Protein AF-A0A919K952-F1 (afdb_monomer)

Structure (mmCIF, N/CA/C/O backbone):
data_AF-A0A919K952-F1
#
_entry.id   AF-A0A919K952-F1
#
loop_
_atom_site.group_PDB
_atom_site.id
_atom_site.type_symbol
_atom_site.label_atom_id
_atom_site.label_alt_id
_atom_site.label_comp_id
_atom_site.label_asym_id
_atom_site.label_entity_id
_atom_site.label_seq_id
_atom_site.pdbx_PDB_ins_code
_atom_site.Cartn_x
_atom_site.Cartn_y
_atom_site.Cartn_z
_atom_site.occupancy
_atom_site.B_iso_or_equiv
_atom_site.auth_seq_id
_atom_site.auth_comp_id
_atom_site.auth_asym_id
_atom_site.auth_atom_id
_atom_site.pdbx_PDB_model_num
ATOM 1 N N . MET A 1 1 ? -24.378 33.447 28.536 1.00 49.50 1 MET A N 1
ATOM 2 C CA . MET A 1 1 ? -24.427 32.020 28.936 1.00 49.50 1 MET A CA 1
ATOM 3 C C . MET A 1 1 ? -23.024 31.443 28.849 1.00 49.50 1 MET A C 1
ATOM 5 O O . MET A 1 1 ? -22.489 31.379 27.751 1.00 49.50 1 MET A O 1
ATOM 9 N N . GLN A 1 2 ? -22.406 31.076 29.974 1.00 53.06 2 GLN A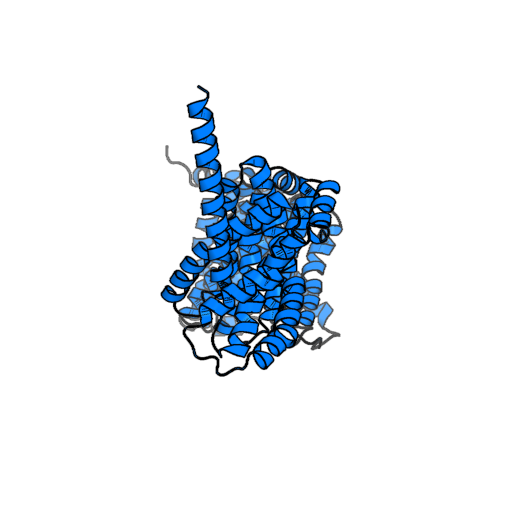 N 1
ATOM 10 C CA . GLN A 1 2 ? -21.124 30.364 29.964 1.00 53.06 2 GLN A CA 1
ATOM 11 C C . GLN A 1 2 ? -21.370 28.914 29.528 1.00 53.06 2 GLN A C 1
ATOM 13 O O . GLN A 1 2 ? -22.107 28.181 30.185 1.00 53.06 2 GLN A O 1
ATOM 18 N N . THR A 1 3 ? -20.798 28.512 28.394 1.00 68.81 3 THR A N 1
ATOM 19 C CA . THR A 1 3 ? -20.827 27.116 27.939 1.00 68.81 3 THR A CA 1
ATOM 20 C C . THR A 1 3 ? -20.044 26.277 28.945 1.00 68.81 3 THR A C 1
ATOM 22 O O . THR A 1 3 ? -18.864 26.543 29.168 1.00 68.81 3 THR A O 1
ATOM 25 N N . SER A 1 4 ? -20.670 25.283 29.578 1.00 87.50 4 SER A N 1
ATOM 26 C CA . SER A 1 4 ? -19.951 24.451 30.548 1.00 87.50 4 SER A CA 1
ATOM 27 C C . SER A 1 4 ? -18.897 23.594 29.839 1.00 87.50 4 SER A C 1
ATOM 29 O O . SER A 1 4 ? -19.090 23.183 28.693 1.00 87.50 4 SER A O 1
ATOM 31 N N . MET A 1 5 ? -17.789 23.271 30.514 1.00 86.19 5 MET A N 1
ATOM 32 C CA . MET A 1 5 ? -16.732 22.415 29.948 1.00 86.19 5 MET A CA 1
ATOM 33 C C . MET A 1 5 ? -17.299 21.091 29.409 1.00 86.19 5 MET A C 1
ATOM 35 O O . MET A 1 5 ? -16.930 20.639 28.328 1.00 86.19 5 MET A O 1
ATOM 39 N N . LYS A 1 6 ? -18.297 20.527 30.100 1.00 89.44 6 LYS A N 1
ATOM 40 C CA . LYS A 1 6 ? -19.040 19.347 29.643 1.00 89.44 6 LYS A CA 1
ATOM 41 C C . LYS A 1 6 ? -19.728 19.568 28.288 1.00 89.44 6 LYS A C 1
ATOM 43 O O . LYS A 1 6 ? -19.680 18.684 27.439 1.00 89.44 6 LYS A O 1
ATOM 48 N N . GLN A 1 7 ? -20.357 20.724 28.069 1.00 90.25 7 GLN A N 1
ATOM 49 C CA . GLN A 1 7 ? -21.019 21.052 26.800 1.00 90.25 7 GLN A CA 1
ATOM 50 C C . GLN A 1 7 ? -20.016 21.208 25.650 1.00 90.25 7 GLN A C 1
ATOM 52 O O . GLN A 1 7 ? -20.305 20.767 24.539 1.00 90.25 7 GLN A O 1
ATOM 57 N N . VAL A 1 8 ? -18.837 21.788 25.901 1.00 91.75 8 VAL A N 1
ATOM 58 C CA . VAL A 1 8 ? -17.767 21.886 24.891 1.00 91.75 8 VAL A CA 1
ATOM 59 C C . VAL A 1 8 ? -17.277 20.492 24.491 1.00 91.75 8 VAL A C 1
ATOM 61 O O . VAL A 1 8 ? -17.228 20.178 23.302 1.00 91.75 8 VAL A O 1
ATOM 64 N N . VAL A 1 9 ? -17.001 19.628 25.474 1.00 94.38 9 VAL A N 1
ATOM 65 C CA . VAL A 1 9 ? -16.564 18.241 25.240 1.00 94.38 9 VAL A CA 1
ATOM 66 C C . VAL A 1 9 ? -17.619 17.445 24.471 1.00 94.38 9 VAL A C 1
ATOM 68 O O . VAL A 1 9 ? -17.282 16.740 23.525 1.00 94.38 9 VAL A O 1
ATOM 71 N N . ALA A 1 10 ? -18.899 17.588 24.822 1.00 92.88 10 ALA A N 1
ATOM 72 C CA . ALA A 1 10 ? -19.989 16.903 24.130 1.00 92.88 10 ALA A CA 1
ATOM 73 C C . ALA A 1 10 ? -20.128 17.334 22.658 1.00 92.88 10 ALA A C 1
ATOM 75 O O . ALA A 1 10 ? -20.470 16.513 21.809 1.00 92.88 10 ALA A O 1
ATOM 76 N N . ARG A 1 11 ? -19.843 18.606 22.338 1.00 94.38 11 ARG A N 1
ATOM 77 C CA . ARG A 1 11 ? -19.879 19.128 20.960 1.00 94.38 11 ARG A CA 1
ATOM 78 C C . ARG A 1 11 ? -18.676 18.691 20.124 1.00 94.38 11 ARG A C 1
ATOM 80 O O . ARG A 1 11 ? -18.828 18.462 18.926 1.00 94.38 11 ARG A O 1
ATOM 87 N N . HIS A 1 12 ? -17.501 18.559 20.740 1.00 95.12 12 HIS A N 1
ATOM 88 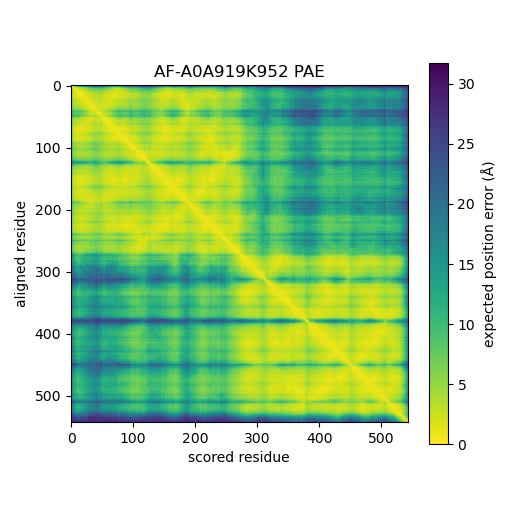C CA . HIS A 1 12 ? -16.249 18.232 20.051 1.00 95.12 12 HIS A CA 1
ATOM 89 C C . HIS A 1 12 ? -15.492 17.072 20.725 1.00 95.12 12 HIS A C 1
ATOM 91 O O . HIS A 1 12 ? -14.347 17.249 21.143 1.00 95.12 12 HIS A O 1
ATOM 97 N N . PRO A 1 13 ? -16.083 15.865 20.819 1.00 96.12 13 PRO A N 1
ATOM 98 C CA . PRO A 1 13 ? -15.533 14.781 21.635 1.00 96.12 13 PRO A CA 1
ATOM 99 C C . PRO A 1 13 ? -14.167 14.285 21.148 1.00 96.12 13 PRO A C 1
ATOM 101 O O . PRO A 1 13 ? -13.291 14.018 21.963 1.00 96.12 13 PRO A O 1
ATOM 104 N N . ILE A 1 14 ? -13.951 14.197 19.830 1.00 97.00 14 ILE A N 1
ATOM 105 C CA . ILE A 1 14 ? -12.656 13.772 19.270 1.00 97.00 14 ILE A CA 1
ATOM 106 C C . ILE A 1 14 ? -11.571 14.796 19.615 1.00 97.00 14 ILE A C 1
ATOM 108 O O . ILE A 1 14 ? -10.536 14.428 20.160 1.00 97.00 14 ILE A O 1
ATOM 112 N N . THR A 1 15 ? -11.824 16.078 19.341 1.00 96.25 15 THR A N 1
ATOM 113 C CA . THR A 1 15 ? -10.881 17.163 19.639 1.00 96.25 15 THR A CA 1
ATOM 114 C C . THR A 1 15 ? -10.577 17.235 21.131 1.00 96.25 15 THR A C 1
ATOM 116 O O . THR A 1 15 ? -9.415 17.315 21.508 1.00 96.25 15 THR A O 1
ATOM 119 N N . ALA A 1 16 ? -11.602 17.145 21.982 1.00 96.31 16 ALA A N 1
ATOM 120 C CA . ALA A 1 16 ? -11.435 17.150 23.428 1.00 96.31 16 ALA A CA 1
ATOM 121 C C . ALA A 1 16 ? -10.580 15.974 23.915 1.00 96.31 16 ALA A C 1
ATOM 123 O O . ALA A 1 16 ? -9.685 16.184 24.727 1.00 96.31 16 ALA A O 1
ATOM 124 N N . LEU A 1 17 ? -10.810 14.758 23.399 1.00 97.00 17 LEU A N 1
ATOM 125 C CA . LEU A 1 17 ? -9.988 13.597 23.745 1.00 97.00 17 LEU A CA 1
ATOM 126 C C . LEU A 1 17 ? -8.529 13.829 23.365 1.00 97.00 17 LEU A C 1
ATOM 128 O O . LEU A 1 17 ? -7.664 13.649 24.211 1.00 97.00 17 LEU A O 1
ATOM 132 N N . VAL A 1 18 ? -8.260 14.249 22.125 1.00 96.00 18 VAL A N 1
ATOM 133 C CA . VAL A 1 18 ? -6.887 14.489 21.659 1.00 96.00 18 VAL A CA 1
ATOM 134 C C . VAL A 1 18 ? -6.207 15.552 22.521 1.00 96.00 18 VAL A C 1
ATOM 136 O O . VAL A 1 18 ? -5.107 15.320 22.999 1.00 96.00 18 VAL A O 1
ATOM 139 N N . VAL A 1 19 ? -6.868 16.677 22.804 1.00 95.88 19 VAL A N 1
ATOM 140 C CA . VAL A 1 19 ? -6.290 17.730 23.655 1.00 95.88 19 VAL A CA 1
ATOM 141 C C . VAL A 1 19 ? -5.970 17.203 25.056 1.00 95.88 19 VAL A C 1
ATOM 143 O O . VAL A 1 19 ? -4.836 17.336 25.500 1.00 95.88 19 VAL A O 1
ATOM 146 N N . ILE A 1 20 ? -6.925 16.551 25.731 1.00 94.81 20 ILE A N 1
ATOM 147 C CA . ILE A 1 20 ? -6.722 16.021 27.091 1.00 94.81 20 ILE A CA 1
ATOM 148 C C . ILE A 1 20 ? -5.581 15.000 27.112 1.00 94.81 20 ILE A C 1
ATOM 150 O O . ILE A 1 20 ? -4.701 15.074 27.968 1.00 94.81 20 ILE A O 1
ATOM 154 N N . VAL A 1 21 ? -5.585 14.060 26.164 1.00 94.38 21 VAL A N 1
ATOM 155 C CA . VAL A 1 21 ? -4.573 13.005 26.080 1.00 94.38 21 VAL A CA 1
ATOM 156 C C . VAL A 1 21 ? -3.196 13.611 25.886 1.00 94.38 21 VAL A C 1
ATOM 158 O O . VAL A 1 21 ? -2.301 13.286 26.651 1.00 94.38 21 VAL A O 1
ATOM 161 N N . PHE A 1 22 ? -3.015 14.517 24.927 1.00 93.50 22 PHE A N 1
ATOM 162 C CA . PHE A 1 22 ? -1.702 15.104 24.660 1.00 93.50 22 PHE A CA 1
ATOM 163 C C . PHE A 1 22 ? -1.213 15.977 25.817 1.00 93.50 22 PHE A C 1
ATOM 165 O O . PHE A 1 22 ? -0.034 15.924 26.155 1.00 93.50 22 PHE A O 1
ATOM 172 N N . SER A 1 23 ? -2.109 16.718 26.476 1.00 94.81 23 SER A N 1
ATOM 173 C CA . SER A 1 23 ? -1.756 17.531 27.643 1.00 94.81 23 SER A CA 1
ATOM 174 C C . SER A 1 23 ? -1.300 16.710 28.852 1.00 94.81 23 SER A C 1
ATOM 176 O O . SER A 1 23 ? -0.539 17.230 29.661 1.00 94.81 23 SER A O 1
ATOM 178 N N . ILE A 1 24 ? -1.742 15.455 28.991 1.00 94.25 24 ILE A N 1
ATOM 179 C CA . ILE A 1 24 ? -1.376 14.585 30.123 1.00 94.25 24 ILE A CA 1
ATOM 180 C C . ILE A 1 24 ? -0.247 13.621 29.741 1.00 94.25 24 ILE A C 1
ATOM 182 O O . ILE A 1 24 ? 0.733 13.488 30.472 1.00 94.25 24 ILE A O 1
ATOM 186 N N . ALA A 1 25 ? -0.374 12.958 28.592 1.00 91.00 25 ALA A N 1
ATOM 187 C CA . ALA A 1 25 ? 0.531 11.907 28.146 1.00 91.00 25 ALA A CA 1
ATOM 188 C C . ALA A 1 25 ? 1.951 12.420 27.923 1.00 91.00 25 ALA A C 1
ATOM 190 O O . ALA A 1 25 ? 2.894 11.791 28.387 1.00 91.00 25 ALA A O 1
ATOM 191 N N . TYR A 1 26 ? 2.108 13.564 27.248 1.00 92.31 26 TYR A N 1
ATOM 192 C CA . TYR A 1 26 ? 3.436 14.087 26.934 1.00 92.31 26 TYR A CA 1
ATOM 193 C C . TYR A 1 26 ? 4.229 14.372 28.214 1.00 92.31 26 TYR A C 1
ATOM 195 O O . TYR A 1 26 ? 5.290 13.770 28.368 1.00 92.31 26 TYR A O 1
ATOM 203 N N . PRO A 1 27 ? 3.735 15.191 29.168 1.00 92.94 27 PRO A N 1
ATOM 204 C CA . PRO A 1 27 ? 4.439 15.388 30.431 1.00 92.94 27 PRO A CA 1
ATOM 205 C C . PRO A 1 27 ? 4.727 14.075 31.162 1.00 92.94 27 PRO A C 1
ATOM 207 O O . PRO A 1 27 ? 5.857 13.861 31.587 1.00 92.94 27 PRO A O 1
ATOM 210 N N . ALA A 1 28 ? 3.747 13.170 31.264 1.00 91.94 28 ALA A N 1
ATOM 211 C CA . ALA A 1 28 ? 3.918 11.908 31.982 1.00 91.94 28 ALA A CA 1
ATOM 212 C C . ALA A 1 28 ? 5.022 11.022 31.378 1.00 91.94 28 ALA A C 1
ATOM 214 O O . ALA A 1 28 ? 5.845 10.476 32.108 1.00 91.94 28 ALA A O 1
ATOM 215 N N . MET A 1 29 ? 5.073 10.905 30.051 1.00 93.06 29 MET A N 1
ATOM 216 C CA . MET A 1 29 ? 6.088 10.109 29.357 1.00 93.06 29 MET A CA 1
ATOM 217 C C . MET A 1 29 ? 7.456 10.801 29.359 1.00 93.06 29 MET A C 1
ATOM 219 O O . MET A 1 29 ? 8.476 10.136 29.529 1.00 93.06 29 MET A O 1
ATOM 223 N N . PHE A 1 30 ? 7.500 12.133 29.240 1.00 93.50 30 PHE A N 1
ATOM 224 C CA . PHE A 1 30 ? 8.754 12.881 29.343 1.00 93.50 30 PHE A CA 1
ATOM 225 C C . PHE A 1 30 ? 9.361 12.823 30.745 1.00 93.50 30 PHE A C 1
ATOM 227 O O . PHE A 1 30 ? 10.580 12.860 30.849 1.00 93.50 30 PHE A O 1
ATOM 234 N N . LEU A 1 31 ? 8.573 12.667 31.815 1.00 92.81 31 LEU A N 1
ATOM 235 C CA . LEU A 1 31 ? 9.131 12.412 33.150 1.00 92.81 31 LEU A CA 1
ATOM 236 C C . LEU A 1 31 ? 9.968 11.128 33.178 1.00 92.81 31 LEU A C 1
ATOM 238 O O . LEU A 1 31 ? 11.044 11.123 33.772 1.00 92.81 31 LEU A O 1
ATOM 242 N N . VAL A 1 32 ? 9.512 10.070 32.501 1.00 92.75 32 VAL A N 1
ATOM 243 C CA . VAL A 1 32 ? 10.278 8.822 32.378 1.00 92.75 32 VAL A CA 1
ATOM 244 C C . VAL A 1 32 ? 11.566 9.072 31.598 1.00 92.75 32 VAL A C 1
ATOM 246 O O . VAL A 1 32 ? 12.637 8.760 32.103 1.00 92.75 32 VAL A O 1
ATOM 249 N N . ALA A 1 33 ? 11.483 9.719 30.430 1.00 91.75 33 ALA A N 1
ATOM 250 C CA . ALA A 1 33 ? 12.660 10.044 29.622 1.00 91.75 33 ALA A CA 1
ATOM 251 C C . ALA A 1 33 ? 13.686 10.899 30.394 1.00 91.75 33 ALA A C 1
ATOM 253 O O . ALA A 1 33 ? 14.870 10.576 30.429 1.00 91.75 33 ALA A O 1
ATOM 254 N N . LEU A 1 34 ? 13.239 11.960 31.072 1.00 93.62 34 LEU A N 1
ATOM 255 C CA . LEU A 1 34 ? 14.104 12.835 31.869 1.00 93.62 34 LEU A CA 1
ATOM 256 C C . LEU A 1 34 ? 14.781 12.081 33.020 1.00 93.62 34 LEU A C 1
ATOM 258 O O . LEU A 1 34 ? 15.945 12.345 33.318 1.00 93.62 34 LEU A O 1
ATOM 262 N N . ALA A 1 35 ? 14.071 11.157 33.671 1.00 93.31 35 ALA A N 1
ATOM 263 C CA . ALA A 1 35 ? 14.628 10.346 34.747 1.00 93.31 35 ALA A CA 1
ATOM 264 C C . ALA A 1 35 ? 15.626 9.299 34.221 1.00 93.31 35 ALA A C 1
ATOM 266 O O . ALA A 1 35 ? 16.684 9.124 34.826 1.00 93.31 35 ALA A O 1
ATOM 267 N N . THR A 1 36 ? 15.342 8.659 33.079 1.00 92.31 36 THR A N 1
ATOM 268 C CA . THR A 1 36 ? 16.262 7.732 32.396 1.00 92.31 36 THR A CA 1
ATOM 269 C C . THR A 1 36 ? 17.567 8.429 32.005 1.00 92.31 36 THR A C 1
ATOM 271 O O . THR A 1 36 ? 18.643 7.910 32.288 1.00 92.31 36 THR A O 1
ATOM 274 N N . HIS A 1 37 ? 17.490 9.655 31.480 1.00 92.31 37 HIS A N 1
ATOM 275 C CA . HIS A 1 37 ? 18.658 10.479 31.125 1.00 92.31 37 HIS A CA 1
ATOM 276 C C . HIS A 1 37 ? 19.296 11.219 32.310 1.00 92.31 37 HIS A C 1
ATOM 278 O O . HIS A 1 37 ? 20.158 12.074 32.116 1.00 92.31 37 HIS A O 1
ATOM 284 N N . ARG A 1 38 ? 18.876 10.920 33.549 1.00 93.62 38 ARG A N 1
ATOM 285 C CA . ARG A 1 38 ? 19.393 11.528 34.791 1.00 93.62 38 ARG A CA 1
ATOM 286 C C . ARG A 1 38 ? 19.290 13.063 34.838 1.00 93.62 38 ARG A C 1
ATOM 288 O O . ARG A 1 38 ? 20.008 13.707 35.599 1.00 93.62 38 ARG A O 1
ATOM 295 N N . VAL A 1 39 ? 18.373 13.655 34.068 1.00 95.31 39 VAL A N 1
ATOM 296 C CA . VAL A 1 39 ? 18.062 15.096 34.111 1.00 95.31 39 VAL A CA 1
ATOM 297 C C . VAL A 1 39 ? 17.274 15.438 35.378 1.00 95.31 39 VAL A C 1
ATOM 299 O O . VAL A 1 39 ? 17.425 16.522 35.936 1.00 95.31 39 VAL A O 1
ATOM 302 N N . ILE A 1 40 ? 16.449 14.497 35.851 1.00 94.31 40 ILE A N 1
ATOM 303 C CA . ILE A 1 40 ? 15.742 14.570 37.135 1.00 94.31 40 ILE A CA 1
ATOM 304 C C . ILE A 1 40 ? 16.058 13.337 38.002 1.00 94.31 40 ILE A C 1
ATOM 306 O O . ILE A 1 40 ? 16.453 12.296 37.467 1.00 94.31 40 ILE A O 1
ATOM 310 N N . PRO A 1 41 ? 15.862 13.406 39.334 1.00 91.19 41 PRO A N 1
ATOM 311 C CA . PRO A 1 41 ? 15.971 12.234 40.202 1.00 91.19 41 PRO A CA 1
ATOM 312 C C . PRO A 1 41 ? 14.971 11.135 39.810 1.00 91.19 41 PRO A C 1
ATOM 314 O O . PRO A 1 41 ? 13.858 11.431 39.382 1.00 91.19 41 PRO A O 1
ATOM 317 N N . GLY A 1 42 ? 15.342 9.866 40.012 1.00 87.75 42 GLY A N 1
ATOM 318 C CA . GLY A 1 42 ? 14.454 8.716 39.784 1.00 87.75 42 GLY A CA 1
ATOM 319 C C . GLY A 1 42 ? 14.974 7.663 38.802 1.00 87.75 42 GLY A C 1
ATOM 320 O O . GLY A 1 42 ? 14.391 6.585 38.741 1.00 87.75 42 GLY A O 1
ATOM 321 N N . GLY A 1 43 ? 16.082 7.916 38.096 1.00 87.56 43 GLY A N 1
ATOM 322 C CA . GLY A 1 43 ? 16.692 6.935 37.183 1.00 87.56 43 GLY A CA 1
ATOM 323 C C . GLY A 1 43 ? 16.997 5.588 37.850 1.00 87.56 43 GLY A C 1
ATOM 324 O O . GLY A 1 43 ? 16.554 4.553 37.363 1.00 87.56 43 GLY A O 1
ATOM 325 N N . ASP A 1 44 ? 17.621 5.601 39.035 1.00 89.62 44 ASP A N 1
ATOM 326 C CA . ASP A 1 44 ? 17.927 4.368 39.785 1.00 89.62 44 ASP A CA 1
ATOM 327 C C . ASP A 1 44 ? 16.664 3.600 40.217 1.00 89.62 44 ASP A C 1
ATOM 329 O O . ASP A 1 44 ? 16.701 2.385 40.401 1.00 89.62 44 ASP A O 1
ATOM 333 N N . LEU A 1 45 ? 15.539 4.298 40.421 1.00 87.94 45 LEU A N 1
ATOM 334 C CA . LEU A 1 45 ? 14.261 3.653 40.723 1.00 87.94 45 LEU A CA 1
ATOM 335 C C . LEU A 1 45 ? 13.715 2.958 39.475 1.00 87.94 45 LEU A C 1
ATOM 337 O O . LEU A 1 45 ? 13.282 1.815 39.576 1.00 87.94 45 LEU A O 1
ATOM 341 N N . ILE A 1 46 ? 13.760 3.628 38.321 1.00 88.12 46 ILE A N 1
ATOM 342 C CA . ILE A 1 46 ? 13.300 3.073 37.042 1.00 88.12 46 ILE A CA 1
ATOM 343 C C . ILE A 1 46 ? 14.108 1.824 36.677 1.00 88.12 46 ILE A C 1
ATOM 345 O O . ILE A 1 46 ? 13.515 0.813 36.324 1.00 88.12 46 ILE A O 1
ATOM 349 N N . GLU A 1 47 ? 15.431 1.848 36.844 1.00 86.06 47 GLU A N 1
ATOM 350 C CA . GLU A 1 47 ? 16.307 0.697 36.570 1.00 86.06 47 GLU A CA 1
ATOM 351 C C . GLU A 1 47 ? 16.038 -0.515 37.477 1.00 86.06 47 GLU A C 1
ATOM 353 O O . GLU A 1 47 ? 16.327 -1.650 37.103 1.00 86.06 47 GLU A O 1
ATOM 358 N N . ARG A 1 48 ? 15.473 -0.297 38.672 1.00 88.94 48 ARG A N 1
ATOM 359 C CA . ARG A 1 48 ? 15.084 -1.372 39.601 1.00 88.94 48 ARG A CA 1
ATOM 360 C C . ARG A 1 48 ? 13.699 -1.944 39.314 1.00 88.94 48 ARG A C 1
ATOM 362 O O . ARG A 1 48 ? 13.348 -2.973 39.894 1.00 88.94 48 ARG A O 1
ATOM 369 N N . LEU A 1 49 ? 12.887 -1.275 38.495 1.00 86.25 49 LEU A N 1
ATOM 370 C CA . LEU A 1 49 ? 11.570 -1.785 38.134 1.00 86.25 49 LEU A CA 1
ATOM 371 C C . LEU A 1 49 ? 11.712 -2.969 37.168 1.00 86.25 49 LEU A C 1
ATOM 373 O O . LEU A 1 49 ? 12.606 -2.986 36.327 1.00 86.25 49 LEU A O 1
ATOM 377 N N . PRO A 1 50 ? 10.799 -3.952 37.227 1.00 80.06 50 PRO A N 1
ATOM 378 C CA . PRO A 1 50 ? 10.817 -5.101 36.323 1.00 80.06 50 PRO A CA 1
ATOM 379 C C . PRO A 1 50 ? 10.309 -4.766 34.906 1.00 80.06 50 PRO A C 1
ATOM 381 O O . PRO A 1 50 ? 10.038 -5.680 34.132 1.00 80.06 50 PRO A O 1
ATOM 384 N N . PHE A 1 51 ? 10.130 -3.482 34.585 1.00 79.69 51 PHE A N 1
ATOM 385 C CA . PHE A 1 51 ? 9.590 -2.994 33.319 1.00 79.69 51 PHE A CA 1
ATOM 386 C C . PHE A 1 51 ? 10.645 -2.158 32.615 1.00 79.69 51 PHE A C 1
ATOM 388 O O . PHE A 1 51 ? 11.322 -1.351 33.255 1.00 79.69 51 PHE A O 1
ATOM 395 N N . ALA A 1 52 ? 10.742 -2.304 31.297 1.00 84.88 52 ALA A N 1
ATOM 396 C CA . ALA A 1 52 ? 11.579 -1.406 30.523 1.00 84.88 52 ALA A CA 1
ATOM 397 C C . ALA A 1 52 ? 11.018 0.037 30.599 1.00 84.88 52 ALA A C 1
ATOM 399 O O . ALA A 1 52 ? 9.801 0.220 30.738 1.00 84.88 52 ALA A O 1
ATOM 400 N N . PRO A 1 53 ? 11.863 1.085 30.546 1.00 88.62 53 PRO A N 1
ATOM 401 C CA . PRO A 1 53 ? 11.395 2.465 30.693 1.00 88.62 53 PRO A CA 1
ATOM 402 C C . PRO A 1 53 ? 10.322 2.868 29.663 1.00 88.62 53 PRO A C 1
ATOM 404 O O . PRO A 1 53 ? 9.383 3.596 29.981 1.00 88.62 53 PRO A O 1
ATOM 407 N N . ASP A 1 54 ? 10.406 2.358 28.438 1.00 86.44 54 ASP A N 1
ATOM 408 C CA . ASP A 1 54 ? 9.406 2.541 27.384 1.00 86.44 54 ASP A CA 1
ATOM 409 C C . ASP A 1 54 ? 8.072 1.847 27.695 1.00 86.44 54 ASP A C 1
ATOM 411 O O . ASP A 1 54 ? 7.010 2.442 27.492 1.00 86.44 54 ASP A O 1
ATOM 415 N N . GLU A 1 55 ? 8.102 0.644 28.274 1.00 86.81 55 GLU A N 1
ATOM 416 C CA . GLU A 1 55 ? 6.900 -0.044 28.764 1.00 86.81 55 GLU A CA 1
ATOM 417 C C . GLU A 1 55 ? 6.234 0.734 29.910 1.00 86.81 55 GLU A C 1
ATOM 419 O O . GLU A 1 55 ? 5.009 0.886 29.931 1.00 86.81 55 GLU A O 1
ATOM 424 N N . LEU A 1 56 ? 7.029 1.293 30.832 1.00 89.06 56 LEU A N 1
ATOM 425 C CA . LEU A 1 56 ? 6.531 2.156 31.906 1.00 89.06 56 LEU A CA 1
ATOM 426 C C . LEU A 1 56 ? 5.867 3.420 31.341 1.00 89.06 56 LEU A C 1
ATOM 428 O O . LEU A 1 56 ? 4.765 3.776 31.761 1.00 89.06 56 LEU A O 1
ATOM 432 N N . ALA A 1 57 ? 6.495 4.080 30.366 1.00 90.81 57 ALA A N 1
ATOM 433 C CA . ALA A 1 57 ? 5.917 5.242 29.695 1.00 90.81 57 ALA A CA 1
ATOM 434 C C . ALA A 1 57 ? 4.597 4.895 28.979 1.00 90.81 57 ALA A C 1
ATOM 436 O O . ALA A 1 57 ? 3.622 5.644 29.087 1.00 90.81 57 ALA A O 1
ATOM 437 N N . GLY A 1 58 ? 4.527 3.738 28.311 1.00 89.31 58 GLY A N 1
ATOM 438 C CA . GLY A 1 58 ? 3.299 3.222 27.700 1.00 89.31 58 GLY A CA 1
ATOM 439 C C . GLY A 1 58 ? 2.188 2.943 28.721 1.00 89.31 58 GLY A C 1
ATOM 440 O O . GLY A 1 58 ? 1.021 3.284 28.496 1.00 89.31 58 GLY A O 1
ATOM 441 N N . LEU A 1 59 ? 2.529 2.395 29.890 1.00 90.06 59 LEU A N 1
ATOM 442 C CA . LEU A 1 59 ? 1.574 2.202 30.983 1.00 90.06 59 LEU A CA 1
ATOM 443 C C . LEU A 1 59 ? 1.046 3.542 31.516 1.00 90.06 59 LEU A C 1
ATOM 445 O O . LEU A 1 59 ? -0.156 3.684 31.741 1.00 90.06 59 LEU A O 1
ATOM 449 N N . LEU A 1 60 ? 1.915 4.548 31.671 1.00 90.81 60 LEU A N 1
ATOM 450 C CA . LEU A 1 60 ? 1.500 5.884 32.103 1.00 90.81 60 LEU A CA 1
ATOM 451 C C . LEU A 1 60 ? 0.545 6.537 31.094 1.00 90.81 60 LEU A C 1
ATOM 453 O O . LEU A 1 60 ? -0.505 7.060 31.477 1.00 90.81 60 LEU A O 1
ATOM 457 N N . LEU A 1 61 ? 0.869 6.446 29.802 1.00 92.38 61 LEU A N 1
ATOM 458 C CA . LEU A 1 61 ? 0.010 6.891 28.707 1.00 92.38 61 LEU A CA 1
ATOM 459 C C . LEU A 1 61 ? -1.380 6.243 28.783 1.00 92.38 61 LEU A C 1
ATOM 461 O O . LEU A 1 61 ? -2.403 6.931 28.729 1.00 92.38 61 LEU A O 1
ATOM 465 N N . THR A 1 62 ? -1.439 4.920 28.908 1.00 92.31 62 THR A N 1
ATOM 466 C CA . THR A 1 62 ? -2.710 4.188 28.862 1.00 92.31 62 THR A CA 1
ATOM 467 C C . THR A 1 62 ? -3.560 4.396 30.116 1.00 92.31 62 THR A C 1
ATOM 469 O O . THR A 1 62 ? -4.739 4.751 30.003 1.00 92.31 62 THR A O 1
ATOM 472 N N . ALA A 1 63 ? -2.969 4.232 31.301 1.00 89.94 63 ALA A N 1
ATOM 473 C CA . ALA A 1 63 ? -3.678 4.262 32.575 1.00 89.94 63 ALA A CA 1
ATOM 474 C C . ALA A 1 63 ? -4.070 5.679 33.019 1.00 89.94 63 ALA A C 1
ATOM 476 O O . ALA A 1 63 ? -5.163 5.859 33.560 1.00 89.94 63 ALA A O 1
ATOM 477 N N . PHE A 1 64 ? -3.220 6.687 32.780 1.00 90.31 64 PHE A N 1
ATOM 478 C CA . PHE A 1 64 ? -3.439 8.044 33.299 1.00 90.31 64 PHE A CA 1
ATOM 479 C C . PHE A 1 64 ? -3.927 9.047 32.252 1.00 90.31 64 PHE A C 1
ATOM 481 O O . PHE A 1 64 ? -4.616 9.997 32.620 1.00 90.31 64 PHE A O 1
ATOM 488 N N . ALA A 1 65 ? -3.635 8.843 30.964 1.00 94.06 65 ALA A N 1
ATOM 489 C CA . ALA A 1 65 ? -4.099 9.748 29.913 1.00 94.06 65 ALA A CA 1
ATOM 490 C C . ALA A 1 65 ? -5.272 9.157 29.118 1.00 94.06 65 ALA A C 1
ATOM 492 O O . ALA A 1 65 ? -6.377 9.702 29.149 1.00 94.06 65 ALA A O 1
ATOM 493 N N . LEU A 1 66 ? -5.066 8.035 28.422 1.00 95.81 66 LEU A N 1
ATOM 494 C CA . LEU A 1 66 ? -6.032 7.513 27.449 1.00 95.81 66 LEU A CA 1
ATOM 495 C C . LEU A 1 66 ? -7.335 7.035 28.092 1.00 95.81 66 LEU A C 1
ATOM 497 O O . LEU A 1 66 ? -8.408 7.503 27.705 1.00 95.81 66 LEU A O 1
ATOM 501 N N . LEU A 1 67 ? -7.272 6.118 29.063 1.00 95.88 67 LEU A N 1
ATOM 502 C CA . LEU A 1 67 ? -8.479 5.538 29.655 1.00 95.88 67 LEU A CA 1
ATOM 503 C C . LEU A 1 67 ? -9.333 6.585 30.400 1.00 95.88 67 LEU A C 1
ATOM 505 O O . LEU A 1 67 ? -10.535 6.658 30.117 1.00 95.88 67 LEU A O 1
ATOM 509 N N . PRO A 1 68 ? -8.773 7.447 31.275 1.00 96.88 68 PRO A N 1
ATOM 510 C CA . PRO A 1 68 ? -9.552 8.492 31.937 1.00 96.88 68 PRO A CA 1
ATOM 511 C C . PRO A 1 68 ? -10.174 9.478 30.944 1.00 96.88 68 PRO A C 1
ATOM 513 O O . PRO A 1 68 ? -11.361 9.797 31.064 1.00 96.88 68 PRO A O 1
ATOM 516 N N . ALA A 1 69 ? -9.425 9.905 29.918 1.00 97.06 69 ALA A N 1
ATOM 517 C CA . ALA A 1 69 ? -9.944 10.790 28.878 1.00 97.06 69 ALA A CA 1
ATOM 518 C C . ALA A 1 69 ? -11.081 10.129 28.086 1.00 97.06 69 ALA A C 1
ATOM 520 O O . ALA A 1 69 ? -12.124 10.747 27.868 1.00 97.06 69 ALA A O 1
ATOM 521 N N . ALA A 1 70 ? -10.928 8.858 27.704 1.00 97.75 70 ALA A N 1
ATOM 522 C CA . ALA A 1 70 ? -11.948 8.101 26.985 1.00 97.75 70 ALA A CA 1
ATOM 523 C C . ALA A 1 70 ? -13.250 7.974 27.790 1.00 97.75 70 ALA A C 1
ATOM 525 O O . ALA A 1 70 ? -14.338 8.181 27.239 1.00 97.75 70 ALA A O 1
ATOM 526 N N . VAL A 1 71 ? -13.148 7.682 29.091 1.00 98.19 71 VAL A N 1
ATOM 527 C CA . VAL A 1 71 ? -14.299 7.600 30.001 1.00 98.19 71 VAL A CA 1
ATOM 528 C C . VAL A 1 71 ? -14.962 8.965 30.162 1.00 98.19 71 VAL A C 1
ATOM 530 O O . VAL A 1 71 ? -16.178 9.066 29.996 1.00 98.19 71 VAL A O 1
ATOM 533 N N . PHE A 1 72 ? -14.185 10.016 30.431 1.00 97.62 72 PHE A N 1
ATOM 534 C CA . PHE A 1 72 ? -14.706 11.367 30.632 1.00 97.62 72 PHE A CA 1
ATOM 535 C C . PHE A 1 72 ? -15.399 11.913 29.380 1.00 97.62 72 PHE A C 1
ATOM 537 O O . PHE A 1 72 ? -16.545 12.358 29.456 1.00 97.62 72 PHE A O 1
ATOM 544 N N . VAL A 1 73 ? -14.746 11.829 28.219 1.00 97.88 73 VAL A N 1
ATOM 545 C CA . VAL A 1 73 ? -15.293 12.306 26.941 1.00 97.88 73 VAL A CA 1
ATOM 546 C C . VAL A 1 73 ? -16.552 11.532 26.566 1.00 97.88 73 VAL A C 1
ATOM 548 O O . VAL A 1 73 ? -17.551 12.134 26.174 1.00 97.88 73 VAL A O 1
ATOM 551 N N . THR A 1 74 ? -16.546 10.208 26.737 1.00 98.19 74 THR A N 1
ATOM 552 C CA . THR A 1 74 ? -17.727 9.382 26.451 1.00 98.19 74 THR A CA 1
ATOM 553 C C . THR A 1 74 ? -18.867 9.680 27.421 1.00 98.19 74 THR A C 1
ATOM 555 O O . THR A 1 74 ? -20.014 9.771 26.998 1.00 98.19 74 THR A O 1
ATOM 558 N N . TRP A 1 75 ? -18.584 9.894 28.707 1.00 97.94 75 TRP A N 1
ATOM 559 C CA . TRP A 1 75 ? -19.600 10.306 29.675 1.00 97.94 75 TRP A CA 1
ATOM 560 C C . TRP A 1 75 ? -20.179 11.689 29.361 1.00 97.94 75 TRP A C 1
ATOM 562 O O . TRP A 1 75 ? -21.387 11.899 29.484 1.00 97.94 75 TRP A O 1
ATOM 572 N N . ALA A 1 76 ? -19.334 12.639 28.964 1.00 97.25 76 ALA A N 1
ATOM 573 C CA . ALA A 1 76 ? -19.760 13.991 28.637 1.00 97.25 76 ALA A CA 1
ATOM 574 C C . ALA A 1 76 ? -20.647 14.020 27.384 1.00 97.25 76 ALA A C 1
ATOM 576 O O . ALA A 1 76 ? -21.659 14.720 27.393 1.00 97.25 76 ALA A O 1
ATOM 577 N N . ALA A 1 77 ? -20.293 13.244 26.353 1.00 96.50 77 ALA A N 1
ATOM 578 C CA . ALA A 1 77 ? -21.022 13.177 25.087 1.00 96.50 77 ALA A CA 1
ATOM 579 C C . ALA A 1 77 ? -22.277 12.286 25.148 1.00 96.50 77 ALA A C 1
ATOM 581 O O . ALA A 1 77 ? -23.346 12.708 24.721 1.00 96.50 77 ALA A O 1
ATOM 582 N N . ASP A 1 78 ? -22.159 11.081 25.714 1.00 96.31 78 ASP A N 1
ATOM 583 C CA . ASP A 1 78 ? -23.158 10.004 25.591 1.00 96.31 78 ASP A CA 1
ATOM 584 C C . ASP A 1 78 ? -23.722 9.539 26.953 1.00 96.31 78 ASP A C 1
ATOM 586 O O . ASP A 1 78 ? -24.485 8.570 27.052 1.00 96.31 78 ASP A O 1
ATOM 590 N N . GLY A 1 79 ? -23.332 10.203 28.043 1.00 96.94 79 GLY A N 1
ATOM 591 C CA . GLY A 1 79 ? -23.782 9.888 29.394 1.00 96.94 79 GLY A CA 1
ATOM 592 C C . GLY A 1 79 ? -23.294 8.533 29.919 1.00 96.94 79 GLY A C 1
ATOM 593 O O . GLY A 1 79 ? -22.391 7.883 29.391 1.00 96.94 79 GLY A O 1
ATOM 594 N N . ARG A 1 80 ? -23.924 8.071 31.008 1.00 97.06 80 ARG A N 1
ATOM 595 C CA . ARG A 1 80 ? -23.586 6.785 31.651 1.00 97.06 80 ARG A CA 1
ATOM 596 C C . ARG A 1 80 ? -23.832 5.585 30.729 1.00 97.06 80 ARG A C 1
ATOM 598 O O . ARG A 1 80 ? -23.116 4.591 30.824 1.00 97.06 80 ARG A O 1
ATOM 605 N N . ALA A 1 81 ? -24.833 5.667 29.851 1.00 97.94 81 ALA A N 1
ATOM 606 C CA . ALA A 1 81 ? -25.151 4.603 28.902 1.00 97.94 81 ALA A CA 1
ATOM 607 C C . ALA A 1 81 ? -24.025 4.406 27.874 1.00 97.94 81 ALA A C 1
ATOM 609 O O . ALA A 1 81 ? -23.617 3.266 27.644 1.00 97.94 81 ALA A O 1
ATOM 610 N N . GLY A 1 82 ? -23.463 5.497 27.338 1.00 97.31 82 GLY A N 1
ATOM 611 C CA . GLY A 1 82 ? -22.321 5.436 26.426 1.00 97.31 82 GLY A CA 1
ATOM 612 C C . GLY A 1 82 ? -21.083 4.803 27.060 1.00 97.31 82 GLY A C 1
ATOM 613 O O . GLY A 1 82 ? -20.466 3.927 26.459 1.00 97.31 82 GLY A O 1
ATOM 614 N N . VAL A 1 83 ? -20.770 5.151 28.315 1.00 98.38 83 VAL A N 1
ATOM 615 C CA . VAL A 1 83 ? -19.649 4.534 29.053 1.00 98.38 83 VAL A CA 1
ATOM 616 C C . VAL A 1 83 ? -19.863 3.029 29.233 1.00 98.38 83 VAL A C 1
ATOM 618 O O . VAL A 1 83 ? -18.968 2.238 28.942 1.00 98.38 83 VAL A O 1
ATOM 621 N N . ARG A 1 84 ? -21.067 2.600 29.640 1.00 98.31 84 ARG A N 1
ATOM 622 C CA . ARG A 1 84 ? -21.395 1.164 29.739 1.00 98.31 84 ARG A CA 1
ATOM 623 C C . ARG A 1 84 ? -21.237 0.457 28.394 1.00 98.31 84 ARG A C 1
ATOM 625 O O . ARG A 1 84 ? -20.732 -0.661 28.345 1.00 98.31 84 ARG A O 1
ATOM 632 N N . GLN A 1 85 ? -21.653 1.095 27.301 1.00 98.00 85 GLN A N 1
ATOM 633 C CA . GLN A 1 85 ? -21.499 0.539 25.960 1.00 98.00 85 GLN A CA 1
ATOM 634 C C . GLN A 1 85 ? -20.028 0.424 25.542 1.00 98.00 85 GLN A C 1
ATOM 636 O O . GLN A 1 85 ? -19.670 -0.587 24.936 1.00 98.00 85 GLN A O 1
ATOM 641 N N . LEU A 1 86 ? -19.190 1.410 25.876 1.00 98.25 86 LEU A N 1
ATOM 642 C CA . LEU A 1 86 ? -17.751 1.391 25.612 1.00 98.25 86 LEU A CA 1
ATOM 643 C C . LEU A 1 86 ? -17.087 0.185 26.292 1.00 98.25 86 LEU A C 1
ATOM 645 O O . LEU A 1 86 ? -16.499 -0.651 25.607 1.00 98.25 86 LEU A O 1
ATOM 649 N N . PHE A 1 87 ? -17.287 0.018 27.603 1.00 98.44 87 PHE A N 1
ATOM 650 C CA . PHE A 1 87 ? -16.731 -1.123 28.338 1.00 98.44 87 PHE A CA 1
ATOM 651 C C . PHE A 1 87 ? -17.319 -2.461 27.885 1.00 98.44 87 PHE A C 1
ATOM 653 O O . PHE A 1 87 ? -16.583 -3.429 27.719 1.00 98.44 87 PHE A O 1
ATOM 660 N N . ARG A 1 88 ? -18.622 -2.526 27.571 1.00 98.31 88 ARG A N 1
ATOM 661 C CA . ARG A 1 88 ? -19.232 -3.740 27.003 1.00 98.31 88 ARG A CA 1
ATOM 662 C C . ARG A 1 88 ? -18.558 -4.160 25.694 1.00 98.31 88 ARG A C 1
ATOM 664 O O . ARG A 1 88 ? -18.418 -5.352 25.447 1.00 98.31 88 ARG A O 1
ATOM 671 N N . ARG A 1 89 ? -18.156 -3.206 24.845 1.00 98.12 89 ARG A N 1
ATOM 672 C CA . ARG A 1 89 ? -17.406 -3.484 23.607 1.00 98.12 89 ARG A CA 1
ATOM 673 C C . ARG A 1 89 ? -15.958 -3.892 23.884 1.00 98.12 89 ARG A C 1
ATOM 675 O O . ARG A 1 89 ? -15.449 -4.732 23.145 1.00 98.12 89 ARG A O 1
ATOM 682 N N . ALA A 1 90 ? -15.330 -3.339 24.923 1.00 97.88 90 ALA A N 1
ATOM 683 C CA . ALA A 1 90 ? -13.981 -3.703 25.367 1.00 97.88 90 ALA A CA 1
ATOM 684 C C . ALA A 1 90 ? -13.892 -5.145 25.893 1.00 97.88 90 ALA A C 1
ATOM 686 O O . ALA A 1 90 ? -12.852 -5.769 25.767 1.00 97.88 90 ALA A O 1
ATOM 687 N N . VAL A 1 91 ? -14.989 -5.721 26.398 1.00 97.12 91 VAL A N 1
ATOM 688 C CA . VAL A 1 91 ? -15.027 -7.122 26.876 1.00 97.12 91 VAL A CA 1
ATOM 689 C C . VAL A 1 91 ? -15.845 -8.060 25.979 1.00 97.12 91 VAL A C 1
ATOM 691 O O . VAL A 1 91 ? -16.143 -9.201 26.343 1.00 97.12 91 VAL A O 1
ATOM 694 N N . ARG A 1 92 ? -16.248 -7.606 24.784 1.00 97.38 92 ARG A N 1
ATOM 695 C CA . ARG A 1 92 ? -17.057 -8.411 23.858 1.00 97.38 92 ARG A CA 1
ATOM 696 C C . ARG A 1 92 ? -16.195 -9.467 23.164 1.00 97.38 92 ARG A C 1
ATOM 698 O O . ARG A 1 92 ? -15.634 -9.212 22.103 1.00 97.38 92 ARG A O 1
ATOM 705 N N . TRP A 1 93 ? -16.183 -10.679 23.703 1.00 96.06 93 TRP A N 1
ATOM 706 C CA . TRP A 1 93 ? -15.456 -11.825 23.138 1.00 96.06 93 TRP A CA 1
ATOM 707 C C . TRP A 1 93 ? -16.291 -12.690 22.172 1.00 96.06 93 TRP A C 1
ATOM 709 O O . TRP A 1 93 ? -15.746 -13.442 21.365 1.00 96.06 93 TRP A O 1
ATOM 719 N N . ARG A 1 94 ? -17.628 -12.574 22.218 1.00 96.06 94 ARG A N 1
ATOM 720 C CA . ARG A 1 94 ? -18.545 -13.311 21.330 1.00 96.06 94 ARG A CA 1
ATOM 721 C C . ARG A 1 94 ? -18.624 -12.652 19.949 1.00 96.06 94 ARG A C 1
ATOM 723 O O . ARG A 1 94 ? -19.430 -11.740 19.728 1.00 96.06 94 ARG A O 1
ATOM 730 N N . PHE A 1 95 ? -17.787 -13.130 19.034 1.00 95.69 95 PHE A N 1
ATOM 731 C CA . PHE A 1 95 ? -17.756 -12.761 17.618 1.00 95.69 95 PHE A CA 1
ATOM 732 C C . PHE A 1 95 ? -17.276 -13.948 16.753 1.00 95.69 95 PHE A C 1
ATOM 734 O O . PHE A 1 95 ? -16.790 -14.936 17.305 1.00 95.69 95 PHE A O 1
ATOM 741 N N . PRO A 1 96 ? -17.441 -13.912 15.413 1.00 95.25 96 PRO A N 1
ATOM 742 C CA . PRO A 1 96 ? -17.140 -15.060 14.554 1.00 95.25 96 PRO A CA 1
ATOM 743 C C . PRO A 1 96 ? -15.695 -15.573 14.682 1.00 95.25 96 PRO A C 1
ATOM 745 O O . PRO A 1 96 ? -14.757 -14.778 14.623 1.00 95.25 96 PRO A O 1
ATOM 748 N N . LEU A 1 97 ? -15.523 -16.902 14.749 1.00 94.19 97 LEU A N 1
ATOM 749 C CA . LEU A 1 97 ? -14.227 -17.585 14.926 1.00 94.19 97 LEU A CA 1
ATOM 750 C C . LEU A 1 97 ? -13.155 -17.133 13.923 1.00 94.19 97 LEU A C 1
ATOM 752 O O . LEU A 1 97 ? -11.990 -17.003 14.279 1.00 94.19 97 LEU A O 1
ATOM 756 N N . ARG A 1 98 ? -13.540 -16.806 12.683 1.00 92.75 98 ARG A N 1
ATOM 757 C CA . ARG A 1 98 ? -12.605 -16.291 11.669 1.00 92.75 98 ARG A CA 1
ATOM 758 C C . ARG A 1 98 ? -11.819 -15.052 12.120 1.00 92.75 98 ARG A C 1
ATOM 760 O O . ARG A 1 98 ? -10.681 -14.898 11.703 1.00 92.75 98 ARG A O 1
ATOM 767 N N . TYR A 1 99 ? -12.394 -14.184 12.960 1.00 92.81 99 TYR A N 1
ATOM 768 C CA . TYR A 1 99 ? -11.692 -12.994 13.463 1.00 92.81 99 TYR A CA 1
ATOM 769 C C . TYR A 1 99 ? -10.779 -13.314 14.645 1.00 92.81 99 TYR A C 1
ATOM 771 O O . TYR A 1 99 ? -9.772 -12.637 14.809 1.00 92.81 99 TYR A O 1
ATOM 779 N N . TRP A 1 100 ? -11.081 -14.364 15.415 1.00 93.00 100 TRP A N 1
ATOM 780 C CA . TRP A 1 100 ? -10.143 -14.916 16.395 1.00 93.00 100 TRP A CA 1
ATOM 781 C C . TRP A 1 100 ? -8.904 -15.474 15.701 1.00 93.00 100 TRP A C 1
ATOM 783 O O . TRP A 1 100 ? -7.791 -15.091 16.042 1.00 93.00 100 TRP A O 1
ATOM 793 N N . LEU A 1 101 ? -9.106 -16.317 14.683 1.00 92.12 101 LEU A N 1
ATOM 794 C CA . LEU A 1 101 ? -8.012 -16.885 13.894 1.00 92.12 101 LEU A CA 1
ATOM 795 C C . LEU A 1 101 ? -7.198 -15.780 13.211 1.00 92.12 101 LEU A C 1
ATOM 797 O O . LEU A 1 101 ? -5.985 -15.725 13.361 1.00 92.12 101 LEU A O 1
ATOM 801 N N . LEU A 1 102 ? -7.862 -14.832 12.545 1.00 90.31 102 LEU A N 1
ATOM 802 C CA . LEU A 1 102 ? -7.187 -13.698 11.914 1.00 90.31 102 LEU A CA 1
ATOM 803 C C . LEU A 1 102 ? -6.329 -12.898 12.908 1.00 90.31 102 LEU A C 1
ATOM 805 O O . LEU A 1 102 ? -5.173 -12.620 12.609 1.00 90.31 102 LEU A O 1
ATOM 809 N N . ALA A 1 103 ? -6.881 -12.534 14.071 1.00 89.81 103 ALA A N 1
ATOM 810 C CA . ALA A 1 103 ? -6.171 -11.711 15.046 1.00 89.81 103 ALA A CA 1
ATOM 811 C C . ALA A 1 103 ? -4.997 -12.450 15.702 1.00 89.81 103 ALA A C 1
ATOM 813 O O . ALA A 1 103 ? -3.953 -11.843 15.901 1.00 89.81 103 ALA A O 1
ATOM 814 N N . LEU A 1 104 ? -5.155 -13.741 16.021 1.00 91.75 104 LEU A N 1
ATOM 815 C CA . LEU A 1 104 ? -4.153 -14.508 16.766 1.00 91.75 104 LEU A CA 1
ATOM 816 C C . LEU A 1 104 ? -3.082 -15.157 15.885 1.00 91.75 104 LEU A C 1
ATOM 818 O O . LEU A 1 104 ? -1.956 -15.321 16.346 1.00 91.75 104 LEU A O 1
ATOM 822 N N . THR A 1 105 ? -3.404 -15.549 14.647 1.00 92.25 105 THR A N 1
ATOM 823 C CA . THR A 1 105 ? -2.500 -16.393 13.844 1.00 92.25 105 THR A CA 1
ATOM 824 C C . THR A 1 105 ? -2.018 -15.744 12.558 1.00 92.25 105 THR A C 1
ATOM 826 O O . THR A 1 105 ? -0.910 -16.047 12.124 1.00 92.25 105 THR A O 1
ATOM 829 N N . ALA A 1 106 ? -2.802 -14.865 11.927 1.00 91.88 106 ALA A N 1
ATOM 830 C CA . ALA A 1 106 ? -2.454 -14.386 10.591 1.00 91.88 106 ALA A CA 1
ATOM 831 C C . ALA A 1 106 ? -1.183 -13.529 10.590 1.00 91.88 106 ALA A C 1
ATOM 833 O O . ALA A 1 106 ? -0.298 -13.773 9.778 1.00 91.88 106 ALA A O 1
ATOM 834 N N . ILE A 1 107 ? -1.067 -12.567 11.512 1.00 92.50 107 ILE A N 1
ATOM 835 C CA . ILE A 1 107 ? 0.106 -11.683 11.576 1.00 92.50 107 ILE A CA 1
ATOM 836 C C . ILE A 1 107 ? 1.388 -12.478 11.897 1.00 92.50 107 ILE A C 1
ATOM 838 O O . ILE A 1 107 ? 2.318 -12.386 11.096 1.00 92.50 107 ILE A O 1
ATOM 842 N N . PRO A 1 108 ? 1.457 -13.317 12.955 1.00 94.06 108 PRO A N 1
ATOM 843 C CA . PRO A 1 108 ? 2.682 -14.049 13.273 1.00 94.06 108 PRO A CA 1
ATOM 844 C C . PRO A 1 108 ? 3.104 -15.028 12.177 1.00 94.06 108 PRO A C 1
ATOM 846 O O . PRO A 1 108 ? 4.238 -14.977 11.714 1.00 94.06 108 PRO A O 1
ATOM 849 N N . VAL A 1 109 ? 2.189 -15.889 11.715 1.00 95.25 109 VAL A N 1
ATOM 850 C CA . VAL A 1 109 ? 2.520 -16.961 10.761 1.00 95.25 109 VAL A CA 1
ATOM 851 C C . VAL A 1 109 ? 2.949 -16.391 9.414 1.00 95.25 109 VAL A C 1
ATOM 853 O O . VAL A 1 109 ? 3.947 -16.831 8.848 1.00 95.25 109 VAL A O 1
ATOM 856 N N . LEU A 1 110 ? 2.223 -15.394 8.902 1.00 94.00 110 LEU A N 1
ATOM 857 C CA . LEU A 1 110 ? 2.575 -14.780 7.625 1.00 94.00 110 LEU A CA 1
ATOM 858 C C . LEU A 1 110 ? 3.861 -13.960 7.731 1.00 94.00 110 LEU A C 1
ATOM 860 O O . LEU A 1 110 ? 4.615 -13.920 6.766 1.00 94.00 110 LEU A O 1
ATOM 864 N N . THR A 1 111 ? 4.142 -13.345 8.885 1.00 93.31 111 THR A N 1
ATOM 865 C CA . THR A 1 111 ? 5.407 -12.624 9.098 1.00 93.31 111 THR A CA 1
ATOM 866 C C . THR A 1 111 ? 6.591 -13.581 9.157 1.00 93.31 111 THR A C 1
ATOM 868 O O . THR A 1 111 ? 7.605 -13.305 8.526 1.00 93.31 111 THR A O 1
ATOM 871 N N . VAL A 1 112 ? 6.453 -14.731 9.827 1.00 94.19 112 VAL A N 1
ATOM 872 C CA . VAL A 1 112 ? 7.472 -15.793 9.793 1.00 94.19 112 VAL A CA 1
ATOM 873 C C . VAL A 1 112 ? 7.711 -16.253 8.356 1.00 94.19 112 VAL A C 1
ATOM 875 O O . VAL A 1 112 ? 8.850 -16.291 7.902 1.00 94.19 112 VAL A O 1
ATOM 878 N N . ALA A 1 113 ? 6.642 -16.570 7.620 1.00 91.94 113 ALA A N 1
ATOM 879 C CA . ALA A 1 113 ? 6.755 -17.013 6.234 1.00 91.94 113 ALA A CA 1
ATOM 880 C C . ALA A 1 113 ? 7.421 -15.948 5.348 1.00 91.94 113 ALA A C 1
ATOM 882 O O . ALA A 1 113 ? 8.289 -16.276 4.545 1.00 91.94 113 ALA A O 1
ATOM 883 N N . ALA A 1 114 ? 7.056 -14.674 5.520 1.00 85.56 114 ALA A N 1
ATOM 884 C CA . ALA A 1 114 ? 7.671 -13.565 4.804 1.00 85.56 114 ALA A CA 1
ATOM 885 C C . ALA A 1 114 ? 9.158 -13.409 5.153 1.00 85.56 114 ALA A C 1
ATOM 887 O O . ALA A 1 114 ? 9.962 -13.275 4.241 1.00 85.56 114 ALA A O 1
ATOM 888 N N . GLY A 1 115 ? 9.534 -13.481 6.434 1.00 86.69 115 GLY A N 1
ATOM 889 C CA . GLY A 1 115 ? 10.935 -13.433 6.862 1.00 86.69 115 GLY A CA 1
ATOM 890 C C . GLY A 1 115 ? 11.767 -14.536 6.209 1.00 86.69 115 GLY A C 1
ATOM 891 O O . GLY A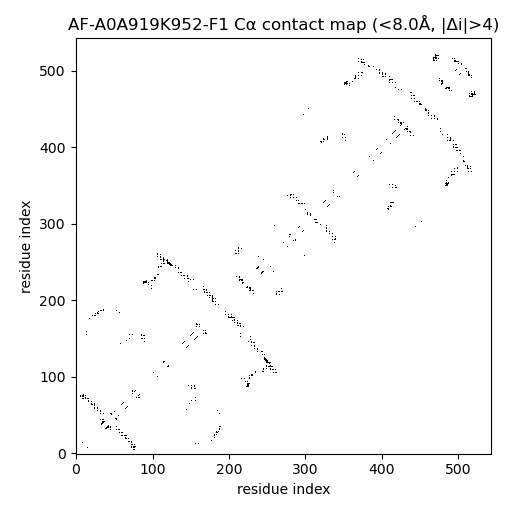 1 115 ? 12.783 -14.246 5.586 1.00 86.69 115 GLY A O 1
ATOM 892 N N . LEU A 1 116 ? 11.283 -15.784 6.245 1.00 88.12 116 LEU A N 1
ATOM 893 C CA . LEU A 1 116 ? 11.952 -16.927 5.606 1.00 88.12 116 LEU A CA 1
ATOM 894 C C . LEU A 1 116 ? 12.102 -16.751 4.089 1.00 88.12 116 LEU A C 1
ATOM 896 O O . LEU A 1 116 ? 13.159 -17.035 3.533 1.00 88.12 116 LEU A O 1
ATOM 900 N N . LEU A 1 117 ? 11.060 -16.259 3.412 1.00 85.00 117 LEU A N 1
ATOM 901 C CA . LEU A 1 117 ? 11.113 -15.971 1.974 1.00 85.00 117 LEU A CA 1
ATOM 902 C C . LEU A 1 117 ? 12.103 -14.851 1.634 1.00 85.00 117 LEU A C 1
ATOM 904 O O . LEU A 1 117 ? 12.660 -14.844 0.539 1.00 85.00 117 LEU A O 1
ATOM 908 N N . LEU A 1 118 ? 12.307 -13.911 2.556 1.00 78.31 118 LEU A N 1
ATOM 909 C CA . LEU A 1 118 ? 13.226 -12.786 2.405 1.00 78.31 118 LEU A CA 1
ATOM 910 C C . LEU A 1 118 ? 14.651 -13.097 2.897 1.00 78.31 118 LEU A C 1
ATOM 912 O O . LEU A 1 118 ? 15.514 -12.227 2.812 1.00 78.31 118 LEU A O 1
ATOM 916 N N . GLY A 1 119 ? 14.913 -14.326 3.355 1.00 81.31 119 GLY A N 1
ATOM 917 C CA . GLY A 1 119 ? 16.252 -14.809 3.698 1.00 81.31 119 GLY A CA 1
ATOM 918 C C . GLY A 1 119 ? 16.566 -14.904 5.191 1.00 81.31 119 GLY A C 1
ATOM 919 O O . GLY A 1 119 ? 17.695 -15.253 5.533 1.00 81.31 119 GLY A O 1
ATOM 920 N N . ASP A 1 120 ? 15.605 -14.643 6.084 1.00 86.88 120 ASP A N 1
ATOM 921 C CA . ASP A 1 120 ? 15.782 -14.971 7.501 1.00 86.88 120 ASP A CA 1
ATOM 922 C C . ASP A 1 120 ? 15.879 -16.493 7.685 1.00 86.88 120 ASP A C 1
ATOM 924 O O . ASP A 1 120 ? 15.364 -17.285 6.891 1.00 86.88 120 ASP A O 1
ATOM 928 N N . THR A 1 121 ? 16.519 -16.919 8.771 1.00 93.25 121 THR A N 1
ATOM 929 C CA . THR A 1 121 ? 16.718 -18.343 9.065 1.00 93.25 121 THR A CA 1
ATOM 930 C C . THR A 1 121 ? 15.877 -18.784 10.253 1.00 93.25 121 THR A C 1
ATOM 932 O O . THR A 1 121 ? 15.829 -18.111 11.281 1.00 93.25 121 THR A O 1
ATOM 935 N N . TRP A 1 122 ? 15.210 -19.934 10.122 1.00 93.69 122 TRP A N 1
ATOM 936 C CA . TRP A 1 122 ? 14.474 -20.542 11.228 1.00 93.69 122 TRP A CA 1
ATOM 937 C C . TRP A 1 122 ? 15.451 -21.110 12.257 1.00 93.69 122 TRP A C 1
ATOM 939 O O . TRP A 1 122 ? 16.117 -22.116 12.000 1.00 93.69 122 TRP A O 1
ATOM 949 N N . ARG A 1 123 ? 15.521 -20.480 13.429 1.00 90.94 123 ARG A N 1
ATOM 950 C CA . ARG A 1 123 ? 16.358 -20.917 14.545 1.00 90.94 123 ARG A CA 1
ATOM 951 C C . ARG A 1 123 ? 15.768 -20.377 15.856 1.00 90.94 123 ARG A C 1
ATOM 953 O O . ARG A 1 123 ? 16.086 -19.271 16.260 1.00 90.94 123 ARG A O 1
ATOM 960 N N . PRO A 1 124 ? 14.868 -21.128 16.504 1.00 87.50 124 PRO A N 1
ATOM 961 C CA . PRO A 1 124 ? 14.302 -20.723 17.786 1.00 87.50 124 PRO A CA 1
ATOM 962 C C . PRO A 1 124 ? 15.335 -20.788 18.917 1.00 87.50 124 PRO A C 1
ATOM 964 O O . PRO A 1 124 ? 15.994 -21.816 19.079 1.00 87.50 124 PRO A O 1
ATOM 967 N N . ASP A 1 125 ? 15.427 -19.720 19.715 1.00 80.69 125 ASP A N 1
ATOM 968 C CA . ASP A 1 125 ? 16.380 -19.608 20.834 1.00 80.69 125 ASP A CA 1
ATOM 969 C C . ASP A 1 125 ? 16.079 -20.611 21.961 1.00 80.69 125 ASP A C 1
ATOM 971 O O . ASP A 1 125 ? 16.965 -21.311 22.449 1.00 80.69 125 ASP A O 1
ATOM 975 N N . ASP A 1 126 ? 14.806 -20.696 22.364 1.00 86.19 126 ASP A N 1
ATOM 976 C CA . ASP A 1 126 ? 14.309 -21.609 23.401 1.00 86.19 126 ASP A CA 1
ATOM 977 C C . ASP A 1 126 ? 12.909 -22.130 23.019 1.00 86.19 126 ASP A C 1
ATOM 979 O O . ASP A 1 126 ? 11.886 -21.547 23.402 1.00 86.19 126 ASP A O 1
ATOM 983 N N . PRO A 1 127 ? 12.827 -23.235 22.252 1.00 84.94 127 PRO A N 1
ATOM 984 C CA . PRO A 1 127 ? 11.556 -23.793 21.788 1.00 84.94 127 PRO A CA 1
ATOM 985 C C . PRO A 1 127 ? 10.602 -24.194 22.919 1.00 84.94 127 PRO A C 1
ATOM 987 O O . PRO A 1 127 ? 9.385 -24.152 22.738 1.00 84.94 127 PRO A O 1
ATOM 990 N N . VAL A 1 128 ? 11.142 -24.590 24.078 1.00 88.25 128 VAL A N 1
ATOM 991 C CA . VAL A 1 128 ? 10.359 -25.091 25.218 1.00 88.25 128 VAL A CA 1
ATOM 992 C C . VAL A 1 128 ? 9.649 -23.937 25.914 1.00 88.25 128 VAL A C 1
ATOM 994 O O . VAL A 1 128 ? 8.461 -24.032 26.229 1.00 88.25 128 VAL A O 1
ATOM 997 N N . ARG A 1 129 ? 10.359 -22.826 26.143 1.00 89.19 129 ARG A N 1
ATOM 998 C CA . ARG A 1 129 ? 9.797 -21.658 26.832 1.00 89.19 129 ARG A CA 1
ATOM 999 C C . ARG A 1 129 ? 9.102 -20.673 25.902 1.00 89.19 129 ARG A C 1
ATOM 1001 O O . ARG A 1 129 ? 8.354 -19.834 26.402 1.00 89.19 129 ARG A O 1
ATOM 1008 N N . LEU A 1 130 ? 9.278 -20.792 24.585 1.00 88.31 130 LEU A N 1
ATOM 1009 C CA . LEU A 1 130 ? 8.687 -19.897 23.589 1.00 88.31 130 LEU A CA 1
ATOM 1010 C C . LEU A 1 130 ? 7.188 -19.668 23.825 1.00 88.31 130 LEU A C 1
ATOM 1012 O O . LEU A 1 130 ? 6.754 -18.535 24.012 1.00 88.31 130 LEU A O 1
ATOM 1016 N N . ILE A 1 131 ? 6.392 -20.739 23.857 1.00 90.19 131 ILE A N 1
ATOM 1017 C CA . ILE A 1 131 ? 4.933 -20.638 24.000 1.00 90.19 131 ILE A CA 1
ATOM 1018 C C . ILE A 1 131 ? 4.528 -19.993 25.337 1.00 90.19 131 ILE A C 1
ATOM 1020 O O . ILE A 1 131 ? 3.814 -18.988 25.297 1.00 90.19 131 ILE A O 1
ATOM 1024 N N . PRO A 1 132 ? 4.943 -20.501 26.517 1.00 93.38 132 PRO A N 1
ATOM 1025 C CA . PRO A 1 132 ? 4.510 -19.914 27.785 1.00 93.38 132 PRO A CA 1
ATOM 1026 C C . PRO A 1 132 ? 4.996 -18.469 27.973 1.00 93.38 132 PRO A C 1
ATOM 1028 O O . PRO A 1 132 ? 4.235 -17.647 28.484 1.00 93.38 132 PRO A O 1
ATOM 1031 N N . VAL A 1 133 ? 6.209 -18.127 27.520 1.00 90.75 133 VAL A N 1
ATOM 1032 C CA . VAL A 1 133 ? 6.733 -16.750 27.592 1.00 90.75 133 VAL A CA 1
ATOM 1033 C C . VAL A 1 133 ? 5.914 -15.815 26.706 1.00 90.75 133 VAL A C 1
ATOM 1035 O O . VAL A 1 133 ? 5.424 -14.790 27.183 1.00 90.75 133 VAL A O 1
ATOM 1038 N N . GLN A 1 134 ? 5.699 -16.185 25.442 1.00 91.25 134 GLN A N 1
ATOM 1039 C CA . GLN A 1 134 ? 4.969 -15.338 24.500 1.00 91.25 134 GLN A CA 1
ATOM 1040 C C . GLN A 1 134 ? 3.487 -15.208 24.871 1.00 91.25 134 GLN A C 1
ATOM 1042 O O . GLN A 1 134 ? 2.928 -14.121 24.735 1.00 91.25 134 GLN A O 1
ATOM 1047 N N . LEU A 1 135 ? 2.853 -16.261 25.401 1.00 92.50 135 LEU A N 1
ATOM 1048 C CA . LEU A 1 135 ? 1.485 -16.183 25.927 1.00 92.50 135 LEU A CA 1
ATOM 1049 C C . LEU A 1 135 ? 1.394 -15.259 27.144 1.00 92.50 135 LEU A C 1
ATOM 1051 O O . LEU A 1 135 ? 0.491 -14.425 27.200 1.00 92.50 135 LEU A O 1
ATOM 1055 N N . GLY A 1 136 ? 2.329 -15.368 28.093 1.00 93.25 136 GLY A N 1
ATOM 1056 C CA . GLY A 1 136 ? 2.383 -14.481 29.255 1.00 93.25 136 GLY A CA 1
ATOM 1057 C C . GLY A 1 136 ? 2.530 -13.015 28.845 1.00 93.25 136 GLY A C 1
ATOM 1058 O O . GLY A 1 136 ? 1.738 -12.172 29.259 1.00 93.25 136 GLY A O 1
ATOM 1059 N N . GLN A 1 137 ? 3.480 -12.718 27.957 1.00 90.25 137 GLN A N 1
ATOM 1060 C CA . GLN A 1 137 ? 3.713 -11.361 27.454 1.00 90.25 137 GLN A CA 1
ATOM 1061 C C . GLN A 1 137 ? 2.544 -10.830 26.617 1.00 90.25 137 GLN A C 1
ATOM 1063 O O . GLN A 1 137 ? 2.216 -9.649 26.706 1.00 90.25 137 GLN A O 1
ATOM 1068 N N . LEU A 1 138 ? 1.879 -11.683 25.832 1.00 93.12 138 LEU A N 1
ATOM 1069 C CA . LEU A 1 138 ? 0.665 -11.317 25.103 1.00 93.12 138 LEU A CA 1
ATOM 1070 C C . LEU A 1 138 ? -0.448 -10.913 26.075 1.00 93.12 138 LEU A C 1
ATOM 1072 O O . LEU A 1 138 ? -1.068 -9.871 25.880 1.00 93.12 138 LEU A O 1
ATOM 1076 N N . LEU A 1 139 ? -0.685 -11.689 27.136 1.00 94.62 139 LEU A N 1
ATOM 1077 C CA . LEU A 1 139 ? -1.708 -11.368 28.136 1.00 94.62 139 LEU A CA 1
ATOM 1078 C C . LEU A 1 139 ? -1.390 -10.074 28.890 1.00 94.62 139 LEU A C 1
ATOM 1080 O O . LEU A 1 139 ? -2.278 -9.240 29.052 1.00 94.62 139 LEU A O 1
ATOM 1084 N N . ILE A 1 140 ? -0.135 -9.887 29.305 1.00 90.56 140 ILE A N 1
ATOM 1085 C CA . ILE A 1 140 ? 0.317 -8.662 29.978 1.00 90.56 140 ILE A CA 1
ATOM 1086 C C . ILE A 1 140 ? 0.088 -7.450 29.068 1.00 90.56 140 ILE A C 1
ATOM 1088 O O . ILE A 1 140 ? -0.576 -6.496 29.469 1.00 90.56 140 ILE A O 1
ATOM 1092 N N . ASN A 1 141 ? 0.563 -7.508 27.823 1.00 90.94 141 ASN A N 1
ATOM 1093 C CA . ASN A 1 141 ? 0.458 -6.397 26.880 1.00 90.94 141 ASN A CA 1
ATOM 1094 C C . ASN A 1 141 ? -1.008 -6.087 26.514 1.00 90.94 141 ASN A C 1
ATOM 1096 O O . ASN A 1 141 ? -1.423 -4.928 26.498 1.00 90.94 141 ASN A O 1
ATOM 1100 N N . LEU A 1 142 ? -1.842 -7.118 26.330 1.00 95.06 142 LEU A N 1
ATOM 1101 C CA . LEU A 1 142 ? -3.279 -6.946 26.110 1.00 95.06 142 LEU A CA 1
ATOM 1102 C C . LEU A 1 142 ? -3.956 -6.243 27.289 1.00 95.06 142 LEU A C 1
ATOM 1104 O O . LEU A 1 142 ? -4.671 -5.264 27.085 1.00 95.06 142 LEU A O 1
ATOM 1108 N N . LEU A 1 143 ? -3.772 -6.762 28.504 1.00 94.00 143 LEU A N 1
ATOM 1109 C CA . LEU A 1 143 ? -4.542 -6.341 29.676 1.00 94.00 143 LEU A CA 1
ATOM 1110 C C . LEU A 1 143 ? -4.052 -5.031 30.287 1.00 94.00 143 LEU A C 1
ATOM 1112 O O . LEU A 1 143 ? -4.857 -4.325 30.893 1.00 94.00 143 LEU A O 1
ATOM 1116 N N . LEU A 1 144 ? -2.765 -4.710 30.159 1.00 90.38 144 LEU A N 1
ATOM 1117 C CA . LEU A 1 144 ? -2.190 -3.503 30.750 1.00 90.38 144 LEU A CA 1
ATOM 1118 C C . LEU A 1 144 ? -2.097 -2.340 29.762 1.00 90.38 144 LEU A C 1
ATOM 1120 O O . LEU A 1 144 ? -2.176 -1.196 30.195 1.00 90.38 144 LEU A O 1
ATOM 1124 N N . VAL A 1 145 ? -1.975 -2.613 28.459 1.00 91.12 145 VAL A N 1
ATOM 1125 C CA . VAL A 1 145 ? -1.673 -1.580 27.457 1.00 91.12 145 VAL A CA 1
ATOM 1126 C C . VAL A 1 145 ? -2.743 -1.546 26.365 1.00 91.12 145 VAL A C 1
ATOM 1128 O O . VAL A 1 145 ? -3.628 -0.683 26.379 1.00 91.12 145 VAL A O 1
ATOM 1131 N N . ASN A 1 146 ? -2.721 -2.503 25.433 1.00 94.88 146 ASN A N 1
ATOM 1132 C CA . ASN A 1 146 ? -3.448 -2.376 24.166 1.00 94.88 146 ASN A CA 1
ATOM 1133 C C . ASN A 1 146 ? -4.974 -2.335 24.330 1.00 94.88 146 ASN A C 1
ATOM 1135 O O . ASN A 1 146 ? -5.654 -1.686 23.535 1.00 94.88 146 ASN A O 1
ATOM 1139 N N . LEU A 1 147 ? -5.550 -3.011 25.333 1.00 97.12 147 LEU A N 1
ATOM 1140 C CA . LEU A 1 147 ? -7.000 -2.977 25.550 1.00 97.12 147 LEU A CA 1
ATOM 1141 C C . LEU A 1 147 ? -7.494 -1.570 25.889 1.00 97.12 147 LEU A C 1
ATOM 1143 O O . LEU A 1 147 ? -8.525 -1.126 25.374 1.00 97.12 147 LEU A O 1
ATOM 1147 N N . TRP A 1 148 ? -6.763 -0.859 26.742 1.00 95.94 148 TRP A N 1
ATOM 1148 C CA . TRP A 1 148 ? -7.126 0.487 27.180 1.00 95.94 148 TRP A CA 1
ATOM 1149 C C . TRP A 1 148 ? -6.795 1.525 26.121 1.00 95.94 148 TRP A C 1
ATOM 1151 O O . TRP A 1 148 ? -7.600 2.421 25.860 1.00 95.94 148 TRP A O 1
ATOM 1161 N N . GLU A 1 149 ? -5.668 1.337 25.445 1.00 96.06 149 GLU A N 1
ATOM 1162 C CA . GLU A 1 149 ? -5.294 2.135 24.292 1.00 96.06 149 GLU A CA 1
ATOM 1163 C C . GLU A 1 149 ? -6.364 2.073 23.193 1.00 96.06 149 GLU A C 1
ATOM 1165 O O . GLU A 1 149 ? -6.872 3.106 22.749 1.00 96.06 149 GLU A O 1
ATOM 1170 N N . GLU A 1 150 ? -6.813 0.872 22.820 1.00 97.81 150 GLU A N 1
ATOM 1171 C CA . GLU A 1 150 ? -7.858 0.723 21.807 1.00 97.81 150 GLU A CA 1
ATOM 1172 C C . GLU A 1 150 ? -9.252 1.085 22.312 1.00 97.81 150 GLU A C 1
ATOM 1174 O O . GLU A 1 150 ? -10.118 1.470 21.522 1.00 97.81 150 GLU A O 1
ATOM 1179 N N . THR A 1 151 ? -9.481 1.062 23.624 1.00 98.12 151 THR A N 1
ATOM 1180 C CA . THR A 1 151 ? -10.697 1.638 24.205 1.00 98.12 151 THR A CA 1
ATOM 1181 C C . THR A 1 151 ? -10.784 3.135 23.907 1.00 98.12 151 THR A C 1
ATOM 1183 O O . THR A 1 151 ? -11.854 3.605 23.517 1.00 98.12 151 THR A O 1
ATOM 1186 N N . ALA A 1 152 ? -9.674 3.872 23.986 1.00 98.00 152 ALA A N 1
ATOM 1187 C CA . ALA A 1 152 ? -9.629 5.278 23.596 1.00 98.00 152 ALA A CA 1
ATOM 1188 C C . ALA A 1 152 ? -9.647 5.451 22.068 1.00 98.00 152 ALA A C 1
ATOM 1190 O O . ALA A 1 152 ? -10.548 6.088 21.512 1.00 98.00 152 ALA A O 1
ATOM 1191 N N . TRP A 1 153 ? -8.694 4.855 21.355 1.00 98.00 153 TRP A N 1
ATOM 1192 C CA . TRP A 1 153 ? -8.521 5.141 19.935 1.00 98.00 153 TRP A CA 1
ATOM 1193 C C . TRP A 1 153 ? -9.574 4.482 19.048 1.00 98.00 153 TRP A C 1
ATOM 1195 O O . TRP A 1 153 ? -10.208 5.166 18.244 1.00 98.00 153 TRP A O 1
ATOM 1205 N N . ALA A 1 154 ? -9.794 3.170 19.140 1.00 97.56 154 ALA A N 1
ATOM 1206 C CA . ALA A 1 154 ? -10.825 2.500 18.342 1.00 97.56 154 ALA A CA 1
ATOM 1207 C C . ALA A 1 154 ? -12.235 2.742 18.909 1.00 97.56 154 ALA A C 1
ATOM 1209 O O . ALA A 1 154 ? -13.179 3.066 18.172 1.00 97.56 154 ALA A O 1
ATOM 1210 N N . GLY A 1 155 ? -12.378 2.617 20.229 1.00 97.19 155 GLY A N 1
ATOM 1211 C CA . GLY A 1 155 ? -13.650 2.712 20.938 1.00 97.19 155 GLY A CA 1
ATOM 1212 C C . GLY A 1 155 ? -14.270 4.110 20.920 1.00 97.19 155 GLY A C 1
ATOM 1213 O O . GLY A 1 155 ? -15.487 4.213 20.735 1.00 97.19 155 GLY A O 1
ATOM 1214 N N . VAL A 1 156 ? -13.459 5.171 21.048 1.00 98.00 156 VAL A N 1
ATOM 1215 C CA . VAL A 1 156 ? -13.943 6.563 21.098 1.00 98.00 156 VAL A CA 1
ATOM 1216 C C . VAL A 1 156 ? -13.686 7.317 19.795 1.00 98.00 156 VAL A C 1
ATOM 1218 O O . VAL A 1 156 ? -14.651 7.808 19.202 1.00 98.00 156 VAL A O 1
ATOM 1221 N N . VAL A 1 157 ? -12.430 7.416 19.348 1.00 98.06 157 VAL A N 1
ATOM 1222 C CA . VAL A 1 157 ? -12.048 8.272 18.207 1.00 98.06 157 VAL A CA 1
ATOM 1223 C C . VAL A 1 157 ? -12.522 7.682 16.880 1.00 98.06 157 VAL A C 1
ATOM 1225 O O . VAL A 1 157 ? -13.355 8.279 16.194 1.00 98.06 157 VAL A O 1
ATOM 1228 N N . GLN A 1 158 ? -12.055 6.482 16.537 1.00 97.38 158 GLN A N 1
ATOM 1229 C CA . GLN A 1 158 ? -12.323 5.868 15.239 1.00 97.38 158 GLN A CA 1
ATOM 1230 C C . GLN A 1 158 ? -13.806 5.556 15.051 1.00 97.38 158 GLN A C 1
ATOM 1232 O O . GLN A 1 158 ? -14.361 5.876 14.006 1.00 97.38 158 GLN A O 1
ATOM 1237 N N . THR A 1 159 ? -14.486 5.029 16.079 1.00 96.69 159 THR A N 1
ATOM 1238 C CA . THR A 1 159 ? -15.938 4.775 16.013 1.00 96.69 159 THR A CA 1
ATOM 1239 C C . THR A 1 159 ? -16.735 6.052 15.694 1.00 96.69 159 THR A C 1
ATOM 1241 O O . THR A 1 159 ? -17.724 5.986 14.967 1.00 96.69 159 THR A O 1
ATOM 1244 N N . ARG A 1 160 ? -16.325 7.223 16.206 1.00 96.50 160 ARG A N 1
ATOM 1245 C CA . ARG A 1 160 ? -17.000 8.498 15.901 1.00 96.50 160 ARG A CA 1
ATOM 1246 C C . ARG A 1 160 ? -16.663 9.010 14.502 1.00 96.50 160 ARG A C 1
ATOM 1248 O O . ARG A 1 160 ? -17.561 9.467 13.804 1.00 96.50 160 ARG A O 1
ATOM 1255 N N . LEU A 1 161 ? -15.412 8.882 14.057 1.00 96.81 161 LEU A N 1
ATOM 1256 C CA . LEU A 1 161 ? -15.026 9.206 12.676 1.00 96.81 161 LEU A CA 1
ATOM 1257 C C . LEU A 1 161 ? -15.770 8.331 11.658 1.00 96.81 161 LEU A C 1
ATOM 1259 O O . LEU A 1 161 ? -16.209 8.819 10.620 1.00 96.81 161 LEU A O 1
ATOM 1263 N N . GLU A 1 162 ? -15.993 7.061 11.987 1.00 93.88 162 GLU A N 1
ATOM 1264 C CA . GLU A 1 162 ? -16.746 6.109 11.168 1.00 93.88 162 GLU A CA 1
ATOM 1265 C C . GLU A 1 162 ? -18.225 6.476 10.957 1.00 93.88 162 GLU A C 1
ATOM 1267 O O . GLU A 1 162 ? -18.868 5.919 10.070 1.00 93.88 162 GLU A O 1
ATOM 1272 N N . GLN A 1 163 ? -18.775 7.421 11.727 1.00 93.00 163 GLN A N 1
ATOM 1273 C CA . GLN A 1 163 ? -20.123 7.953 11.486 1.00 93.00 163 GLN A CA 1
ATOM 1274 C C . GLN A 1 163 ? -20.186 8.813 10.216 1.00 93.00 163 GLN A C 1
ATOM 1276 O O . GLN A 1 163 ? -21.263 8.998 9.654 1.00 93.00 163 GLN A O 1
ATOM 1281 N N . ARG A 1 164 ? -19.045 9.360 9.776 1.00 93.00 164 ARG A N 1
ATOM 1282 C CA . ARG A 1 164 ? -18.935 10.251 8.606 1.00 93.00 164 ARG A CA 1
ATOM 1283 C C . ARG A 1 164 ? -17.963 9.741 7.541 1.00 93.00 164 ARG A C 1
ATOM 1285 O O . ARG A 1 164 ? -17.949 10.259 6.429 1.00 93.00 164 ARG A O 1
ATOM 1292 N N . HIS A 1 165 ? -17.165 8.728 7.867 1.00 88.56 165 HIS A N 1
ATOM 1293 C CA . HIS A 1 165 ? -16.125 8.171 7.010 1.00 88.56 165 HIS A CA 1
ATOM 1294 C C . HIS A 1 165 ? -16.208 6.639 6.950 1.00 88.56 165 HIS A C 1
ATOM 1296 O O . HIS A 1 165 ? -16.806 5.994 7.809 1.00 88.56 165 HIS A O 1
ATOM 1302 N N . SER A 1 166 ? -15.582 6.030 5.939 1.00 86.31 166 SER A N 1
ATOM 1303 C CA . SER A 1 166 ? -15.409 4.572 5.908 1.00 86.31 166 SER A CA 1
ATOM 1304 C C . SER A 1 166 ? -14.463 4.108 7.025 1.00 86.31 166 SER A C 1
ATOM 1306 O O . SER A 1 166 ? -13.674 4.901 7.538 1.00 86.31 166 SER A O 1
ATOM 1308 N N . ALA A 1 167 ? -14.493 2.816 7.374 1.00 88.25 167 ALA A N 1
ATOM 1309 C CA . ALA A 1 167 ? -13.592 2.240 8.385 1.00 88.25 167 ALA A CA 1
ATOM 1310 C C . ALA A 1 167 ? -12.110 2.501 8.076 1.00 88.25 167 ALA A C 1
ATOM 1312 O O . ALA A 1 167 ? -11.327 2.813 8.969 1.00 88.25 167 ALA A O 1
ATOM 1313 N N . VAL A 1 168 ? -11.745 2.422 6.792 1.00 87.25 168 VAL A N 1
ATOM 1314 C CA . VAL A 1 168 ? -10.382 2.678 6.316 1.00 87.25 168 VAL A CA 1
ATOM 1315 C C . VAL A 1 168 ? -10.009 4.143 6.524 1.00 87.25 168 VAL A C 1
ATOM 1317 O O . VAL A 1 168 ? -8.992 4.425 7.145 1.00 87.25 168 VAL A O 1
ATOM 1320 N N . VAL A 1 169 ? -10.848 5.081 6.073 1.00 86.75 169 VAL A N 1
ATOM 1321 C CA . VAL A 1 169 ? -10.570 6.522 6.204 1.00 86.75 169 VAL A CA 1
ATOM 1322 C C . VAL A 1 169 ? -10.552 6.948 7.672 1.00 86.75 169 VAL A C 1
ATOM 1324 O O . VAL A 1 169 ? -9.662 7.685 8.082 1.00 86.75 169 VAL A O 1
ATOM 1327 N N . ALA A 1 170 ? -11.478 6.446 8.489 1.00 93.19 170 ALA A N 1
ATOM 1328 C CA . ALA A 1 170 ? -11.472 6.687 9.927 1.00 93.19 170 ALA A CA 1
ATOM 1329 C C . ALA A 1 170 ? -10.197 6.142 10.594 1.00 93.19 170 ALA A C 1
ATOM 1331 O O . ALA A 1 170 ? -9.618 6.816 11.447 1.00 93.19 170 ALA A O 1
ATOM 1332 N N . GLY A 1 171 ? -9.729 4.959 10.179 1.00 93.56 171 GLY A N 1
ATOM 1333 C CA . GLY A 1 171 ? -8.451 4.389 10.603 1.00 93.56 171 GLY A CA 1
ATOM 1334 C C . GLY A 1 171 ? -7.262 5.280 10.241 1.00 93.56 171 GLY A C 1
ATOM 1335 O O . GLY A 1 171 ? -6.473 5.607 11.122 1.00 93.56 171 GLY A O 1
ATOM 1336 N N . LEU A 1 172 ? -7.182 5.741 8.987 1.00 90.94 172 LEU A N 1
ATOM 1337 C CA . LEU A 1 172 ? -6.122 6.636 8.501 1.00 90.94 172 LEU A CA 1
ATOM 1338 C C . LEU A 1 172 ? -6.109 7.984 9.232 1.00 90.94 172 LEU A C 1
ATOM 1340 O O . LEU A 1 172 ? -5.053 8.443 9.652 1.00 90.94 172 LEU A O 1
ATOM 1344 N N . ILE A 1 173 ? -7.276 8.601 9.444 1.00 93.88 173 ILE A N 1
ATOM 1345 C CA . ILE A 1 173 ? -7.375 9.852 10.211 1.00 93.88 173 ILE A CA 1
ATOM 1346 C C . ILE A 1 173 ? -6.928 9.622 11.658 1.00 93.88 173 ILE A C 1
ATOM 1348 O O . ILE A 1 173 ? -6.229 10.460 12.219 1.00 93.88 173 ILE A O 1
ATOM 1352 N N . THR A 1 174 ? -7.293 8.486 12.264 1.00 96.38 174 THR A N 1
ATOM 1353 C CA . THR A 1 174 ? -6.886 8.190 13.647 1.00 96.38 174 THR A CA 1
ATOM 1354 C C . THR A 1 174 ? -5.402 7.831 13.760 1.00 96.38 174 THR A C 1
ATOM 1356 O O . THR A 1 174 ? -4.813 8.063 14.810 1.00 96.38 174 THR A O 1
ATOM 1359 N N . ALA A 1 175 ? -4.778 7.309 12.699 1.00 92.62 175 ALA A N 1
ATOM 1360 C CA . ALA A 1 175 ? -3.354 6.975 12.681 1.00 92.62 175 ALA A CA 1
ATOM 1361 C C . ALA A 1 175 ? -2.447 8.186 12.955 1.00 92.62 175 ALA A C 1
ATOM 1363 O O . ALA A 1 175 ? -1.375 8.017 13.524 1.00 92.62 175 ALA A O 1
ATOM 1364 N N . VAL A 1 176 ? -2.885 9.401 12.606 1.00 91.75 176 VAL A N 1
ATOM 1365 C CA . VAL A 1 176 ? -2.115 10.632 12.836 1.00 91.75 176 VAL A CA 1
ATOM 1366 C C . VAL A 1 176 ? -1.959 10.946 14.333 1.00 91.75 176 VAL A C 1
ATOM 1368 O O . VAL A 1 176 ? -0.829 10.906 14.816 1.00 91.75 176 VAL A O 1
ATOM 1371 N N . PRO A 1 177 ? -3.032 11.210 15.112 1.00 95.44 177 PRO A N 1
ATOM 1372 C CA . PRO A 1 177 ? -2.899 11.435 16.551 1.00 95.44 177 PRO A CA 1
ATOM 1373 C C . PRO A 1 177 ? -2.391 10.192 17.292 1.00 95.44 177 PRO A C 1
ATOM 1375 O O . PRO A 1 177 ? -1.710 10.339 18.300 1.00 95.44 177 PRO A O 1
ATOM 1378 N N . PHE A 1 178 ? -2.661 8.986 16.780 1.00 94.06 178 PHE A N 1
ATOM 1379 C CA . PHE A 1 178 ? -2.085 7.754 17.313 1.00 94.06 178 PHE A CA 1
ATOM 1380 C C . PHE A 1 178 ? -0.555 7.740 17.182 1.00 94.06 178 PHE A C 1
ATOM 1382 O O . PHE A 1 178 ? 0.134 7.535 18.169 1.00 94.06 178 PHE A O 1
ATOM 1389 N N . GLY A 1 179 ? 0.013 8.010 16.004 1.00 88.81 179 GLY A N 1
ATOM 1390 C CA . GLY A 1 179 ? 1.470 8.046 15.839 1.00 88.81 179 GLY A CA 1
ATOM 1391 C C . GLY A 1 179 ? 2.122 9.177 16.639 1.00 88.81 179 GLY A C 1
ATOM 1392 O O . GLY A 1 179 ? 3.150 8.978 17.279 1.00 88.81 179 GLY A O 1
ATOM 1393 N N . LEU A 1 180 ? 1.475 10.345 16.671 1.00 91.56 180 LEU A N 1
ATOM 1394 C CA . LEU A 1 180 ? 1.926 11.494 17.456 1.00 91.56 180 LEU A CA 1
ATOM 1395 C C . LEU A 1 180 ? 1.999 11.177 18.963 1.00 91.56 180 LEU A C 1
ATOM 1397 O O . LEU A 1 180 ? 2.974 11.562 19.600 1.00 91.56 180 LEU A O 1
ATOM 1401 N N . VAL A 1 181 ? 1.033 10.442 19.538 1.00 93.69 181 VAL A N 1
ATOM 1402 C CA . VAL A 1 181 ? 1.045 10.147 20.987 1.00 93.69 181 VAL A CA 1
ATOM 1403 C C . VAL A 1 181 ? 2.251 9.305 21.421 1.00 93.69 181 VAL A C 1
ATOM 1405 O O . VAL A 1 181 ? 2.659 9.376 22.575 1.00 93.69 181 VAL A O 1
ATOM 1408 N N . HIS A 1 182 ? 2.844 8.549 20.494 1.00 91.06 182 HIS A N 1
ATOM 1409 C CA . HIS A 1 182 ? 4.016 7.707 20.736 1.00 91.06 182 HIS A CA 1
ATOM 1410 C C . HIS A 1 182 ? 5.342 8.460 20.599 1.00 91.06 182 HIS A C 1
ATOM 1412 O O . HIS A 1 182 ? 6.387 7.933 20.974 1.00 91.06 182 HIS A O 1
ATOM 1418 N N . TRP A 1 183 ? 5.336 9.692 20.083 1.00 90.38 183 TRP A N 1
ATOM 1419 C CA . TRP A 1 183 ? 6.566 10.435 19.820 1.00 90.38 183 TRP A CA 1
ATOM 1420 C C . TRP A 1 183 ? 7.484 10.618 21.045 1.00 90.38 183 TRP A C 1
ATOM 1422 O O . TRP A 1 183 ? 8.695 10.472 20.871 1.00 90.38 183 TRP A O 1
ATOM 1432 N N . PRO A 1 184 ? 6.977 10.833 22.281 1.00 92.31 184 PRO A N 1
ATOM 1433 C CA . PRO A 1 184 ? 7.829 10.899 23.471 1.00 92.31 184 PRO A CA 1
ATOM 1434 C C . PRO A 1 184 ? 8.685 9.642 23.712 1.00 92.31 184 PRO A C 1
ATOM 1436 O O . PRO A 1 184 ? 9.754 9.747 24.308 1.00 92.31 184 PRO A O 1
ATOM 1439 N N . LEU A 1 185 ? 8.279 8.466 23.210 1.00 90.06 185 LEU A N 1
ATOM 1440 C CA . LEU A 1 185 ? 9.071 7.234 23.334 1.00 90.06 185 LEU A CA 1
ATOM 1441 C C . LEU A 1 185 ? 10.427 7.334 22.621 1.00 90.06 185 LEU A C 1
ATOM 1443 O O . LEU A 1 185 ? 11.386 6.695 23.043 1.00 90.06 185 LEU A O 1
ATOM 1447 N N . ALA A 1 186 ? 10.539 8.168 21.580 1.00 88.44 186 ALA A N 1
ATOM 1448 C CA . ALA A 1 186 ? 11.792 8.365 20.846 1.00 88.44 186 ALA A CA 1
ATOM 1449 C C . ALA A 1 186 ? 12.890 9.066 21.671 1.00 88.44 186 ALA A C 1
ATOM 1451 O O . ALA A 1 186 ? 14.024 9.157 21.210 1.00 88.44 186 ALA A O 1
ATOM 1452 N N . PHE A 1 187 ? 12.555 9.558 22.867 1.00 91.75 187 PHE A N 1
ATOM 1453 C CA . PHE A 1 187 ? 13.473 10.241 23.777 1.00 91.75 187 PHE A CA 1
ATOM 1454 C C . PHE A 1 187 ? 13.890 9.376 24.974 1.00 91.75 187 PHE A C 1
ATOM 1456 O O . PHE A 1 187 ? 14.625 9.858 25.827 1.00 91.75 187 PHE A O 1
ATOM 1463 N N . ILE A 1 188 ? 13.404 8.134 25.087 1.00 89.44 188 ILE A N 1
ATOM 1464 C CA . ILE A 1 188 ? 13.681 7.278 26.253 1.00 89.44 188 ILE A CA 1
ATOM 1465 C C . ILE A 1 188 ? 15.063 6.631 26.160 1.00 89.44 188 ILE A C 1
ATOM 1467 O O . ILE A 1 188 ? 15.832 6.704 27.112 1.00 89.44 188 ILE A O 1
ATOM 1471 N N . GLY A 1 189 ? 15.372 6.002 25.024 1.00 85.62 189 GLY A N 1
ATOM 1472 C CA . GLY A 1 189 ? 16.700 5.447 24.758 1.00 85.62 189 GLY A CA 1
ATOM 1473 C C . GLY A 1 189 ? 17.685 6.506 24.267 1.00 85.62 189 GLY A C 1
ATOM 1474 O O . GLY A 1 189 ? 17.365 7.695 24.217 1.00 85.62 189 GLY A O 1
ATOM 1475 N N . ASP A 1 190 ? 18.868 6.062 23.847 1.00 85.44 190 ASP A N 1
ATOM 1476 C CA . ASP A 1 190 ? 19.830 6.927 23.165 1.00 85.44 190 ASP A CA 1
ATOM 1477 C C . ASP A 1 190 ? 19.222 7.491 21.876 1.00 85.44 190 ASP A C 1
ATOM 1479 O O . ASP A 1 190 ? 18.648 6.762 21.059 1.00 85.44 190 ASP A O 1
ATOM 1483 N N . PHE A 1 191 ? 19.347 8.804 21.680 1.00 89.00 191 PHE A N 1
ATOM 1484 C CA . PHE A 1 191 ? 18.731 9.481 20.547 1.00 89.00 191 PHE A CA 1
ATOM 1485 C C . PHE A 1 191 ? 19.642 10.528 19.908 1.00 89.00 191 PHE A C 1
ATOM 1487 O O . PHE A 1 191 ? 20.510 11.133 20.529 1.00 89.00 191 PHE A O 1
ATOM 1494 N N . THR A 1 192 ? 19.393 10.769 18.625 1.00 89.69 192 THR A N 1
ATOM 1495 C CA . THR A 1 192 ? 19.943 11.886 17.860 1.00 89.69 192 THR A CA 1
ATOM 1496 C C . THR A 1 192 ? 18.787 12.715 17.312 1.00 89.69 192 THR A C 1
ATOM 1498 O O . THR A 1 192 ? 17.651 12.244 17.237 1.00 89.69 192 THR A O 1
ATOM 1501 N N . LEU A 1 193 ? 19.062 13.938 16.849 1.00 83.81 193 LEU A N 1
ATOM 1502 C CA . LEU A 1 193 ? 18.044 14.737 16.158 1.00 83.81 193 LEU A CA 1
ATOM 1503 C C . LEU A 1 193 ? 17.428 13.964 14.977 1.00 83.81 193 LEU A C 1
ATOM 1505 O O . LEU A 1 193 ? 16.218 13.997 14.773 1.00 83.81 193 LEU A O 1
ATOM 1509 N N . THR A 1 194 ? 18.248 13.217 14.236 1.00 79.31 194 THR A N 1
ATOM 1510 C CA . THR A 1 194 ? 17.782 12.437 13.084 1.00 79.31 194 THR A CA 1
ATOM 1511 C C . THR A 1 194 ? 16.875 11.287 13.513 1.00 79.31 194 THR A C 1
ATOM 1513 O O . THR A 1 194 ? 15.804 11.127 12.931 1.00 79.31 194 THR A O 1
ATOM 1516 N N . SER A 1 195 ? 17.244 10.514 14.544 1.00 80.94 195 SER A N 1
ATOM 1517 C CA . SER A 1 195 ? 16.415 9.382 14.988 1.00 80.94 195 SER A CA 1
ATOM 1518 C C . SER A 1 195 ? 15.048 9.844 15.499 1.00 80.94 195 SER A C 1
ATOM 1520 O O . SER A 1 195 ? 14.036 9.238 15.157 1.00 80.94 195 SER A O 1
ATOM 1522 N N . VAL A 1 196 ? 14.989 10.968 16.220 1.00 84.06 196 VAL A N 1
ATOM 1523 C CA . VAL A 1 196 ? 13.732 11.568 16.701 1.00 84.06 196 VAL A CA 1
ATOM 1524 C C . VAL A 1 196 ? 12.853 12.067 15.549 1.00 84.06 196 VAL A C 1
ATOM 1526 O O . VAL A 1 196 ? 11.635 11.860 15.566 1.00 84.06 196 VAL A O 1
ATOM 1529 N N . LEU A 1 197 ? 13.451 12.718 14.544 1.00 79.94 197 LEU A N 1
ATOM 1530 C CA . LEU A 1 197 ? 12.724 13.219 13.373 1.00 79.94 197 LEU A CA 1
ATOM 1531 C C . LEU A 1 197 ? 12.210 12.087 12.474 1.00 79.94 197 LEU A C 1
ATOM 1533 O O . LEU A 1 197 ? 11.162 12.247 11.853 1.00 79.94 197 LEU A O 1
ATOM 1537 N N . VAL A 1 198 ? 12.908 10.949 12.422 1.00 76.38 198 VAL A N 1
ATOM 1538 C CA . VAL A 1 198 ? 12.490 9.752 11.671 1.00 76.38 198 VAL A CA 1
ATOM 1539 C C . VAL A 1 198 ? 11.448 8.928 12.436 1.00 76.38 198 VAL A C 1
ATOM 1541 O O . VAL A 1 198 ? 10.539 8.372 11.820 1.00 76.38 198 VAL A O 1
ATOM 1544 N N . ALA A 1 199 ? 11.522 8.876 13.768 1.00 78.69 199 ALA A N 1
ATOM 1545 C CA . ALA A 1 199 ? 10.598 8.084 14.581 1.00 78.69 199 ALA A CA 1
ATOM 1546 C C . ALA A 1 199 ? 9.136 8.524 14.408 1.00 78.69 199 ALA A C 1
ATOM 1548 O O . ALA A 1 199 ? 8.243 7.688 14.290 1.00 78.69 199 ALA A O 1
ATOM 1549 N N . LEU A 1 200 ? 8.877 9.833 14.332 1.00 81.25 200 LEU A N 1
ATOM 1550 C CA . LEU A 1 200 ? 7.518 10.355 14.193 1.00 81.25 200 LEU A CA 1
ATOM 1551 C C . LEU A 1 200 ? 6.791 9.889 12.915 1.00 81.25 200 LEU A C 1
ATOM 1553 O O . LEU A 1 200 ? 5.707 9.306 13.032 1.00 81.25 200 LEU A O 1
ATOM 1557 N N . PRO A 1 201 ? 7.329 10.109 11.698 1.00 77.06 201 PRO A N 1
ATOM 1558 C CA . PRO A 1 201 ? 6.705 9.599 10.486 1.00 77.06 201 PRO A CA 1
ATOM 1559 C C . PRO A 1 201 ? 6.658 8.068 10.470 1.00 77.06 201 PRO A C 1
ATOM 1561 O O . PRO A 1 201 ? 5.696 7.526 9.933 1.00 77.06 201 PRO A O 1
ATOM 1564 N N . ALA A 1 202 ? 7.612 7.368 11.098 1.00 79.25 202 ALA A N 1
ATOM 1565 C CA . ALA A 1 202 ? 7.562 5.913 11.229 1.00 79.25 202 ALA A CA 1
ATOM 1566 C C . ALA A 1 202 ? 6.358 5.444 12.069 1.00 79.25 202 ALA A C 1
ATOM 1568 O O . ALA A 1 202 ? 5.619 4.563 11.626 1.00 79.25 202 ALA A O 1
ATOM 1569 N N . TYR A 1 203 ? 6.088 6.066 13.224 1.00 82.81 203 TYR A N 1
ATOM 1570 C CA . TYR A 1 203 ? 4.913 5.743 14.045 1.00 82.81 203 TYR A CA 1
ATOM 1571 C C . TYR A 1 203 ? 3.597 6.031 13.319 1.00 82.81 203 TYR A C 1
ATOM 1573 O O . TYR A 1 203 ? 2.672 5.216 13.357 1.00 82.81 203 TYR A O 1
ATOM 1581 N N . VAL A 1 204 ? 3.507 7.169 12.623 1.00 82.94 204 VAL A N 1
ATOM 1582 C CA . VAL A 1 204 ? 2.318 7.505 11.826 1.00 82.94 204 VAL A CA 1
ATOM 1583 C C . VAL A 1 204 ? 2.135 6.494 10.695 1.00 82.94 204 VAL A C 1
ATOM 1585 O O . VAL A 1 204 ? 1.036 5.963 10.537 1.00 82.94 204 VAL A O 1
ATOM 1588 N N . LEU A 1 205 ? 3.199 6.178 9.950 1.00 81.06 205 LEU A N 1
ATOM 1589 C CA . LEU A 1 205 ? 3.179 5.199 8.862 1.00 81.06 205 LEU A CA 1
ATOM 1590 C C . LEU A 1 205 ? 2.716 3.827 9.359 1.00 81.06 205 LEU A C 1
ATOM 1592 O O . LEU A 1 205 ? 1.806 3.241 8.774 1.00 81.06 205 LEU A O 1
ATOM 1596 N N . LEU A 1 206 ? 3.263 3.345 10.473 1.00 81.56 206 LEU A N 1
ATOM 1597 C CA . LEU A 1 206 ? 2.855 2.076 11.071 1.00 81.56 206 LEU A CA 1
ATOM 1598 C C . LEU A 1 206 ? 1.376 2.094 11.481 1.00 81.56 206 LEU A C 1
ATOM 1600 O O . LEU A 1 206 ? 0.624 1.164 11.176 1.00 81.56 206 LEU A O 1
ATOM 1604 N N . GLY A 1 207 ? 0.924 3.205 12.068 1.00 85.88 207 GLY A N 1
ATOM 1605 C CA . GLY A 1 207 ? -0.486 3.458 12.345 1.00 85.88 207 GLY A CA 1
ATOM 1606 C C . GLY A 1 207 ? -1.355 3.383 11.085 1.00 85.88 207 GLY A C 1
ATOM 1607 O O . GLY A 1 207 ? -2.439 2.799 11.126 1.00 85.88 207 GLY A O 1
ATOM 1608 N N . THR A 1 208 ? -0.895 3.905 9.942 1.00 82.31 208 THR A N 1
ATOM 1609 C CA . THR A 1 208 ? -1.667 3.833 8.687 1.00 82.31 208 THR A CA 1
ATOM 1610 C C . THR A 1 208 ? -1.854 2.409 8.164 1.00 82.31 208 THR A C 1
ATOM 1612 O O . THR A 1 208 ? -2.811 2.169 7.432 1.00 82.31 208 THR A O 1
ATOM 1615 N N . LEU A 1 209 ? -1.009 1.457 8.573 1.00 82.38 209 LEU A N 1
ATOM 1616 C CA . LEU A 1 209 ? -1.142 0.043 8.217 1.00 82.38 209 LEU A CA 1
ATOM 1617 C C . LEU A 1 209 ? -2.041 -0.711 9.206 1.00 82.38 209 LEU A C 1
ATOM 1619 O O . LEU A 1 209 ? -2.959 -1.422 8.802 1.00 82.38 209 LEU A O 1
ATOM 1623 N N . VAL A 1 210 ? -1.823 -0.529 10.512 1.00 89.06 210 VAL A N 1
ATOM 1624 C CA . VAL A 1 210 ? -2.531 -1.296 11.553 1.00 89.06 210 VAL A CA 1
ATOM 1625 C C . VAL A 1 210 ? -3.966 -0.799 11.758 1.00 89.06 210 VAL A C 1
ATOM 1627 O O . VAL A 1 210 ? -4.891 -1.602 11.912 1.00 89.06 210 VAL A O 1
ATOM 1630 N N . ARG A 1 211 ? -4.194 0.521 11.744 1.00 93.81 211 ARG A N 1
ATOM 1631 C CA . ARG A 1 211 ? -5.488 1.116 12.127 1.00 93.81 211 ARG A CA 1
ATOM 1632 C C . ARG A 1 211 ? -6.629 0.777 11.155 1.00 93.81 211 ARG A C 1
ATOM 1634 O O . ARG A 1 211 ? -7.721 0.444 11.635 1.00 93.81 211 ARG A O 1
ATOM 1641 N N . PRO A 1 212 ? -6.437 0.811 9.817 1.00 92.50 212 PRO A N 1
ATOM 1642 C CA . PRO A 1 212 ? -7.460 0.351 8.882 1.00 92.50 212 PRO A CA 1
ATOM 1643 C C . PRO A 1 212 ? -7.797 -1.132 9.056 1.00 92.50 212 PRO A C 1
ATOM 1645 O O . PRO A 1 212 ? -8.982 -1.467 9.121 1.00 92.50 212 PRO A O 1
ATOM 1648 N N . LEU A 1 213 ? -6.792 -2.009 9.199 1.00 92.75 213 LEU A N 1
ATOM 1649 C CA . LEU A 1 213 ? -7.010 -3.437 9.453 1.00 92.75 213 LEU A CA 1
ATOM 1650 C C . LEU A 1 213 ? -7.825 -3.649 10.730 1.00 92.75 213 LEU A C 1
ATOM 1652 O O . LEU A 1 213 ? -8.860 -4.316 10.695 1.00 92.75 213 LEU A O 1
ATOM 1656 N N . GLY A 1 214 ? -7.407 -3.030 11.835 1.00 94.50 214 GLY A N 1
ATOM 1657 C CA . GLY A 1 214 ? -8.107 -3.119 13.112 1.00 94.50 214 GLY A CA 1
ATOM 1658 C C . GLY A 1 214 ? -9.550 -2.620 13.029 1.00 94.50 214 GLY A C 1
ATOM 1659 O O . GLY A 1 214 ? -10.454 -3.270 13.551 1.00 94.50 214 GLY A O 1
ATOM 1660 N N . GLY A 1 215 ? -9.807 -1.529 12.298 1.00 94.88 215 GLY A N 1
ATOM 1661 C CA . GLY A 1 215 ? -11.162 -1.024 12.055 1.00 94.88 215 GLY A CA 1
ATOM 1662 C C . GLY A 1 215 ? -12.055 -2.028 11.329 1.00 94.88 215 GLY A C 1
ATOM 1663 O O . GLY A 1 215 ? -13.192 -2.284 11.734 1.00 94.88 215 GLY A O 1
ATOM 1664 N N . LEU A 1 216 ? -11.522 -2.651 10.277 1.00 93.56 216 LEU A N 1
ATOM 1665 C CA . LEU A 1 216 ? -12.226 -3.672 9.501 1.00 93.56 216 LEU A CA 1
ATOM 1666 C C . LEU A 1 216 ? -12.494 -4.939 10.331 1.00 93.56 216 LEU A C 1
ATOM 1668 O O . LEU A 1 216 ? -13.594 -5.498 10.264 1.00 93.56 216 LEU A O 1
ATOM 1672 N N . VAL A 1 217 ? -11.525 -5.365 11.149 1.00 94.69 217 VAL A N 1
ATOM 1673 C CA . VAL A 1 217 ? -11.670 -6.487 12.091 1.00 94.69 217 VAL A CA 1
ATOM 1674 C C . VAL A 1 217 ? -12.713 -6.168 13.156 1.00 94.69 217 VAL A C 1
ATOM 1676 O O . VAL A 1 217 ? -13.624 -6.966 13.366 1.00 94.69 217 VAL A O 1
ATOM 1679 N N . MET A 1 218 ? -12.654 -4.983 13.768 1.00 95.56 218 MET A N 1
ATOM 1680 C CA . MET A 1 218 ? -13.631 -4.521 14.753 1.00 95.56 218 MET A CA 1
ATOM 1681 C C . MET A 1 218 ? -15.048 -4.536 14.172 1.00 95.56 218 MET A C 1
ATOM 1683 O O . MET A 1 218 ? -15.962 -5.052 14.819 1.00 95.56 218 MET A O 1
ATOM 1687 N N . ARG A 1 219 ? -15.250 -4.024 12.948 1.00 93.31 219 ARG A N 1
ATOM 1688 C CA . ARG A 1 219 ? -16.553 -4.077 12.260 1.00 93.31 219 ARG A CA 1
ATOM 1689 C C . ARG A 1 219 ? -17.026 -5.508 12.041 1.00 93.31 219 ARG A C 1
ATOM 1691 O O . ARG A 1 219 ? -18.152 -5.843 12.407 1.00 93.31 219 ARG A O 1
ATOM 1698 N N . GLY A 1 220 ? -16.158 -6.358 11.498 1.00 91.81 220 GLY A N 1
ATOM 1699 C CA . GLY A 1 220 ? -16.446 -7.772 11.276 1.00 91.81 220 GLY A CA 1
ATOM 1700 C C . GLY A 1 220 ? -16.776 -8.541 12.561 1.00 91.81 220 GLY A C 1
ATOM 1701 O O . GLY A 1 220 ? -17.640 -9.421 12.563 1.00 91.81 220 GLY A O 1
ATOM 1702 N N . ALA A 1 221 ? -16.153 -8.152 13.673 1.00 95.00 221 ALA A N 1
ATOM 1703 C CA . ALA A 1 221 ? -16.374 -8.687 15.011 1.00 95.00 221 ALA A CA 1
ATOM 1704 C C . ALA A 1 221 ? -17.560 -8.033 15.756 1.00 95.00 221 ALA A C 1
ATOM 1706 O O . ALA A 1 221 ? -17.677 -8.140 16.979 1.00 95.00 221 ALA A O 1
ATOM 1707 N N . GLY A 1 222 ? -18.458 -7.338 15.047 1.00 93.25 222 GLY A N 1
ATOM 1708 C CA . GLY A 1 222 ? -19.655 -6.730 15.635 1.00 93.25 222 GLY A CA 1
ATOM 1709 C C . GLY A 1 222 ? -19.357 -5.531 16.541 1.00 93.25 222 GLY A C 1
ATOM 1710 O O . GLY A 1 222 ? -20.025 -5.337 17.559 1.00 93.25 222 GLY A O 1
ATOM 1711 N N . GLY A 1 223 ? -18.332 -4.746 16.216 1.00 95.19 223 GLY A N 1
ATOM 1712 C CA . GLY A 1 223 ? -17.904 -3.582 16.991 1.00 95.19 223 GLY A CA 1
ATOM 1713 C C . GLY A 1 223 ? -17.106 -3.931 18.249 1.00 95.19 223 GLY A C 1
ATOM 1714 O O . GLY A 1 223 ? -17.056 -3.109 19.164 1.00 95.19 223 GLY A O 1
ATOM 1715 N N . SER A 1 224 ? -16.528 -5.133 18.335 1.00 97.88 224 SER A N 1
ATOM 1716 C CA . SER A 1 224 ? -15.698 -5.545 19.473 1.00 97.88 224 SER A CA 1
ATOM 1717 C C . SER A 1 224 ? -14.379 -4.769 19.499 1.00 97.88 224 SER A C 1
ATOM 1719 O O . SER A 1 224 ? -13.549 -4.924 18.606 1.00 97.88 224 SER A O 1
ATOM 1721 N N . VAL A 1 225 ? -14.186 -3.950 20.537 1.00 98.06 225 VAL A N 1
ATOM 1722 C CA . VAL A 1 225 ? -12.906 -3.267 20.790 1.00 98.06 225 VAL A CA 1
ATOM 1723 C C . VAL A 1 225 ? -11.853 -4.287 21.227 1.00 98.06 225 VAL A C 1
ATOM 1725 O O . VAL A 1 225 ? -10.699 -4.158 20.839 1.00 98.06 225 VAL A O 1
ATOM 1728 N N . LEU A 1 226 ? -12.264 -5.356 21.925 1.00 98.00 226 LEU A N 1
ATOM 1729 C CA . LEU A 1 226 ? -11.384 -6.474 22.275 1.00 98.00 226 LEU A CA 1
ATOM 1730 C C . LEU A 1 226 ? -10.719 -7.096 21.043 1.00 98.00 226 LEU A C 1
ATOM 1732 O O . LEU A 1 226 ? -9.535 -7.400 21.077 1.00 98.00 226 LEU A O 1
ATOM 1736 N N . ALA A 1 227 ? -11.466 -7.274 19.949 1.00 97.56 227 ALA A N 1
ATOM 1737 C CA . ALA A 1 227 ? -10.919 -7.846 18.720 1.00 97.56 227 ALA A CA 1
ATOM 1738 C C . ALA A 1 227 ? -9.826 -6.958 18.099 1.00 97.56 227 ALA A C 1
ATOM 1740 O O . ALA A 1 227 ? -8.837 -7.478 17.589 1.00 97.56 227 ALA A O 1
ATOM 1741 N N . PHE A 1 228 ? -9.984 -5.629 18.166 1.00 97.38 228 PHE A N 1
ATOM 1742 C CA . PHE A 1 228 ? -8.940 -4.691 17.745 1.00 97.38 228 PHE A CA 1
ATOM 1743 C C . PHE A 1 228 ? -7.745 -4.775 18.698 1.00 97.38 228 PHE A C 1
ATOM 1745 O O . PHE A 1 228 ? -6.624 -4.965 18.241 1.00 97.38 228 PHE A O 1
ATOM 1752 N N . ALA A 1 229 ? -7.983 -4.700 20.010 1.00 97.50 229 ALA A N 1
ATOM 1753 C CA . ALA A 1 229 ? -6.933 -4.777 21.020 1.00 97.50 229 ALA A CA 1
ATOM 1754 C C . ALA A 1 229 ? -6.086 -6.048 20.876 1.00 97.50 229 ALA A C 1
ATOM 1756 O O . ALA A 1 229 ? -4.868 -5.959 20.869 1.00 97.50 229 ALA A O 1
ATOM 1757 N N . LEU A 1 230 ? -6.716 -7.207 20.660 1.00 97.31 230 LEU A N 1
ATOM 1758 C CA . LEU A 1 230 ? -6.026 -8.472 20.395 1.00 97.31 230 LEU A CA 1
ATOM 1759 C C . LEU A 1 230 ? -5.147 -8.407 19.146 1.00 97.31 230 LEU A C 1
ATOM 1761 O O . LEU A 1 230 ? -3.997 -8.832 19.192 1.00 97.31 230 LEU A O 1
ATOM 1765 N N . LEU A 1 231 ? -5.670 -7.864 18.044 1.00 96.31 231 LEU A N 1
ATOM 1766 C CA . LEU A 1 231 ? -4.900 -7.680 16.815 1.00 96.31 231 LEU A CA 1
ATOM 1767 C C . LEU A 1 231 ? -3.690 -6.763 17.051 1.00 96.31 231 LEU A C 1
ATOM 1769 O O . LEU A 1 231 ? -2.592 -7.086 16.609 1.00 96.31 231 LEU A O 1
ATOM 1773 N N . HIS A 1 232 ? -3.882 -5.646 17.759 1.00 95.62 232 HIS A N 1
ATOM 1774 C CA . HIS A 1 232 ? -2.814 -4.706 18.100 1.00 95.62 232 HIS A CA 1
ATOM 1775 C C . HIS A 1 232 ? -1.771 -5.370 19.016 1.00 95.62 232 HIS A C 1
ATOM 1777 O O . HIS A 1 232 ? -0.578 -5.306 18.734 1.00 95.62 232 HIS A O 1
ATOM 1783 N N . THR A 1 233 ? -2.189 -6.113 20.043 1.00 95.62 233 THR A N 1
ATOM 1784 C CA . THR A 1 233 ? -1.270 -6.868 20.904 1.00 95.62 233 THR A CA 1
ATOM 1785 C C . THR A 1 233 ? -0.452 -7.877 20.112 1.00 95.62 233 THR A C 1
ATOM 1787 O O . THR A 1 233 ? 0.766 -7.937 20.269 1.00 95.62 233 THR A O 1
ATOM 1790 N N . VAL A 1 234 ? -1.095 -8.669 19.251 1.00 95.81 234 VAL A N 1
ATOM 1791 C CA . VAL A 1 234 ? -0.397 -9.665 18.431 1.00 95.81 234 VAL A CA 1
ATOM 1792 C C . VAL A 1 234 ? 0.547 -8.985 17.447 1.00 95.81 234 VAL A C 1
ATOM 1794 O O . VAL A 1 234 ? 1.666 -9.459 17.273 1.00 95.81 234 VAL A O 1
ATOM 1797 N N . PHE A 1 235 ? 0.153 -7.853 16.861 1.00 93.88 235 PHE A N 1
ATOM 1798 C CA . PHE A 1 235 ? 1.038 -7.028 16.046 1.00 93.88 235 PHE A CA 1
ATOM 1799 C C . PHE A 1 235 ? 2.284 -6.583 16.832 1.00 93.88 235 PHE A C 1
ATOM 1801 O O . PHE A 1 235 ? 3.393 -6.883 16.396 1.00 93.88 235 PHE A O 1
ATOM 1808 N N . ASN A 1 236 ? 2.124 -5.984 18.018 1.00 91.38 236 ASN A N 1
ATOM 1809 C CA . ASN A 1 236 ? 3.250 -5.549 18.856 1.00 91.38 236 ASN A CA 1
ATOM 1810 C C . ASN A 1 236 ? 4.155 -6.730 19.220 1.00 91.38 236 ASN A C 1
ATOM 1812 O O . ASN A 1 236 ? 5.369 -6.668 19.055 1.00 91.38 236 ASN A O 1
ATOM 1816 N N . ARG A 1 237 ? 3.571 -7.857 19.647 1.00 92.62 237 ARG A N 1
ATOM 1817 C CA . ARG A 1 237 ? 4.342 -9.069 19.951 1.00 92.62 237 ARG A CA 1
ATOM 1818 C C . ARG A 1 237 ? 5.022 -9.654 18.717 1.00 92.62 237 ARG A C 1
ATOM 1820 O O . ARG A 1 237 ? 6.047 -10.288 18.875 1.00 92.62 237 ARG A O 1
ATOM 1827 N N . THR A 1 238 ? 4.502 -9.466 17.510 1.00 92.75 238 THR A N 1
ATOM 1828 C CA . THR A 1 238 ? 5.143 -9.957 16.277 1.00 92.75 238 THR A CA 1
ATOM 1829 C C . THR A 1 238 ? 6.288 -9.044 15.835 1.00 92.75 238 THR A C 1
ATOM 1831 O O . THR A 1 238 ? 7.301 -9.539 15.356 1.00 92.75 238 THR A O 1
ATOM 1834 N N . ASN A 1 239 ? 6.128 -7.730 16.005 1.00 88.06 239 ASN A N 1
ATOM 1835 C CA . ASN A 1 239 ? 7.051 -6.707 15.513 1.00 88.06 239 ASN A CA 1
ATOM 1836 C C . ASN A 1 239 ? 8.221 -6.410 16.466 1.00 88.06 239 ASN A C 1
ATOM 1838 O O . ASN A 1 239 ? 9.284 -5.989 16.018 1.00 88.06 239 ASN A O 1
ATOM 1842 N N . ASN A 1 240 ? 8.028 -6.587 17.776 1.00 86.00 240 ASN A N 1
ATOM 1843 C CA . ASN A 1 240 ? 9.026 -6.207 18.774 1.00 86.00 240 ASN A CA 1
ATOM 1844 C C . ASN A 1 240 ? 10.265 -7.124 18.747 1.00 86.00 240 ASN A C 1
ATOM 1846 O O . ASN A 1 240 ? 10.139 -8.322 18.483 1.00 86.00 240 ASN A O 1
ATOM 1850 N N . PRO A 1 241 ? 11.453 -6.605 19.113 1.00 81.69 241 PRO A N 1
ATOM 1851 C CA . PRO A 1 241 ? 12.706 -7.367 19.089 1.00 81.69 241 PRO A CA 1
ATOM 1852 C C . PRO A 1 241 ? 12.753 -8.511 20.112 1.00 81.69 241 PRO A C 1
ATOM 1854 O O . PRO A 1 241 ? 13.512 -9.452 19.941 1.00 81.69 241 PRO A O 1
ATOM 1857 N N . ASN A 1 242 ? 11.926 -8.467 21.160 1.00 84.75 242 ASN A N 1
ATOM 1858 C CA . ASN A 1 242 ? 11.731 -9.573 22.107 1.00 84.75 242 ASN A CA 1
ATOM 1859 C C . ASN A 1 242 ? 10.467 -10.402 21.791 1.00 84.75 242 ASN A C 1
ATOM 1861 O O . ASN A 1 242 ? 9.908 -11.067 22.668 1.00 84.75 242 ASN A O 1
ATOM 1865 N N . GLY A 1 243 ? 9.953 -10.263 20.570 1.00 89.25 243 GLY A N 1
ATOM 1866 C CA . GLY A 1 243 ? 8.661 -10.736 20.100 1.00 89.25 243 GLY A CA 1
ATOM 1867 C C . GLY A 1 243 ? 8.605 -12.196 19.651 1.00 89.25 243 GLY A C 1
ATOM 1868 O O . GLY A 1 243 ? 9.583 -12.933 19.705 1.00 89.25 243 GLY A O 1
ATOM 1869 N N . ILE A 1 244 ? 7.434 -12.600 19.158 1.00 92.50 244 ILE A N 1
ATOM 1870 C CA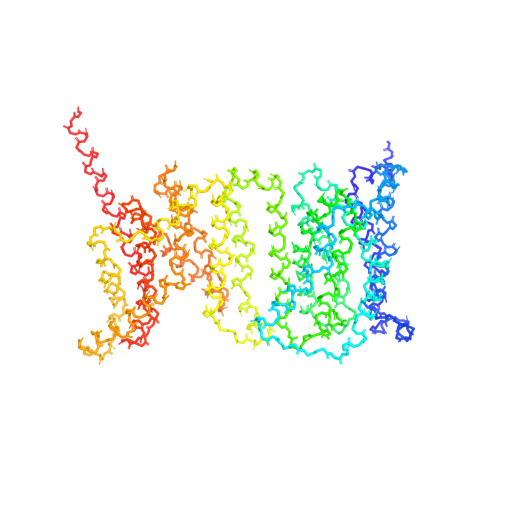 . ILE A 1 244 ? 7.125 -13.932 18.630 1.00 92.50 244 ILE A CA 1
ATOM 1871 C C . ILE A 1 244 ? 8.061 -14.287 17.474 1.00 92.50 244 ILE A C 1
ATOM 1873 O O . ILE A 1 244 ? 8.602 -15.385 17.460 1.00 92.50 244 ILE A O 1
ATOM 1877 N N . VAL A 1 245 ? 8.236 -13.379 16.504 1.00 93.06 245 VAL A N 1
ATOM 1878 C CA . VAL A 1 245 ? 9.035 -13.659 15.298 1.00 93.06 245 VAL A CA 1
ATOM 1879 C C . VAL A 1 245 ? 10.522 -13.583 15.598 1.00 93.06 245 VAL A C 1
ATOM 1881 O O . VAL A 1 245 ? 11.261 -14.472 15.191 1.00 93.06 245 VAL A O 1
ATOM 1884 N N . ALA A 1 246 ? 10.943 -12.582 16.372 1.00 91.25 246 ALA A N 1
ATOM 1885 C CA . ALA A 1 246 ? 12.329 -12.448 16.803 1.00 91.25 246 ALA A CA 1
ATOM 1886 C C . ALA A 1 246 ? 12.820 -13.659 17.619 1.00 91.25 246 ALA A C 1
ATOM 1888 O O . ALA A 1 246 ? 13.986 -14.008 17.537 1.00 91.25 246 ALA A O 1
ATOM 1889 N N . ALA A 1 247 ? 11.930 -14.337 18.354 1.00 91.81 247 ALA A N 1
ATOM 1890 C CA . ALA A 1 247 ? 12.268 -15.539 19.120 1.00 91.81 247 ALA A CA 1
ATOM 1891 C C . ALA A 1 247 ? 12.364 -16.831 18.279 1.00 91.81 247 ALA A C 1
ATOM 1893 O O . ALA A 1 247 ? 12.711 -17.884 18.820 1.00 91.81 247 ALA A O 1
ATOM 1894 N N . VAL A 1 248 ? 12.001 -16.795 16.988 1.00 93.56 248 VAL A N 1
ATOM 1895 C CA . VAL A 1 248 ? 12.032 -17.971 16.091 1.00 93.56 248 VAL A CA 1
ATOM 1896 C C . VAL A 1 248 ? 12.871 -17.776 14.831 1.00 93.56 248 VAL A C 1
ATOM 1898 O O . VAL A 1 248 ? 13.315 -18.768 14.247 1.00 93.56 248 VAL A O 1
ATOM 1901 N N . LEU A 1 249 ? 13.083 -16.532 14.398 1.00 92.69 249 LEU A N 1
ATOM 1902 C CA . LEU A 1 249 ? 13.874 -16.188 13.222 1.00 92.69 249 LEU A CA 1
ATOM 1903 C C . LEU A 1 249 ? 15.141 -15.425 13.610 1.00 92.69 249 LEU A C 1
ATOM 1905 O O . LEU A 1 249 ? 15.077 -14.436 14.334 1.00 92.69 249 LEU A O 1
ATOM 1909 N N . HIS A 1 250 ? 16.272 -15.826 13.028 1.00 90.88 250 HIS A N 1
ATOM 1910 C CA . HIS A 1 250 ? 17.487 -15.015 13.014 1.00 90.88 250 HIS A CA 1
ATOM 1911 C C . HIS A 1 250 ? 17.581 -14.239 11.702 1.00 90.88 250 HIS A C 1
ATOM 1913 O O . HIS A 1 250 ? 17.644 -14.833 10.620 1.00 90.88 250 HIS A O 1
ATOM 1919 N N . GLY A 1 251 ? 17.631 -12.916 11.833 1.00 85.75 251 GLY A N 1
ATOM 1920 C CA . GLY A 1 251 ? 17.673 -11.951 10.741 1.00 85.75 251 GLY A CA 1
ATOM 1921 C C . GLY A 1 251 ? 16.782 -10.746 11.048 1.00 85.75 251 GLY A C 1
ATOM 1922 O O . GLY A 1 251 ? 16.189 -10.658 12.124 1.00 85.75 251 GLY A O 1
ATOM 1923 N N . SER A 1 252 ? 16.724 -9.787 10.131 1.00 83.31 252 SER A N 1
ATOM 1924 C CA . SER A 1 252 ? 15.892 -8.581 10.255 1.00 83.31 252 SER A CA 1
ATOM 1925 C C . SER A 1 252 ? 14.891 -8.435 9.110 1.00 83.31 252 SER A C 1
ATOM 1927 O O . SER A 1 252 ? 14.102 -7.487 9.103 1.00 83.31 252 SER A O 1
ATOM 1929 N N . ALA A 1 253 ? 14.872 -9.367 8.150 1.00 79.75 253 ALA A N 1
ATOM 1930 C CA . ALA A 1 253 ? 14.038 -9.244 6.962 1.00 79.75 253 ALA A CA 1
ATOM 1931 C C . ALA A 1 253 ? 12.539 -9.313 7.305 1.00 79.75 253 ALA A C 1
ATOM 1933 O O . ALA A 1 253 ? 11.720 -8.654 6.655 1.00 79.75 253 ALA A O 1
ATOM 1934 N N . TYR A 1 254 ? 12.167 -10.014 8.381 1.00 84.62 254 TYR A N 1
ATOM 1935 C CA . TYR A 1 254 ? 10.798 -10.054 8.893 1.00 84.62 254 TYR A CA 1
ATOM 1936 C C . TYR A 1 254 ? 10.229 -8.673 9.252 1.00 84.62 254 TYR A C 1
ATOM 1938 O O . TYR A 1 254 ? 9.013 -8.497 9.182 1.00 84.62 254 TYR A O 1
ATOM 1946 N N . GLN A 1 255 ? 11.065 -7.681 9.589 1.00 82.56 255 GLN A N 1
ATOM 1947 C CA . GLN A 1 255 ? 10.613 -6.315 9.894 1.00 82.56 255 GLN A CA 1
ATOM 1948 C C . GLN A 1 255 ? 10.063 -5.602 8.651 1.00 82.56 255 GLN A C 1
ATOM 1950 O O . GLN A 1 255 ? 9.166 -4.768 8.744 1.00 82.56 255 GLN A O 1
ATOM 1955 N N . ILE A 1 256 ? 10.549 -5.972 7.467 1.00 74.88 256 ILE A N 1
ATOM 1956 C CA . ILE A 1 256 ? 9.998 -5.520 6.184 1.00 74.88 256 ILE A CA 1
ATOM 1957 C C . ILE A 1 256 ? 8.837 -6.437 5.771 1.00 74.88 256 ILE A C 1
ATOM 1959 O O . ILE A 1 256 ? 7.800 -5.972 5.282 1.00 74.88 256 ILE A O 1
ATOM 1963 N N . GLY A 1 257 ? 8.967 -7.739 6.047 1.00 79.69 257 GLY A N 1
ATOM 1964 C CA . GLY A 1 257 ? 7.921 -8.736 5.832 1.00 79.69 257 GLY A CA 1
ATOM 1965 C C . GLY A 1 257 ? 6.598 -8.379 6.517 1.00 79.69 257 GLY A C 1
ATOM 1966 O O . GLY A 1 257 ? 5.550 -8.412 5.871 1.00 79.69 257 GLY A O 1
ATOM 1967 N N . ILE A 1 258 ? 6.625 -7.958 7.785 1.00 84.88 258 ILE A N 1
ATOM 1968 C CA . ILE A 1 258 ? 5.415 -7.623 8.552 1.00 84.88 258 ILE A CA 1
ATOM 1969 C C . ILE A 1 258 ? 4.631 -6.457 7.943 1.00 84.88 258 ILE A C 1
ATOM 1971 O O . ILE A 1 258 ? 3.401 -6.509 7.912 1.00 84.88 258 ILE A O 1
ATOM 1975 N N . LEU A 1 259 ? 5.302 -5.437 7.395 1.00 81.69 259 LEU A N 1
ATOM 1976 C CA . LEU A 1 259 ? 4.630 -4.310 6.735 1.00 81.69 259 LEU A CA 1
ATOM 1977 C C . LEU A 1 259 ? 3.837 -4.796 5.517 1.00 81.69 259 LEU A C 1
ATOM 1979 O O . LEU A 1 259 ? 2.671 -4.438 5.336 1.00 81.69 259 LEU A O 1
ATOM 1983 N N . THR A 1 260 ? 4.447 -5.684 4.729 1.00 76.44 260 THR A N 1
ATOM 1984 C CA . THR A 1 260 ? 3.808 -6.329 3.575 1.00 76.44 260 THR A CA 1
ATOM 1985 C C . THR A 1 260 ? 2.632 -7.205 4.012 1.00 76.44 260 THR A C 1
ATOM 1987 O O . THR A 1 260 ? 1.554 -7.151 3.418 1.00 76.44 260 THR A O 1
ATOM 1990 N N . VAL A 1 261 ? 2.797 -7.975 5.088 1.00 86.12 261 VAL A N 1
ATOM 1991 C CA . VAL A 1 261 ? 1.755 -8.851 5.644 1.00 86.12 261 VAL A CA 1
ATOM 1992 C C . VAL A 1 261 ? 0.551 -8.057 6.131 1.00 86.12 261 VAL A C 1
ATOM 1994 O O . VAL A 1 261 ? -0.573 -8.345 5.715 1.00 86.12 261 VAL A O 1
ATOM 1997 N N . LEU A 1 262 ? 0.759 -7.042 6.976 1.00 85.69 262 LEU A N 1
ATOM 1998 C CA . LEU A 1 262 ? -0.313 -6.168 7.465 1.00 85.69 262 LEU A CA 1
ATOM 1999 C C . LEU A 1 262 ? -1.105 -5.582 6.315 1.00 85.69 262 LEU A C 1
ATOM 2001 O O . LEU A 1 262 ? -2.333 -5.461 6.365 1.00 85.69 262 LEU A O 1
ATOM 2005 N N . LEU A 1 263 ? -0.388 -5.242 5.258 1.00 78.94 263 LEU A N 1
ATOM 2006 C CA . LEU A 1 263 ? -0.990 -4.621 4.127 1.00 78.94 263 LEU A CA 1
ATOM 2007 C C . LEU A 1 263 ? -1.864 -5.577 3.310 1.00 78.94 263 LEU A C 1
ATOM 2009 O O . LEU A 1 263 ? -3.027 -5.274 3.028 1.00 78.94 263 LEU A O 1
ATOM 2013 N N . LEU A 1 264 ? -1.331 -6.754 2.980 1.00 81.12 264 LEU A N 1
ATOM 2014 C CA . LEU A 1 264 ? -2.079 -7.811 2.303 1.00 81.12 264 LEU A CA 1
ATOM 2015 C C . LEU A 1 264 ? -3.301 -8.236 3.124 1.00 81.12 264 LEU A C 1
ATOM 2017 O O . LEU A 1 264 ? -4.381 -8.436 2.563 1.00 81.12 264 LEU A O 1
ATOM 2021 N N . LEU A 1 265 ? -3.169 -8.307 4.451 1.00 87.06 265 LEU A N 1
ATOM 2022 C CA . LEU A 1 265 ? -4.288 -8.571 5.352 1.00 87.06 265 LEU A CA 1
ATOM 2023 C C . LEU A 1 265 ? -5.327 -7.450 5.306 1.00 87.06 265 LEU A C 1
ATOM 2025 O O . LEU A 1 265 ? -6.516 -7.739 5.188 1.00 87.06 265 LEU A O 1
ATOM 2029 N N . THR A 1 266 ? -4.905 -6.183 5.331 1.00 86.25 266 THR A N 1
ATOM 2030 C CA . THR A 1 266 ? -5.813 -5.030 5.221 1.00 86.25 266 THR A CA 1
ATOM 2031 C C . THR A 1 266 ? -6.639 -5.118 3.948 1.00 86.25 266 THR A C 1
ATOM 2033 O O . THR A 1 266 ? -7.866 -5.033 4.004 1.00 86.25 266 THR A O 1
ATOM 2036 N N . VAL A 1 267 ? -5.987 -5.358 2.808 1.00 82.06 267 VAL A N 1
ATOM 2037 C CA . VAL A 1 267 ? -6.661 -5.517 1.514 1.00 82.06 267 VAL A CA 1
ATOM 2038 C C . VAL A 1 267 ? -7.603 -6.719 1.541 1.00 82.06 267 VAL A C 1
ATOM 2040 O O . VAL A 1 267 ? -8.773 -6.585 1.192 1.00 82.06 267 VAL A O 1
ATOM 2043 N N . THR A 1 268 ? -7.142 -7.876 2.012 1.00 85.44 268 THR A N 1
ATOM 2044 C CA . THR A 1 268 ? -7.939 -9.113 2.052 1.00 85.44 268 THR A CA 1
ATOM 2045 C C . THR A 1 268 ? -9.206 -8.943 2.891 1.00 85.44 268 THR A C 1
ATOM 2047 O O . THR A 1 268 ? -10.303 -9.295 2.455 1.00 85.44 268 THR A O 1
ATOM 2050 N N . VAL A 1 269 ? -9.086 -8.349 4.080 1.00 86.88 269 VAL A N 1
ATOM 2051 C CA . VAL A 1 269 ? -10.228 -8.105 4.968 1.00 86.88 269 VAL A CA 1
ATOM 2052 C C . VAL A 1 269 ? -11.133 -7.007 4.407 1.00 86.88 269 VAL A C 1
ATOM 2054 O O . VAL A 1 269 ? -12.354 -7.113 4.532 1.00 86.88 269 VAL A O 1
ATOM 2057 N N . ALA A 1 270 ? -10.576 -5.981 3.754 1.00 85.44 270 ALA A N 1
ATOM 2058 C CA . ALA A 1 270 ? -11.354 -4.941 3.084 1.00 85.44 270 ALA A CA 1
ATOM 2059 C C . ALA A 1 270 ? -12.197 -5.519 1.939 1.00 85.44 270 ALA A C 1
ATOM 2061 O O . ALA A 1 270 ? -13.374 -5.192 1.823 1.00 85.44 270 ALA A O 1
ATOM 2062 N N . LEU A 1 271 ? -11.640 -6.434 1.142 1.00 84.38 271 LEU A N 1
ATOM 2063 C CA . LEU A 1 271 ? -12.350 -7.109 0.051 1.00 84.38 271 LEU A CA 1
ATOM 2064 C C . LEU A 1 271 ? -13.491 -8.017 0.540 1.00 84.38 271 LEU A C 1
ATOM 2066 O O . LEU A 1 271 ? -14.400 -8.324 -0.228 1.00 84.38 271 LEU A O 1
ATOM 2070 N N . ALA A 1 272 ? -13.501 -8.405 1.817 1.00 84.44 272 ALA A N 1
ATOM 2071 C CA . ALA A 1 272 ? -14.634 -9.103 2.422 1.00 84.44 272 ALA A CA 1
ATOM 2072 C C . ALA A 1 272 ? -15.801 -8.162 2.801 1.00 84.44 272 ALA A C 1
ATOM 2074 O O . ALA A 1 272 ? -16.884 -8.640 3.151 1.00 84.44 272 ALA A O 1
ATOM 2075 N N . GLN A 1 273 ? -15.613 -6.837 2.745 1.00 82.69 273 GLN A N 1
ATOM 2076 C CA . GLN A 1 273 ? -16.633 -5.859 3.127 1.00 82.69 273 GLN A CA 1
ATOM 2077 C C . GLN A 1 273 ? -17.515 -5.444 1.943 1.00 82.69 273 GLN A C 1
ATOM 2079 O O . GLN A 1 273 ? -17.043 -5.118 0.853 1.00 82.69 273 GLN A O 1
ATOM 2084 N N . ARG A 1 274 ? -18.833 -5.407 2.165 1.00 85.38 274 ARG A N 1
ATOM 2085 C CA . ARG A 1 274 ? -19.821 -5.124 1.106 1.00 85.38 274 ARG A CA 1
ATOM 2086 C C . ARG A 1 274 ? -19.724 -3.701 0.549 1.00 85.38 274 ARG A C 1
ATOM 2088 O O . ARG A 1 274 ? -19.921 -3.510 -0.647 1.00 85.38 274 ARG A O 1
ATOM 2095 N N . ASP A 1 275 ? -19.442 -2.719 1.398 1.00 83.50 275 ASP A N 1
ATOM 2096 C CA . ASP A 1 275 ? -19.274 -1.309 1.032 1.00 83.50 275 ASP A CA 1
ATOM 2097 C C . ASP A 1 275 ? -18.017 -1.087 0.183 1.00 83.50 275 ASP A C 1
ATOM 2099 O O . ASP A 1 275 ? -18.083 -0.398 -0.835 1.00 83.50 275 ASP A O 1
ATOM 2103 N N . VAL A 1 276 ? -16.908 -1.746 0.531 1.00 84.06 276 VAL A N 1
ATOM 2104 C CA . VAL A 1 276 ? -15.678 -1.745 -0.278 1.00 84.06 276 VAL A CA 1
ATOM 2105 C C . VAL A 1 276 ? -15.936 -2.376 -1.644 1.00 84.06 276 VAL A C 1
ATOM 2107 O O . VAL A 1 276 ? -15.627 -1.769 -2.667 1.00 84.06 276 VAL A O 1
ATOM 2110 N N . ILE A 1 277 ? -16.584 -3.544 -1.694 1.00 89.38 277 ILE A N 1
ATOM 2111 C CA . ILE A 1 277 ? -16.962 -4.187 -2.962 1.00 89.38 277 ILE A CA 1
ATOM 2112 C C . ILE A 1 277 ? -17.871 -3.281 -3.806 1.00 89.38 277 ILE A C 1
ATOM 2114 O O . ILE A 1 277 ? -17.683 -3.172 -5.020 1.00 89.38 277 ILE A O 1
ATOM 2118 N N . ALA A 1 278 ? -18.837 -2.599 -3.186 1.00 90.44 278 ALA A N 1
ATOM 2119 C CA . ALA A 1 278 ? -19.697 -1.645 -3.880 1.00 90.44 278 ALA A CA 1
ATOM 2120 C C . ALA A 1 278 ? -18.907 -0.446 -4.433 1.00 90.44 278 ALA A C 1
ATOM 2122 O O . ALA A 1 278 ? -19.164 -0.018 -5.560 1.00 90.44 278 ALA A O 1
ATOM 2123 N N . PHE A 1 279 ? -17.926 0.067 -3.685 1.00 88.25 279 PHE A N 1
ATOM 2124 C CA . PHE A 1 279 ? -17.037 1.130 -4.150 1.00 88.25 279 PHE A CA 1
ATOM 2125 C C . PHE A 1 279 ? -16.182 0.674 -5.337 1.00 88.25 279 PHE A C 1
ATOM 2127 O O . PHE A 1 279 ? -16.160 1.362 -6.354 1.00 88.25 279 PHE A O 1
ATOM 2134 N N . ILE A 1 280 ? -15.566 -0.512 -5.263 1.00 92.62 280 ILE A N 1
ATOM 2135 C CA . ILE A 1 280 ? -14.767 -1.090 -6.359 1.00 92.62 280 ILE A CA 1
ATOM 2136 C C . ILE A 1 280 ? -15.605 -1.222 -7.634 1.00 92.62 280 ILE A C 1
ATOM 2138 O O . ILE A 1 280 ? -15.140 -0.884 -8.718 1.00 92.62 280 ILE A O 1
ATOM 2142 N N . ARG A 1 281 ? -16.862 -1.671 -7.518 1.00 94.44 281 ARG A N 1
ATOM 2143 C CA . ARG A 1 281 ? -17.775 -1.781 -8.668 1.00 94.44 281 ARG A CA 1
ATOM 2144 C C . ARG A 1 281 ? -18.094 -0.430 -9.308 1.00 94.44 281 ARG A C 1
ATOM 2146 O O . ARG A 1 281 ? -18.203 -0.357 -10.527 1.00 94.44 281 ARG A O 1
ATOM 2153 N N . ARG A 1 282 ? -18.252 0.627 -8.506 1.00 95.06 282 ARG A N 1
ATOM 2154 C CA . ARG A 1 282 ? -18.568 1.981 -8.998 1.00 95.06 282 ARG A CA 1
ATOM 2155 C C . ARG A 1 282 ? -17.342 2.724 -9.529 1.00 95.06 282 ARG A C 1
ATOM 2157 O O . ARG A 1 282 ? -17.456 3.473 -10.495 1.00 95.06 282 ARG A O 1
ATOM 2164 N N . HIS A 1 283 ? -16.184 2.518 -8.905 1.00 94.12 283 HIS A N 1
ATOM 2165 C CA . HIS A 1 283 ? -14.960 3.277 -9.154 1.00 94.12 283 HIS A CA 1
ATOM 2166 C C . HIS A 1 283 ? -13.720 2.366 -9.259 1.00 94.12 283 HIS A C 1
ATOM 2168 O O . HIS A 1 283 ? -12.768 2.539 -8.494 1.00 94.12 283 HIS A O 1
ATOM 2174 N N . PRO A 1 284 ? -13.685 1.410 -10.210 1.00 95.00 284 PRO A N 1
ATOM 2175 C CA . PRO A 1 284 ? -12.604 0.425 -10.300 1.00 95.00 284 PRO A CA 1
ATOM 2176 C C . PRO A 1 284 ? -11.232 1.072 -10.529 1.00 95.00 284 PRO A C 1
ATOM 2178 O O . PRO A 1 284 ? -10.267 0.717 -9.858 1.00 95.00 284 PRO A O 1
ATOM 2181 N N . HIS A 1 285 ? -11.151 2.068 -11.418 1.00 94.75 285 HIS A N 1
ATOM 2182 C CA . HIS A 1 285 ? -9.914 2.806 -11.691 1.00 94.75 285 HIS A CA 1
ATOM 2183 C C . HIS A 1 285 ? -9.437 3.614 -10.484 1.00 94.75 285 HIS A C 1
ATOM 2185 O O . HIS A 1 285 ? -8.252 3.598 -10.179 1.00 94.75 285 HIS A O 1
ATOM 2191 N N . ALA A 1 286 ? -10.342 4.280 -9.760 1.00 92.06 286 ALA A N 1
ATOM 2192 C CA . ALA A 1 286 ? -9.963 5.056 -8.579 1.00 92.06 286 ALA A CA 1
ATOM 2193 C C . ALA A 1 286 ? -9.471 4.147 -7.446 1.00 92.06 286 ALA A C 1
ATOM 2195 O O . ALA A 1 286 ? -8.465 4.450 -6.814 1.00 92.06 286 ALA A O 1
ATOM 2196 N N . PHE A 1 287 ? -10.139 3.011 -7.217 1.00 89.50 287 PHE A N 1
ATOM 2197 C CA . PHE A 1 287 ? -9.681 2.036 -6.228 1.00 89.50 287 PHE A CA 1
ATOM 2198 C C . PHE A 1 287 ? -8.315 1.451 -6.601 1.00 89.50 287 PHE A C 1
ATOM 2200 O O . PHE A 1 287 ? -7.446 1.343 -5.739 1.00 89.50 287 PHE A O 1
ATOM 2207 N N . PHE A 1 288 ? -8.097 1.139 -7.884 1.00 92.44 288 PHE A N 1
ATOM 2208 C CA . PHE A 1 288 ? -6.783 0.726 -8.369 1.00 92.44 288 PHE A CA 1
ATOM 2209 C C . PHE A 1 288 ? -5.721 1.793 -8.093 1.00 92.44 288 PHE A C 1
ATOM 2211 O O . PHE A 1 288 ? -4.684 1.460 -7.539 1.00 92.44 288 PHE A O 1
ATOM 2218 N N . LEU A 1 289 ? -5.987 3.066 -8.405 1.00 90.06 289 LEU A N 1
ATOM 2219 C CA . LEU A 1 289 ? -5.043 4.153 -8.135 1.00 90.06 289 LEU A CA 1
ATOM 2220 C C . LEU A 1 289 ? -4.756 4.331 -6.642 1.00 90.06 289 LEU A C 1
ATOM 2222 O O . LEU A 1 289 ? -3.623 4.620 -6.284 1.00 90.06 289 LEU A O 1
ATOM 2226 N N . ILE A 1 290 ? -5.741 4.127 -5.763 1.00 83.25 290 ILE A N 1
ATOM 2227 C CA . ILE A 1 290 ? -5.512 4.146 -4.311 1.00 83.25 290 ILE A CA 1
ATOM 2228 C C . ILE A 1 290 ? -4.529 3.037 -3.927 1.00 83.25 290 ILE A C 1
ATOM 2230 O O . ILE A 1 290 ? -3.540 3.313 -3.252 1.00 83.25 290 ILE A O 1
ATOM 2234 N N . VAL A 1 291 ? -4.769 1.804 -4.381 1.00 81.62 291 VAL A N 1
ATOM 2235 C CA . VAL A 1 291 ? -3.884 0.660 -4.115 1.00 81.62 291 VAL A CA 1
ATOM 2236 C C . VAL A 1 291 ? -2.494 0.897 -4.707 1.00 81.62 291 VAL A C 1
ATOM 2238 O O . VAL A 1 291 ? -1.501 0.747 -4.009 1.00 81.62 291 VAL A O 1
ATOM 2241 N N . PHE A 1 292 ? -2.410 1.334 -5.959 1.00 84.12 292 PHE A N 1
ATOM 2242 C CA . PHE A 1 292 ? -1.159 1.633 -6.648 1.00 84.12 292 PHE A CA 1
ATOM 2243 C C . PHE A 1 292 ? -0.342 2.709 -5.920 1.00 84.12 292 PHE A C 1
ATOM 2245 O O . PHE A 1 292 ? 0.819 2.480 -5.591 1.00 84.12 292 PHE A O 1
ATOM 2252 N N . SER A 1 293 ? -0.952 3.858 -5.618 1.00 78.50 293 SER A N 1
ATOM 2253 C CA . SER A 1 293 ? -0.259 5.009 -5.028 1.00 78.50 293 SER A CA 1
ATOM 2254 C C . SER A 1 293 ? 0.130 4.811 -3.567 1.00 78.50 293 SER A C 1
ATOM 2256 O O . SER A 1 293 ? 1.031 5.489 -3.090 1.00 78.50 293 SER A O 1
ATOM 2258 N N . THR A 1 294 ? -0.546 3.918 -2.843 1.00 71.56 294 THR A N 1
ATOM 2259 C CA . THR A 1 294 ? -0.201 3.616 -1.447 1.00 71.56 294 THR A CA 1
ATOM 2260 C C . THR A 1 294 ? 0.708 2.395 -1.368 1.00 71.56 294 THR A C 1
ATOM 2262 O O . THR A 1 294 ? 1.823 2.479 -0.869 1.00 71.56 294 THR A O 1
ATOM 2265 N N . LEU A 1 295 ? 0.259 1.266 -1.910 1.00 72.06 295 LEU A N 1
ATOM 2266 C CA . LEU A 1 295 ? 0.859 -0.051 -1.698 1.00 72.06 295 LEU A CA 1
ATOM 2267 C C . LEU A 1 295 ? 1.956 -0.321 -2.706 1.00 72.06 295 LEU A C 1
ATOM 2269 O O . LEU A 1 295 ? 3.055 -0.719 -2.337 1.00 72.06 295 LEU A O 1
ATOM 2273 N N . GLY A 1 296 ? 1.644 -0.063 -3.977 1.00 77.00 296 GLY A N 1
ATOM 2274 C CA . GLY A 1 296 ? 2.591 -0.222 -5.072 1.00 77.00 296 GLY A CA 1
ATOM 2275 C C . GLY A 1 296 ? 3.795 0.691 -4.894 1.00 77.00 296 GLY A C 1
ATOM 2276 O O . GLY A 1 296 ? 4.924 0.222 -4.973 1.00 77.00 296 GLY A O 1
ATOM 2277 N N . GLN A 1 297 ? 3.563 1.966 -4.569 1.00 80.06 297 GLN A N 1
ATOM 2278 C CA . GLN A 1 297 ? 4.646 2.918 -4.309 1.00 80.06 297 GLN A CA 1
ATOM 2279 C C . GLN A 1 297 ? 5.454 2.538 -3.066 1.00 80.06 297 GLN A C 1
ATOM 2281 O O . GLN A 1 297 ? 6.674 2.471 -3.150 1.00 80.06 297 GLN A O 1
ATOM 2286 N N . ALA A 1 298 ? 4.810 2.212 -1.937 1.00 72.19 298 ALA A N 1
ATOM 2287 C CA . ALA A 1 298 ? 5.543 1.786 -0.744 1.00 72.19 298 ALA A CA 1
ATOM 2288 C C . ALA A 1 298 ? 6.451 0.580 -1.034 1.00 72.19 298 ALA A C 1
ATOM 2290 O O . ALA A 1 298 ? 7.633 0.622 -0.705 1.00 72.19 298 ALA A O 1
ATOM 2291 N N . ALA A 1 299 ? 5.932 -0.445 -1.719 1.00 74.12 299 ALA A N 1
ATOM 2292 C CA . ALA A 1 299 ? 6.706 -1.619 -2.114 1.00 74.12 299 ALA A CA 1
ATOM 2293 C C . ALA A 1 299 ? 7.854 -1.278 -3.081 1.00 74.12 299 ALA A C 1
ATOM 2295 O O . ALA A 1 299 ? 8.963 -1.781 -2.917 1.00 74.12 299 ALA A O 1
ATOM 2296 N N . ALA A 1 300 ? 7.618 -0.399 -4.060 1.00 77.88 300 ALA A N 1
ATOM 2297 C CA . ALA A 1 300 ? 8.624 0.004 -5.044 1.00 77.88 300 ALA A CA 1
ATOM 2298 C C . ALA A 1 300 ? 9.786 0.812 -4.436 1.00 77.88 300 ALA A C 1
ATOM 2300 O O . ALA A 1 300 ? 10.885 0.809 -4.988 1.00 77.88 300 ALA A O 1
ATOM 2301 N N . PHE A 1 301 ? 9.564 1.494 -3.308 1.00 77.38 301 PHE A N 1
ATOM 2302 C CA . PHE A 1 301 ? 10.601 2.233 -2.581 1.00 77.38 301 PHE A CA 1
ATOM 2303 C C . PHE A 1 301 ? 11.388 1.372 -1.581 1.00 77.38 301 PHE A C 1
ATOM 2305 O O . PHE A 1 301 ? 12.414 1.834 -1.082 1.00 77.38 301 PHE A O 1
ATOM 2312 N N . VAL A 1 302 ? 10.974 0.127 -1.311 1.00 74.19 302 VAL A N 1
ATOM 2313 C CA . VAL A 1 302 ? 11.665 -0.757 -0.354 1.00 74.19 302 VAL A CA 1
ATOM 2314 C C . VAL A 1 302 ? 13.159 -0.920 -0.670 1.00 74.19 302 VAL A C 1
ATOM 2316 O O . VAL A 1 302 ? 13.946 -0.705 0.247 1.00 74.19 302 VAL A O 1
ATOM 2319 N N . PRO A 1 303 ? 13.606 -1.205 -1.912 1.00 72.06 303 PRO A N 1
ATOM 2320 C CA . PRO A 1 303 ? 15.039 -1.338 -2.204 1.00 72.06 303 PRO A CA 1
ATOM 2321 C C . PRO A 1 303 ? 15.818 -0.038 -1.990 1.00 72.06 303 PRO A C 1
ATOM 2323 O O . PRO A 1 303 ? 16.947 -0.057 -1.509 1.00 72.06 303 PRO A O 1
ATOM 2326 N N . VAL A 1 304 ? 15.199 1.104 -2.310 1.00 72.38 304 VAL A N 1
ATOM 2327 C CA . VAL A 1 304 ? 15.802 2.429 -2.101 1.00 72.38 304 VAL A CA 1
ATOM 2328 C C . VAL A 1 304 ? 16.022 2.669 -0.609 1.00 72.38 304 VAL A C 1
ATOM 2330 O O . VAL A 1 304 ? 17.094 3.115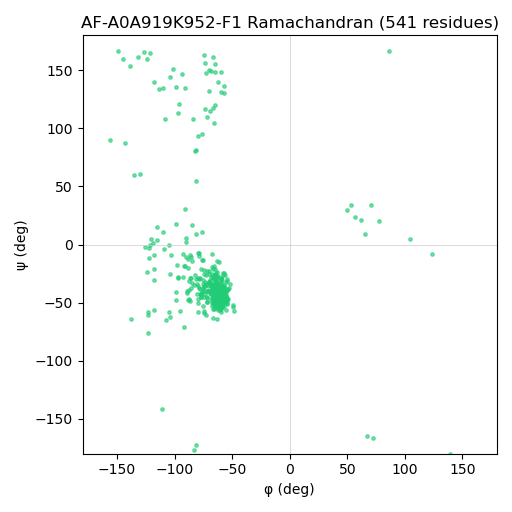 -0.208 1.00 72.38 304 VAL A O 1
ATOM 2333 N N . ILE A 1 305 ? 15.029 2.335 0.217 1.00 71.44 305 ILE A N 1
ATOM 2334 C CA . ILE A 1 305 ? 15.118 2.432 1.677 1.00 71.44 305 ILE A CA 1
ATOM 2335 C C . ILE A 1 305 ? 16.149 1.432 2.217 1.00 71.44 305 ILE A C 1
ATOM 2337 O O . ILE A 1 305 ? 16.990 1.820 3.022 1.00 71.44 305 ILE A O 1
ATOM 2341 N N . ALA A 1 306 ? 16.133 0.179 1.750 1.00 66.75 306 ALA A N 1
ATOM 2342 C CA . ALA A 1 306 ? 17.076 -0.871 2.144 1.00 66.75 306 ALA A CA 1
ATOM 2343 C C . ALA A 1 306 ? 18.534 -0.431 1.940 1.00 66.75 306 ALA A C 1
ATOM 2345 O O . ALA A 1 306 ? 19.328 -0.457 2.881 1.00 66.75 306 ALA A O 1
ATOM 2346 N N . HIS A 1 307 ? 18.849 0.081 0.750 1.00 71.75 307 HIS A N 1
ATOM 2347 C CA . HIS A 1 307 ? 20.177 0.585 0.427 1.00 71.75 307 HIS A CA 1
ATOM 2348 C C . HIS A 1 307 ? 20.541 1.831 1.252 1.00 71.75 307 HIS A C 1
ATOM 2350 O O . HIS A 1 307 ? 21.597 1.886 1.875 1.00 71.75 307 HIS A O 1
ATOM 2356 N N . ARG A 1 308 ? 19.658 2.840 1.301 1.00 69.50 308 ARG A N 1
ATOM 2357 C CA . ARG A 1 308 ? 19.961 4.144 1.922 1.00 69.50 308 ARG A CA 1
ATOM 2358 C C . ARG A 1 308 ? 20.008 4.116 3.448 1.00 69.50 308 ARG A C 1
ATOM 2360 O O . ARG A 1 308 ? 20.756 4.894 4.030 1.00 69.50 308 ARG A O 1
ATOM 2367 N N . VAL A 1 309 ? 19.170 3.299 4.081 1.00 66.31 309 VAL A N 1
ATOM 2368 C CA . VAL A 1 309 ? 18.996 3.281 5.542 1.00 66.31 309 VAL A CA 1
ATOM 2369 C C . VAL A 1 309 ? 19.793 2.152 6.176 1.00 66.31 309 VAL A C 1
ATOM 2371 O O . VAL A 1 309 ? 20.400 2.352 7.223 1.00 66.31 309 VAL A O 1
ATOM 2374 N N . TYR A 1 310 ? 19.804 0.980 5.544 1.00 62.06 310 TYR A N 1
ATOM 2375 C CA . TYR A 1 310 ? 20.388 -0.228 6.123 1.00 62.06 310 TYR A CA 1
ATOM 2376 C C . TYR A 1 310 ? 21.687 -0.661 5.434 1.00 62.06 310 TYR A C 1
ATOM 2378 O O . TYR A 1 310 ? 22.298 -1.632 5.871 1.00 62.06 310 TYR A O 1
ATOM 2386 N N . GLY A 1 311 ? 22.112 0.028 4.365 1.00 68.50 311 GLY A N 1
ATOM 2387 C CA . GLY A 1 311 ? 23.289 -0.360 3.583 1.00 68.50 311 GLY A CA 1
ATOM 2388 C C . GLY A 1 311 ? 23.144 -1.735 2.926 1.00 68.50 311 GLY A C 1
ATOM 2389 O O . GLY A 1 311 ? 24.145 -2.383 2.634 1.00 68.50 311 GLY A O 1
ATOM 2390 N N . ALA A 1 312 ? 21.909 -2.212 2.749 1.00 68.19 312 ALA A N 1
ATOM 2391 C CA . ALA A 1 312 ? 21.630 -3.541 2.233 1.00 68.19 312 ALA A CA 1
ATOM 2392 C C . ALA A 1 312 ? 21.352 -3.473 0.727 1.00 68.19 312 ALA A C 1
ATOM 2394 O O . ALA A 1 312 ? 20.332 -2.929 0.297 1.00 68.19 312 ALA A O 1
ATOM 2395 N N . ASP A 1 313 ? 22.252 -4.051 -0.067 1.00 69.31 313 ASP A N 1
ATOM 2396 C CA . ASP A 1 313 ? 22.103 -4.143 -1.518 1.00 69.31 313 ASP A CA 1
ATOM 2397 C C . ASP A 1 313 ? 21.252 -5.353 -1.888 1.00 69.31 313 ASP A C 1
ATOM 2399 O O . ASP A 1 313 ? 21.646 -6.510 -1.740 1.00 69.31 313 ASP A O 1
ATOM 2403 N N . TRP A 1 314 ? 20.032 -5.075 -2.332 1.00 67.62 314 TRP A N 1
ATOM 2404 C CA . TRP A 1 314 ? 19.052 -6.090 -2.696 1.00 67.62 314 TRP A CA 1
ATOM 2405 C C . TRP A 1 314 ? 18.983 -6.262 -4.215 1.00 67.62 314 TRP A C 1
ATOM 2407 O O . TRP A 1 314 ? 19.212 -5.319 -4.971 1.00 67.62 314 TRP A O 1
ATOM 2417 N N . ASN A 1 315 ? 18.637 -7.467 -4.681 1.00 68.88 315 ASN A N 1
ATOM 2418 C CA . ASN A 1 315 ? 18.516 -7.743 -6.114 1.00 68.88 315 ASN A CA 1
ATOM 2419 C C . ASN A 1 315 ? 17.347 -6.945 -6.725 1.00 68.88 315 ASN A C 1
ATOM 2421 O O . ASN A 1 315 ? 16.181 -7.304 -6.557 1.00 68.88 315 ASN A O 1
ATOM 2425 N N . ILE A 1 316 ? 17.672 -5.880 -7.460 1.00 66.25 316 ILE A N 1
ATOM 2426 C CA . ILE A 1 316 ? 16.701 -4.952 -8.055 1.00 66.25 316 ILE A CA 1
ATOM 2427 C C . ILE A 1 316 ? 15.725 -5.673 -8.994 1.00 66.25 316 ILE A C 1
ATOM 2429 O O . ILE A 1 316 ? 14.546 -5.333 -9.006 1.00 66.25 316 ILE A O 1
ATOM 2433 N N . GLU A 1 317 ? 16.164 -6.694 -9.737 1.00 70.38 317 GLU A N 1
ATOM 2434 C CA . GLU A 1 317 ? 15.294 -7.415 -10.675 1.00 70.38 317 GLU A CA 1
ATOM 2435 C C . GLU A 1 317 ? 14.159 -8.140 -9.946 1.00 70.38 317 GLU A C 1
ATOM 2437 O O . GLU A 1 317 ? 12.992 -8.004 -10.320 1.00 70.38 317 GLU A O 1
ATOM 2442 N N . LEU A 1 318 ? 14.471 -8.839 -8.849 1.00 70.31 318 LEU A N 1
ATOM 2443 C CA . LEU A 1 318 ? 13.460 -9.504 -8.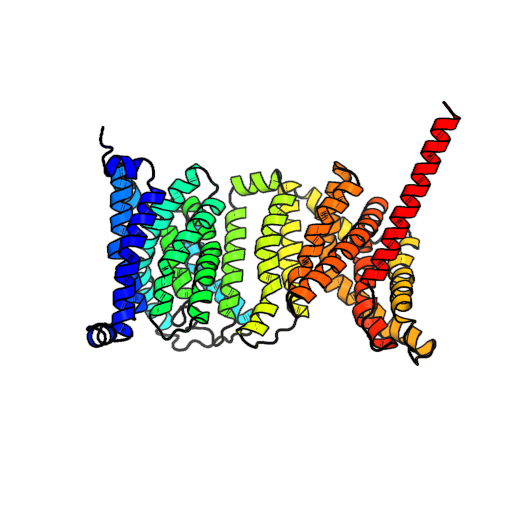021 1.00 70.31 318 LEU A CA 1
ATOM 2444 C C . LEU A 1 318 ? 12.437 -8.490 -7.476 1.00 70.31 318 LEU A C 1
ATOM 2446 O O . LEU A 1 318 ? 11.233 -8.758 -7.452 1.00 70.31 318 LEU A O 1
ATOM 2450 N N . TYR A 1 319 ? 12.917 -7.303 -7.101 1.00 71.44 319 TYR A N 1
ATOM 2451 C CA . TYR A 1 319 ? 12.103 -6.200 -6.593 1.00 71.44 319 TYR A CA 1
ATOM 2452 C C . TYR A 1 319 ? 11.374 -5.388 -7.664 1.00 71.44 319 TYR A C 1
ATOM 2454 O O . TYR A 1 319 ? 10.528 -4.573 -7.316 1.00 71.44 319 TYR A O 1
ATOM 2462 N N . LEU A 1 320 ? 11.626 -5.612 -8.950 1.00 76.50 320 LEU A N 1
ATOM 2463 C CA . LEU A 1 320 ? 10.771 -5.099 -10.022 1.00 76.50 320 LEU A CA 1
ATOM 2464 C C . LEU A 1 320 ? 9.666 -6.104 -10.350 1.00 76.50 320 LEU A C 1
ATOM 2466 O O . LEU A 1 320 ? 8.500 -5.728 -10.496 1.00 76.50 320 LEU A O 1
ATOM 2470 N N . ILE A 1 321 ? 10.008 -7.393 -10.390 1.00 84.25 321 ILE A N 1
ATOM 2471 C CA . ILE A 1 321 ? 9.076 -8.467 -10.743 1.00 84.25 321 ILE A CA 1
ATOM 2472 C C . ILE A 1 321 ? 8.003 -8.629 -9.662 1.00 84.25 321 ILE A C 1
ATOM 2474 O O . ILE A 1 321 ? 6.808 -8.583 -9.962 1.00 84.25 321 ILE A O 1
ATOM 2478 N N . LEU A 1 322 ? 8.400 -8.784 -8.393 1.00 80.56 322 LEU A N 1
ATOM 2479 C CA . LEU A 1 322 ? 7.450 -9.075 -7.315 1.00 80.56 322 LEU A CA 1
ATOM 2480 C C . LEU A 1 322 ? 6.408 -7.959 -7.131 1.00 80.56 322 LEU A C 1
ATOM 2482 O O . LEU A 1 322 ? 5.215 -8.279 -7.131 1.00 80.56 322 LEU A O 1
ATOM 2486 N N . PRO A 1 323 ? 6.768 -6.663 -7.046 1.00 79.69 323 PRO A N 1
ATOM 2487 C CA . PRO A 1 323 ? 5.774 -5.602 -6.946 1.00 79.69 323 PRO A CA 1
ATOM 2488 C C . PRO A 1 323 ? 4.898 -5.463 -8.187 1.00 79.69 323 PRO A C 1
ATOM 2490 O O . PRO A 1 323 ? 3.704 -5.186 -8.054 1.00 79.69 323 PRO A O 1
ATOM 2493 N N . THR A 1 324 ? 5.437 -5.721 -9.382 1.00 87.69 324 THR A N 1
ATOM 2494 C CA . THR A 1 324 ? 4.635 -5.724 -10.611 1.00 87.69 324 THR A CA 1
ATOM 2495 C C . THR A 1 324 ? 3.556 -6.805 -10.563 1.00 87.69 324 THR A C 1
ATOM 2497 O O . THR A 1 324 ? 2.392 -6.554 -10.880 1.00 87.69 324 THR A O 1
ATOM 2500 N N . LEU A 1 325 ? 3.888 -8.003 -10.089 1.00 88.62 325 LEU A N 1
ATOM 2501 C CA . LEU A 1 325 ? 2.908 -9.079 -9.965 1.00 88.62 325 LEU A CA 1
ATOM 2502 C C . LEU A 1 325 ? 1.910 -8.826 -8.821 1.00 88.62 325 LEU A C 1
ATOM 2504 O O . LEU A 1 325 ? 0.700 -8.973 -9.011 1.00 88.62 325 LEU A O 1
ATOM 2508 N N . LEU A 1 326 ? 2.397 -8.424 -7.645 1.00 82.38 326 LEU A N 1
ATOM 2509 C CA . LEU A 1 326 ? 1.600 -8.357 -6.415 1.00 82.38 326 LEU A CA 1
ATOM 2510 C C . LEU A 1 326 ? 0.808 -7.057 -6.247 1.00 82.38 326 LEU A C 1
ATOM 2512 O O . LEU A 1 326 ? -0.289 -7.091 -5.690 1.00 82.38 326 LEU A O 1
ATOM 2516 N N . PHE A 1 327 ? 1.333 -5.924 -6.719 1.00 83.00 327 PHE A N 1
ATOM 2517 C CA . PHE A 1 327 ? 0.756 -4.597 -6.469 1.00 83.00 327 PHE A CA 1
ATOM 2518 C C . PHE A 1 327 ? 0.299 -3.861 -7.735 1.00 83.00 327 PHE A C 1
ATOM 2520 O O . PHE A 1 327 ? -0.418 -2.867 -7.618 1.00 83.00 327 PHE A O 1
ATOM 2527 N N . LEU A 1 328 ? 0.618 -4.369 -8.932 1.00 90.38 328 LEU A N 1
ATOM 2528 C CA . LEU A 1 328 ? 0.021 -3.911 -10.195 1.00 90.38 328 LEU A CA 1
ATOM 2529 C C . LEU A 1 328 ? -0.957 -4.948 -10.761 1.00 90.38 328 LEU A C 1
ATOM 2531 O O . LEU A 1 328 ? -2.164 -4.692 -10.823 1.00 90.38 328 LEU A O 1
ATOM 2535 N N . LEU A 1 329 ? -0.461 -6.127 -11.148 1.00 94.25 329 LEU A N 1
ATOM 2536 C CA . LEU A 1 329 ? -1.254 -7.135 -11.855 1.00 94.25 329 LEU A CA 1
ATOM 2537 C C . LEU A 1 329 ? -2.375 -7.708 -10.985 1.00 94.25 329 LEU A C 1
ATOM 2539 O O . LEU A 1 329 ? -3.543 -7.656 -11.377 1.00 94.25 329 LEU A O 1
ATOM 2543 N N . LEU A 1 330 ? -2.047 -8.243 -9.806 1.00 91.81 330 LEU A N 1
ATOM 2544 C CA . LEU A 1 330 ? -3.028 -8.886 -8.932 1.00 91.81 330 LEU A CA 1
ATOM 2545 C C . LEU A 1 330 ? -4.205 -7.947 -8.579 1.00 91.81 330 LEU A C 1
ATOM 2547 O O . LEU A 1 330 ? -5.353 -8.365 -8.771 1.00 91.81 330 LEU A O 1
ATOM 2551 N N . PRO A 1 331 ? -3.990 -6.678 -8.166 1.00 91.00 331 PRO A N 1
ATOM 2552 C CA . PRO A 1 331 ? -5.082 -5.732 -7.957 1.00 91.00 331 PRO A CA 1
ATOM 2553 C C . PRO A 1 331 ? -5.934 -5.517 -9.206 1.00 91.00 331 PRO A C 1
ATOM 2555 O O . PRO A 1 331 ? -7.159 -5.562 -9.108 1.00 91.00 331 PRO A O 1
ATOM 2558 N N . ALA A 1 332 ? -5.330 -5.344 -10.386 1.00 95.62 332 ALA A N 1
ATOM 2559 C CA . ALA A 1 332 ? -6.079 -5.158 -11.627 1.00 95.62 332 ALA A CA 1
ATOM 2560 C C . ALA A 1 332 ? -6.970 -6.369 -11.958 1.00 95.62 332 ALA A C 1
ATOM 2562 O O . ALA A 1 332 ? -8.139 -6.194 -12.319 1.00 95.62 332 ALA A O 1
ATOM 2563 N N . LEU A 1 333 ? -6.473 -7.599 -11.776 1.00 96.56 333 LEU A N 1
ATOM 2564 C CA . LEU A 1 333 ? -7.250 -8.825 -11.996 1.00 96.56 333 LEU A CA 1
ATOM 2565 C C . LEU A 1 333 ? -8.408 -8.956 -10.993 1.00 96.56 333 LEU A C 1
ATOM 2567 O O . LEU A 1 333 ? -9.546 -9.224 -11.390 1.00 96.56 333 LEU A O 1
ATOM 2571 N N . VAL A 1 334 ? -8.146 -8.713 -9.704 1.00 94.00 334 VAL A N 1
ATOM 2572 C CA . VAL A 1 334 ? -9.158 -8.771 -8.634 1.00 94.00 334 VAL A CA 1
ATOM 2573 C C . VAL A 1 334 ? -10.241 -7.712 -8.847 1.00 94.00 334 VAL A C 1
ATOM 2575 O O . VAL A 1 334 ? -11.434 -8.025 -8.823 1.00 94.00 334 VAL A O 1
ATOM 2578 N N . ILE A 1 335 ? -9.848 -6.470 -9.128 1.00 95.75 335 ILE A N 1
ATOM 2579 C CA . ILE A 1 335 ? -10.776 -5.368 -9.402 1.00 95.75 335 ILE A CA 1
ATOM 2580 C C . ILE A 1 335 ? -11.599 -5.670 -10.654 1.00 95.75 335 ILE A C 1
ATOM 2582 O O . ILE A 1 335 ? -12.817 -5.495 -10.633 1.00 95.75 335 ILE A O 1
ATOM 2586 N N . THR A 1 336 ? -10.978 -6.195 -11.715 1.00 97.00 336 THR A N 1
ATOM 2587 C CA . THR A 1 336 ? -11.691 -6.626 -12.927 1.00 97.00 336 THR A CA 1
ATOM 2588 C C . THR A 1 336 ? -12.736 -7.688 -12.599 1.00 97.00 336 THR A C 1
ATOM 2590 O O . THR A 1 336 ? -13.895 -7.551 -12.992 1.00 97.00 336 THR A O 1
ATOM 2593 N N . ARG A 1 337 ? -12.373 -8.710 -11.815 1.00 96.25 337 ARG A N 1
ATOM 2594 C CA . ARG A 1 337 ? -13.292 -9.779 -11.404 1.00 96.25 337 ARG A CA 1
ATOM 2595 C C . ARG A 1 337 ? -14.475 -9.268 -10.580 1.00 96.25 337 ARG A C 1
ATOM 2597 O O . ARG A 1 337 ? -15.576 -9.816 -10.704 1.00 96.25 337 ARG A O 1
ATOM 2604 N N . ILE A 1 338 ? -14.257 -8.259 -9.737 1.00 95.38 338 ILE A N 1
ATOM 2605 C CA . ILE A 1 338 ? -15.284 -7.654 -8.875 1.00 95.38 338 ILE A CA 1
ATOM 2606 C C . ILE A 1 338 ? -16.201 -6.718 -9.667 1.00 95.38 338 ILE A C 1
ATOM 2608 O O . ILE A 1 338 ? -17.421 -6.772 -9.489 1.00 95.38 338 ILE A O 1
ATOM 2612 N N . ALA A 1 339 ? -15.621 -5.863 -10.512 1.00 96.00 339 ALA A N 1
ATOM 2613 C CA . ALA A 1 339 ? -16.326 -4.806 -11.231 1.00 96.00 339 ALA A CA 1
ATOM 2614 C C . ALA A 1 339 ? -17.010 -5.301 -12.513 1.00 96.00 339 ALA A C 1
ATOM 2616 O O . ALA A 1 339 ? -18.086 -4.818 -12.848 1.00 96.00 339 ALA A O 1
ATOM 2617 N N . ARG A 1 340 ? -16.406 -6.266 -13.218 1.00 95.06 340 ARG A N 1
ATOM 2618 C CA . ARG A 1 340 ? -16.870 -6.770 -14.527 1.00 95.06 340 ARG A CA 1
ATOM 2619 C C . ARG A 1 340 ? -17.230 -8.254 -14.538 1.00 95.06 340 ARG A C 1
ATOM 2621 O O . ARG A 1 340 ? -17.588 -8.794 -15.580 1.00 95.06 340 ARG A O 1
ATOM 2628 N N . GLY A 1 341 ? -17.123 -8.930 -13.397 1.00 96.12 341 GLY A N 1
ATOM 2629 C CA . GLY A 1 341 ? -17.430 -10.352 -13.296 1.00 96.12 341 GLY A CA 1
ATOM 2630 C C . GLY A 1 341 ? -16.386 -11.255 -13.960 1.00 96.12 341 GLY A C 1
ATOM 2631 O O . GLY A 1 341 ? -15.262 -10.849 -14.259 1.00 96.12 341 GLY A O 1
ATOM 2632 N N . ALA A 1 342 ? -16.755 -12.523 -14.147 1.00 96.56 342 ALA A N 1
ATOM 2633 C CA . ALA A 1 342 ? -15.872 -13.527 -14.739 1.00 96.56 342 ALA A CA 1
ATOM 2634 C C . ALA A 1 342 ? -15.580 -13.245 -16.221 1.00 96.56 342 ALA A C 1
ATOM 2636 O O . ALA A 1 342 ? -14.461 -13.474 -16.672 1.00 96.56 342 ALA A O 1
ATOM 2637 N N . ASP A 1 343 ? -16.548 -12.710 -16.964 1.00 97.00 343 ASP A N 1
ATOM 2638 C CA . ASP A 1 343 ? -16.388 -12.466 -18.399 1.00 97.00 343 ASP A CA 1
ATOM 2639 C C . ASP A 1 343 ? -15.421 -11.322 -18.689 1.00 97.00 343 ASP A C 1
ATOM 2641 O O . ASP A 1 343 ? -14.555 -11.472 -19.550 1.00 97.00 343 ASP A O 1
ATOM 2645 N N . GLY A 1 344 ? -15.470 -10.241 -17.902 1.00 95.31 344 GLY A N 1
ATOM 2646 C CA . GLY A 1 344 ? -14.476 -9.172 -17.994 1.00 95.31 344 GLY A CA 1
ATOM 2647 C C . GLY A 1 344 ? -13.060 -9.650 -17.658 1.00 95.31 344 GLY A C 1
ATOM 2648 O O . GLY A 1 344 ? -12.106 -9.258 -18.326 1.00 95.31 344 GLY A O 1
ATOM 2649 N N . LEU A 1 345 ? -12.911 -10.548 -16.675 1.00 97.50 345 LEU A N 1
ATOM 2650 C CA . LEU A 1 345 ? -11.612 -11.158 -16.369 1.00 97.50 345 LEU A CA 1
ATOM 2651 C C . LEU A 1 345 ? -11.127 -12.051 -17.520 1.00 97.50 345 LEU A C 1
ATOM 2653 O O . LEU A 1 345 ? -9.962 -11.979 -17.902 1.00 97.50 345 LEU A O 1
ATOM 2657 N N . ARG A 1 346 ? -12.015 -12.861 -18.111 1.00 97.38 346 ARG A N 1
ATOM 2658 C CA . ARG A 1 346 ? -11.697 -13.691 -19.284 1.00 97.38 346 ARG A CA 1
ATOM 2659 C C . ARG A 1 346 ? -11.324 -12.851 -20.497 1.00 97.38 346 ARG A C 1
ATOM 2661 O O . ARG A 1 346 ? -10.512 -13.287 -21.303 1.00 97.38 346 ARG A O 1
ATOM 2668 N N . GLU A 1 347 ? -11.953 -11.700 -20.693 1.00 96.19 347 GLU A N 1
ATOM 2669 C CA . GLU A 1 347 ? -11.607 -10.772 -21.771 1.00 96.19 347 GLU A CA 1
ATOM 2670 C C . GLU A 1 347 ? -10.203 -10.196 -21.583 1.00 96.19 347 GLU A C 1
ATOM 2672 O O . GLU A 1 347 ? -9.387 -10.279 -22.503 1.00 96.19 347 GLU A O 1
ATOM 2677 N N . LEU A 1 348 ? -9.891 -9.713 -20.376 1.00 97.25 348 LEU A N 1
ATOM 2678 C CA . LEU A 1 348 ? -8.553 -9.232 -20.043 1.00 97.25 348 LEU A CA 1
ATOM 2679 C C . LEU A 1 348 ? -7.513 -10.346 -20.232 1.00 97.25 348 LEU A C 1
ATOM 2681 O O . LEU A 1 348 ? -6.551 -10.152 -20.968 1.00 97.25 348 LEU A O 1
ATOM 2685 N N . ALA A 1 349 ? -7.759 -11.543 -19.693 1.00 97.25 349 ALA A N 1
ATOM 2686 C CA . ALA A 1 349 ? -6.872 -12.695 -19.857 1.00 97.25 349 ALA A CA 1
ATOM 2687 C C . ALA A 1 349 ? -6.664 -13.082 -21.332 1.00 97.25 349 ALA A C 1
ATOM 2689 O O . ALA A 1 349 ? -5.537 -13.309 -21.762 1.00 97.25 349 ALA A O 1
ATOM 2690 N N . ARG A 1 350 ? -7.728 -13.092 -22.150 1.00 97.62 350 ARG A N 1
ATOM 2691 C CA . ARG A 1 350 ? -7.618 -13.348 -23.598 1.00 97.62 350 ARG A CA 1
ATOM 2692 C C . ARG A 1 350 ? -6.742 -12.313 -24.296 1.00 97.62 350 ARG A C 1
ATOM 2694 O O . ARG A 1 350 ? -5.983 -12.680 -25.187 1.00 97.62 350 ARG A O 1
ATOM 2701 N N . SER A 1 351 ? -6.821 -11.044 -23.899 1.00 97.44 351 SER A N 1
ATOM 2702 C CA . SER A 1 351 ? -5.992 -9.985 -24.485 1.00 97.44 351 SER A CA 1
ATOM 2703 C C . SER A 1 351 ? -4.492 -10.166 -24.196 1.00 97.44 351 SER A C 1
ATOM 2705 O O . SER A 1 351 ? -3.672 -9.806 -25.043 1.00 97.44 351 SER A O 1
ATOM 2707 N N . MET A 1 352 ? -4.137 -10.786 -23.060 1.00 97.38 352 MET A N 1
ATOM 2708 C CA . MET A 1 352 ? -2.752 -11.076 -22.647 1.00 97.38 352 MET A CA 1
ATOM 2709 C C . MET A 1 352 ? -2.090 -12.165 -23.495 1.00 97.38 352 MET A C 1
ATOM 2711 O O . MET A 1 352 ? -0.872 -12.190 -23.617 1.00 97.38 352 MET A O 1
ATOM 2715 N N . VAL A 1 353 ? -2.886 -13.052 -24.097 1.00 97.06 353 VAL A N 1
ATOM 2716 C CA . VAL A 1 353 ? -2.407 -14.178 -24.923 1.00 97.06 353 VAL A CA 1
ATOM 2717 C C . VAL A 1 353 ? -2.830 -14.056 -26.390 1.00 97.06 353 VAL A C 1
ATOM 2719 O O . VAL A 1 353 ? -2.767 -15.013 -27.164 1.00 97.06 353 VAL A O 1
ATOM 2722 N N . ARG A 1 354 ? -3.285 -12.870 -26.810 1.00 97.50 354 ARG A N 1
ATOM 2723 C CA . ARG A 1 354 ? -3.742 -12.627 -28.182 1.00 97.50 354 ARG A CA 1
ATOM 2724 C C . ARG A 1 354 ? -2.565 -12.354 -29.121 1.00 97.50 354 ARG A C 1
ATOM 2726 O O . ARG A 1 354 ? -2.312 -11.211 -29.489 1.00 97.50 354 ARG A O 1
ATOM 2733 N N . PHE A 1 355 ? -1.899 -13.413 -29.569 1.00 96.19 355 PHE A N 1
ATOM 2734 C CA . PHE A 1 355 ? -0.828 -13.337 -30.577 1.00 96.19 355 PHE A CA 1
ATOM 2735 C C . PHE A 1 355 ? -1.333 -13.471 -32.026 1.00 96.19 355 PHE A C 1
ATOM 2737 O O . PHE A 1 355 ? -0.612 -13.228 -32.984 1.00 96.19 355 PHE A O 1
ATOM 2744 N N . ARG A 1 356 ? -2.599 -13.844 -32.237 1.00 95.00 356 ARG A N 1
ATOM 2745 C CA . ARG A 1 356 ? -3.175 -13.907 -33.591 1.00 95.00 356 ARG A CA 1
ATOM 2746 C C . ARG A 1 356 ? -3.610 -12.515 -34.052 1.00 95.00 356 ARG A C 1
ATOM 2748 O O . ARG A 1 356 ? -4.777 -12.144 -33.932 1.00 95.00 356 ARG A O 1
ATOM 2755 N N . VAL A 1 357 ? -2.643 -11.743 -34.537 1.00 95.94 357 VAL A N 1
ATOM 2756 C CA . VAL A 1 357 ? -2.808 -10.424 -35.169 1.00 95.94 357 VAL A CA 1
ATOM 2757 C C . VAL A 1 357 ? -2.116 -10.428 -36.534 1.00 95.94 357 VAL A C 1
ATOM 2759 O O . VAL A 1 357 ? -1.344 -11.335 -36.835 1.00 95.94 357 VAL A O 1
ATOM 2762 N N . HIS A 1 358 ? -2.396 -9.435 -37.380 1.00 96.81 358 HIS A N 1
ATOM 2763 C CA . HIS A 1 358 ? -1.767 -9.357 -38.701 1.00 96.81 358 HIS A CA 1
ATOM 2764 C C . HIS A 1 358 ? -0.222 -9.332 -38.576 1.00 96.81 358 HIS A C 1
ATOM 2766 O O . HIS A 1 358 ? 0.286 -8.508 -37.811 1.00 96.81 358 HIS A O 1
ATOM 2772 N N . PRO A 1 359 ? 0.537 -10.165 -39.319 1.00 95.38 359 PRO A N 1
ATOM 2773 C CA . PRO A 1 359 ? 1.983 -10.331 -39.120 1.00 95.38 359 PRO A CA 1
ATOM 2774 C C . PRO A 1 359 ? 2.804 -9.036 -39.173 1.00 95.38 359 PRO A C 1
ATOM 2776 O O . PRO A 1 359 ? 3.780 -8.898 -38.442 1.00 95.38 359 PRO A O 1
ATOM 2779 N N . ALA A 1 360 ? 2.376 -8.049 -39.969 1.00 96.44 360 ALA A N 1
ATOM 2780 C CA . ALA A 1 360 ? 3.050 -6.750 -40.066 1.00 96.44 360 ALA A CA 1
ATOM 2781 C C . ALA A 1 360 ? 3.196 -6.019 -38.715 1.00 96.44 360 ALA A C 1
ATOM 2783 O O . ALA A 1 360 ? 4.130 -5.244 -38.541 1.00 96.44 360 ALA A O 1
ATOM 2784 N N . TRP A 1 361 ? 2.322 -6.282 -37.737 1.00 97.25 361 TRP A N 1
ATOM 2785 C CA . TRP A 1 361 ? 2.439 -5.691 -36.401 1.00 97.25 361 TRP A CA 1
ATOM 2786 C C . TRP A 1 361 ? 3.704 -6.130 -35.655 1.00 97.25 361 TRP A C 1
ATOM 2788 O O . TRP A 1 361 ? 4.215 -5.371 -34.835 1.00 97.25 361 TRP A O 1
ATOM 2798 N N . TYR A 1 362 ? 4.243 -7.313 -35.959 1.00 97.88 362 TYR A N 1
ATOM 2799 C CA . TYR A 1 362 ? 5.473 -7.822 -35.347 1.00 97.88 362 TYR A CA 1
ATOM 2800 C C . TYR A 1 362 ? 6.738 -7.143 -35.877 1.00 97.88 362 TYR A C 1
ATOM 2802 O O . TYR A 1 362 ? 7.781 -7.216 -35.229 1.00 97.88 362 TYR A O 1
ATOM 2810 N N . LEU A 1 363 ? 6.642 -6.395 -36.982 1.00 97.75 363 LEU A N 1
ATOM 2811 C CA . LEU A 1 363 ? 7.732 -5.534 -37.443 1.00 97.75 363 LEU A CA 1
ATOM 2812 C C . LEU A 1 363 ? 8.025 -4.403 -36.448 1.00 97.75 363 LEU A C 1
ATOM 2814 O O . LEU A 1 363 ? 9.159 -3.939 -36.386 1.00 97.75 363 LEU A O 1
ATOM 2818 N N . LEU A 1 364 ? 7.045 -3.980 -35.637 1.00 97.44 364 LEU A N 1
ATOM 2819 C CA . LEU A 1 364 ? 7.267 -2.964 -34.607 1.00 97.44 364 LEU A CA 1
ATOM 2820 C C . LEU A 1 364 ? 8.274 -3.432 -33.539 1.00 97.44 364 LEU A C 1
ATOM 2822 O O . LEU A 1 364 ? 9.344 -2.828 -33.459 1.00 97.44 364 LEU A O 1
ATOM 2826 N N . PRO A 1 365 ? 7.993 -4.486 -32.742 1.00 98.00 365 PRO A N 1
ATOM 2827 C CA . PRO A 1 365 ? 8.911 -4.922 -31.694 1.00 98.00 365 PRO A CA 1
ATOM 2828 C C . PRO A 1 365 ? 10.195 -5.557 -32.239 1.00 98.00 365 PRO A C 1
ATOM 2830 O O . PRO A 1 365 ? 11.238 -5.422 -31.612 1.00 98.00 365 PRO A O 1
ATOM 2833 N N . LEU A 1 366 ? 10.145 -6.245 -33.386 1.00 98.06 366 LEU A N 1
ATOM 2834 C CA . LEU A 1 366 ? 11.311 -6.973 -33.894 1.00 98.06 366 LEU A CA 1
ATOM 2835 C C . LEU A 1 366 ? 12.233 -6.098 -34.750 1.00 98.06 366 LEU A C 1
ATOM 2837 O O . LEU A 1 366 ? 13.431 -6.340 -34.783 1.00 98.06 366 LEU A O 1
ATOM 2841 N N . VAL A 1 367 ? 11.727 -5.070 -35.433 1.00 97.50 367 VAL A N 1
ATOM 2842 C CA . VAL A 1 367 ? 12.545 -4.291 -36.380 1.00 97.50 367 VAL A CA 1
ATOM 2843 C C . VAL A 1 367 ? 12.563 -2.813 -36.019 1.00 97.50 367 VAL A C 1
ATOM 2845 O O . VAL A 1 367 ? 13.626 -2.271 -35.728 1.00 97.50 367 VAL A O 1
ATOM 2848 N N . ALA A 1 368 ? 11.404 -2.153 -36.005 1.00 96.94 368 ALA A N 1
ATOM 2849 C CA . ALA A 1 368 ? 11.337 -0.698 -35.880 1.00 96.94 368 ALA A CA 1
ATOM 2850 C C . ALA A 1 368 ? 11.896 -0.197 -34.542 1.00 96.94 368 ALA A C 1
ATOM 2852 O O . ALA A 1 368 ? 12.704 0.728 -34.523 1.00 96.94 368 ALA A O 1
ATOM 2853 N N . VAL A 1 369 ? 11.497 -0.816 -33.427 1.00 97.31 369 VAL A N 1
ATOM 2854 C CA . VAL A 1 369 ? 11.948 -0.429 -32.084 1.00 97.31 369 VAL A CA 1
ATOM 2855 C C . VAL A 1 369 ? 13.459 -0.621 -31.886 1.00 97.31 369 VAL A C 1
ATOM 2857 O O . VAL A 1 369 ? 14.114 0.362 -31.527 1.00 97.31 369 VAL A O 1
ATOM 2860 N N . PRO A 1 370 ? 14.059 -1.807 -32.124 1.00 96.12 370 PRO A N 1
ATOM 2861 C CA . PRO A 1 370 ? 15.502 -1.972 -31.966 1.00 96.12 370 PRO A CA 1
ATOM 2862 C C . PRO A 1 370 ? 16.289 -1.086 -32.935 1.00 96.12 370 PRO A C 1
ATOM 2864 O O . PRO A 1 370 ? 17.259 -0.467 -32.508 1.00 96.12 370 PRO A O 1
ATOM 2867 N N . ALA A 1 371 ? 15.845 -0.929 -34.189 1.00 95.00 371 ALA A N 1
ATOM 2868 C CA . ALA A 1 371 ? 16.502 -0.036 -35.143 1.00 95.00 371 ALA A CA 1
ATOM 2869 C C . ALA A 1 371 ? 16.503 1.420 -34.654 1.00 95.00 371 ALA A C 1
ATOM 2871 O O . ALA A 1 371 ? 17.565 2.026 -34.553 1.00 95.00 371 ALA A O 1
ATOM 2872 N N . LEU A 1 372 ? 15.343 1.968 -34.273 1.00 94.75 372 LEU A N 1
ATOM 2873 C CA . LEU A 1 372 ? 15.245 3.331 -33.739 1.00 94.75 372 LEU A CA 1
ATOM 2874 C C . LEU A 1 372 ? 16.072 3.512 -32.463 1.00 94.75 372 LEU A C 1
ATOM 2876 O O . LEU A 1 372 ? 16.664 4.567 -32.266 1.00 94.75 372 LEU A O 1
ATOM 2880 N N . THR A 1 373 ? 16.145 2.486 -31.615 1.00 93.12 373 THR A N 1
ATOM 2881 C CA . THR A 1 373 ? 16.941 2.531 -30.383 1.00 93.12 373 THR A CA 1
ATOM 2882 C C . THR A 1 373 ? 18.438 2.555 -30.700 1.00 93.12 373 THR A C 1
ATOM 2884 O O . THR A 1 373 ? 19.162 3.365 -30.130 1.00 93.12 373 THR A O 1
ATOM 2887 N N . LEU A 1 374 ? 18.906 1.761 -31.668 1.00 91.31 374 LEU A N 1
ATOM 2888 C CA . LEU A 1 374 ? 20.286 1.814 -32.167 1.00 91.31 374 LEU A CA 1
ATOM 2889 C C . LEU A 1 374 ? 20.620 3.179 -32.785 1.00 91.31 374 LEU A C 1
ATOM 2891 O O . LEU A 1 374 ? 21.708 3.700 -32.550 1.00 91.31 374 LEU A O 1
ATOM 2895 N N . LEU A 1 375 ? 19.676 3.804 -33.504 1.00 89.94 375 LEU A N 1
ATOM 2896 C CA . LEU A 1 375 ? 19.864 5.150 -34.064 1.00 89.94 375 LEU A CA 1
ATOM 2897 C C . LEU A 1 375 ? 20.160 6.202 -32.983 1.00 89.94 375 LEU A C 1
ATOM 2899 O O . LEU A 1 375 ? 20.913 7.135 -33.244 1.00 89.94 375 LEU A O 1
ATOM 2903 N N . THR A 1 376 ? 19.634 6.038 -31.762 1.00 86.19 376 THR A N 1
ATOM 2904 C CA . THR A 1 376 ? 19.944 6.954 -30.644 1.00 86.19 376 THR A CA 1
ATOM 2905 C C . THR A 1 376 ? 21.398 6.872 -30.170 1.00 86.19 376 THR A C 1
ATOM 2907 O O . THR A 1 376 ? 21.879 7.810 -29.543 1.00 86.19 376 THR A O 1
ATOM 2910 N N . ALA A 1 377 ? 22.102 5.782 -30.490 1.00 83.81 377 ALA A N 1
ATOM 2911 C CA . ALA A 1 377 ? 23.475 5.509 -30.068 1.00 83.81 377 ALA A CA 1
ATOM 2912 C C . ALA A 1 377 ? 24.526 5.753 -31.168 1.00 83.81 377 ALA A C 1
ATOM 2914 O O . ALA A 1 377 ? 25.720 5.761 -30.871 1.00 83.81 377 ALA A O 1
ATOM 2915 N N . LEU A 1 378 ? 24.097 6.001 -32.415 1.00 79.25 378 LEU A N 1
ATOM 2916 C CA . LEU A 1 378 ? 24.970 6.215 -33.579 1.00 79.25 378 LEU A CA 1
ATOM 2917 C C . LEU A 1 378 ? 26.040 7.312 -33.452 1.00 79.25 378 LEU A C 1
ATOM 2919 O O . LEU A 1 378 ? 27.073 7.166 -34.103 1.00 79.25 378 LEU A O 1
ATOM 2923 N N . PRO A 1 379 ? 25.856 8.397 -32.673 1.00 76.25 379 PRO A N 1
ATOM 2924 C CA . PRO A 1 379 ? 26.920 9.381 -32.491 1.00 76.25 379 PRO A CA 1
ATOM 2925 C C . PRO A 1 379 ? 28.190 8.814 -31.834 1.00 76.25 379 PRO A C 1
ATOM 2927 O O . PRO A 1 379 ? 29.233 9.460 -31.893 1.00 76.25 379 PRO A O 1
ATOM 2930 N N . ALA A 1 380 ? 28.124 7.625 -31.222 1.00 71.75 380 ALA A N 1
ATOM 2931 C CA . ALA A 1 380 ? 29.282 6.932 -30.675 1.00 71.75 380 ALA A CA 1
ATOM 2932 C C . ALA A 1 380 ? 29.798 5.853 -31.648 1.00 71.75 380 ALA A C 1
ATOM 2934 O O . ALA A 1 380 ? 29.002 5.067 -32.172 1.00 71.75 380 ALA A O 1
ATOM 2935 N N . PRO A 1 381 ? 31.121 5.745 -31.865 1.00 75.19 381 PRO A N 1
ATOM 2936 C CA . PRO A 1 381 ? 31.683 4.646 -32.637 1.00 75.19 381 PRO A CA 1
ATOM 2937 C C . PRO A 1 381 ? 31.477 3.327 -31.881 1.00 75.19 381 PRO A C 1
ATOM 2939 O O . PRO A 1 381 ? 32.013 3.138 -30.792 1.00 75.19 381 PRO A O 1
ATOM 2942 N N . SER A 1 382 ? 30.714 2.402 -32.465 1.00 76.94 382 SER A N 1
ATOM 2943 C CA . SER A 1 382 ? 30.512 1.063 -31.893 1.00 76.94 382 SER A CA 1
ATOM 2944 C C . SER A 1 382 ? 31.776 0.204 -31.954 1.00 76.94 382 SER A C 1
ATOM 2946 O O . SER A 1 382 ? 32.011 -0.621 -31.079 1.00 76.94 382 SER A O 1
ATOM 2948 N N . GLY A 1 383 ? 32.590 0.374 -33.003 1.00 77.56 383 GLY A N 1
ATOM 2949 C CA . GLY A 1 383 ? 33.758 -0.473 -33.265 1.00 77.56 383 GLY A CA 1
ATOM 2950 C C . GLY A 1 383 ? 33.414 -1.934 -33.590 1.00 77.56 383 GLY A C 1
ATOM 2951 O O . GLY A 1 383 ? 34.325 -2.751 -33.662 1.00 77.56 383 GLY A O 1
ATOM 2952 N N . VAL A 1 384 ? 32.127 -2.255 -33.786 1.00 85.00 384 VAL A N 1
ATOM 2953 C CA . VAL A 1 384 ? 31.623 -3.607 -34.076 1.00 85.00 384 VAL A CA 1
ATOM 2954 C C . VAL A 1 384 ? 31.258 -3.763 -35.551 1.00 85.00 384 VAL A C 1
ATOM 2956 O O . VAL A 1 384 ? 30.730 -2.854 -36.195 1.00 85.00 384 VAL A O 1
ATOM 2959 N N . THR A 1 385 ? 31.513 -4.948 -36.085 1.00 91.00 385 THR A N 1
ATOM 2960 C CA . THR A 1 385 ? 31.136 -5.372 -37.433 1.00 91.00 385 THR A CA 1
ATOM 2961 C C . THR A 1 385 ? 29.635 -5.666 -37.537 1.00 91.00 385 THR A C 1
ATOM 2963 O O . THR A 1 385 ? 28.944 -5.914 -36.546 1.00 91.00 385 THR A O 1
ATOM 2966 N N . ALA A 1 386 ? 29.111 -5.714 -38.767 1.00 88.75 386 ALA A N 1
ATOM 2967 C CA . ALA A 1 386 ? 27.724 -6.123 -39.009 1.00 88.75 386 ALA A CA 1
ATOM 2968 C C . ALA A 1 386 ? 27.434 -7.556 -38.515 1.00 88.75 386 ALA A C 1
ATOM 2970 O O . ALA A 1 386 ? 26.331 -7.832 -38.044 1.00 88.75 386 ALA A O 1
ATOM 2971 N N . ALA A 1 387 ? 28.424 -8.454 -38.582 1.00 93.25 387 ALA A N 1
ATOM 2972 C CA . ALA A 1 387 ? 28.303 -9.824 -38.090 1.00 93.25 387 ALA A CA 1
ATOM 2973 C C . ALA A 1 387 ? 28.182 -9.881 -36.558 1.00 93.25 387 ALA A C 1
ATOM 2975 O O . ALA A 1 387 ? 27.349 -10.618 -36.030 1.00 93.25 387 ALA A O 1
ATOM 2976 N N . GLU A 1 388 ? 28.954 -9.066 -35.835 1.00 92.50 388 GLU A N 1
ATOM 2977 C CA . GLU A 1 388 ? 28.853 -8.947 -34.374 1.00 92.50 388 GLU A CA 1
ATOM 2978 C C . GLU A 1 388 ? 27.522 -8.319 -33.951 1.00 92.50 388 GLU A C 1
ATOM 2980 O O . GLU A 1 388 ? 26.887 -8.802 -33.015 1.00 92.50 388 GLU A O 1
ATOM 2985 N N . ALA A 1 389 ? 27.045 -7.305 -34.681 1.00 91.75 389 ALA A N 1
ATOM 2986 C CA . ALA A 1 389 ? 25.730 -6.713 -34.446 1.00 91.75 389 ALA A CA 1
ATOM 2987 C C . ALA A 1 389 ? 24.590 -7.723 -34.666 1.00 91.75 389 ALA A C 1
ATOM 2989 O O . ALA A 1 389 ? 23.689 -7.829 -33.832 1.00 91.75 389 ALA A O 1
ATOM 2990 N N . ALA A 1 390 ? 24.646 -8.508 -35.748 1.00 94.62 390 ALA A N 1
ATOM 2991 C CA . ALA A 1 390 ? 23.684 -9.578 -36.011 1.00 94.62 390 ALA A CA 1
ATOM 2992 C C . ALA A 1 390 ? 23.740 -10.673 -34.934 1.00 94.62 390 ALA A C 1
ATOM 2994 O O . ALA A 1 390 ? 22.701 -11.146 -34.473 1.00 94.62 390 ALA A O 1
ATOM 2995 N N . THR A 1 391 ? 24.946 -11.024 -34.481 1.00 96.81 391 THR A N 1
ATOM 2996 C CA . THR A 1 391 ? 25.144 -11.983 -33.388 1.00 96.81 391 THR A CA 1
ATOM 2997 C C . THR A 1 391 ? 24.513 -11.466 -32.099 1.00 96.81 391 THR A C 1
ATOM 2999 O O . THR A 1 391 ? 23.680 -12.160 -31.529 1.00 96.81 391 THR A O 1
ATOM 3002 N N . ALA A 1 392 ? 24.813 -10.231 -31.681 1.00 95.88 392 ALA A N 1
ATOM 3003 C CA . ALA A 1 392 ? 24.241 -9.623 -30.477 1.00 95.88 392 ALA A CA 1
ATOM 3004 C C . ALA A 1 392 ? 22.717 -9.468 -30.559 1.00 95.88 392 ALA A C 1
ATOM 3006 O O . ALA A 1 392 ? 22.015 -9.628 -29.561 1.00 95.88 392 ALA A O 1
ATOM 3007 N N . TYR A 1 393 ? 22.169 -9.197 -31.743 1.00 96.75 393 TYR A N 1
ATOM 3008 C CA . TYR A 1 393 ? 20.723 -9.174 -31.924 1.00 96.75 393 TYR A CA 1
ATOM 3009 C C . TYR A 1 393 ? 20.095 -10.532 -31.548 1.00 96.75 393 TYR A C 1
ATOM 3011 O O . TYR A 1 393 ? 19.102 -10.588 -30.822 1.00 96.75 393 TYR A O 1
ATOM 3019 N N . VAL A 1 394 ? 20.701 -11.644 -31.972 1.00 97.81 394 VAL A N 1
ATOM 3020 C CA . VAL A 1 394 ? 20.191 -12.991 -31.675 1.00 97.81 394 VAL A CA 1
ATOM 3021 C C . VAL A 1 394 ? 20.521 -13.441 -30.251 1.00 97.81 394 VAL A C 1
ATOM 3023 O O . VAL A 1 394 ? 19.662 -14.019 -29.594 1.00 97.81 394 VAL A O 1
ATOM 3026 N N . THR A 1 395 ? 21.736 -13.193 -29.761 1.00 97.50 395 THR A N 1
ATOM 3027 C CA . THR A 1 395 ? 22.224 -13.739 -28.482 1.00 97.50 395 THR A CA 1
ATOM 3028 C C . THR A 1 395 ? 21.958 -12.840 -27.280 1.00 97.50 395 THR A C 1
ATOM 3030 O O . THR A 1 395 ? 21.973 -13.328 -26.154 1.00 97.50 395 THR A O 1
ATOM 3033 N N . VAL A 1 396 ? 21.687 -11.550 -27.494 1.00 96.69 396 VAL A N 1
ATOM 3034 C CA . VAL A 1 396 ? 21.433 -10.572 -26.424 1.00 96.69 396 VAL A CA 1
ATOM 3035 C C . VAL A 1 396 ? 20.024 -10.008 -26.528 1.00 96.69 396 VAL A C 1
ATOM 3037 O O . VAL A 1 396 ? 19.249 -10.133 -25.582 1.00 96.69 396 VAL A O 1
ATOM 3040 N N . PHE A 1 397 ? 19.651 -9.426 -27.672 1.00 97.94 397 PHE A N 1
ATOM 3041 C CA . PHE A 1 397 ? 18.355 -8.752 -27.791 1.00 97.94 397 PHE A CA 1
ATOM 3042 C C . PHE A 1 397 ? 17.171 -9.715 -27.705 1.00 97.94 397 PHE A C 1
ATOM 3044 O O . PHE A 1 397 ? 16.265 -9.453 -26.920 1.00 97.94 397 PHE A O 1
ATOM 3051 N N . LEU A 1 398 ? 17.155 -10.821 -28.457 1.00 98.25 398 LEU A N 1
ATOM 3052 C CA . LEU A 1 398 ? 16.019 -11.754 -28.416 1.00 98.25 398 LEU A CA 1
ATOM 3053 C C . LEU A 1 398 ? 15.825 -12.411 -27.031 1.00 98.25 398 LEU A C 1
ATOM 3055 O O . LEU A 1 398 ? 14.683 -12.438 -26.562 1.00 98.25 398 LEU A O 1
ATOM 3059 N N . PRO A 1 399 ? 16.878 -12.877 -26.324 1.00 98.25 399 PRO A N 1
ATOM 3060 C CA . PRO A 1 399 ? 16.741 -13.357 -24.951 1.00 98.25 399 PRO A CA 1
ATOM 3061 C C . PRO A 1 399 ? 16.289 -12.267 -23.980 1.00 98.25 399 PRO A C 1
ATOM 3063 O O . PRO A 1 399 ? 15.376 -12.507 -23.193 1.00 98.25 399 PRO A O 1
ATOM 3066 N N . ALA A 1 400 ? 16.856 -11.057 -24.064 1.00 96.81 400 ALA A N 1
ATOM 3067 C CA . ALA A 1 400 ? 16.441 -9.936 -23.220 1.00 96.81 400 ALA A CA 1
ATOM 3068 C C . ALA A 1 400 ? 14.984 -9.527 -23.488 1.00 96.81 400 ALA A C 1
ATOM 3070 O O . ALA A 1 400 ? 14.245 -9.252 -22.548 1.00 96.81 400 ALA A O 1
ATOM 3071 N N . LEU A 1 401 ? 14.545 -9.539 -24.750 1.00 98.19 401 LEU A N 1
ATOM 3072 C CA . LEU A 1 401 ? 13.161 -9.294 -25.154 1.00 98.19 401 LEU A CA 1
ATOM 3073 C C . LEU A 1 401 ? 12.225 -10.327 -24.531 1.00 98.19 401 LEU A C 1
ATOM 3075 O O . LEU A 1 401 ? 11.224 -9.951 -23.924 1.00 98.19 401 LEU A O 1
ATOM 3079 N N . ALA A 1 402 ? 12.549 -11.615 -24.665 1.00 98.12 402 ALA A N 1
ATOM 3080 C CA . ALA A 1 402 ? 11.752 -12.690 -24.090 1.00 98.12 402 ALA A CA 1
ATOM 3081 C C . ALA A 1 402 ? 11.684 -12.575 -22.562 1.00 98.12 402 ALA A C 1
ATOM 3083 O O . ALA A 1 402 ? 10.597 -12.659 -21.993 1.00 98.12 402 ALA A O 1
ATOM 3084 N N . PHE A 1 403 ? 12.822 -12.319 -21.914 1.00 95.62 403 PHE A N 1
ATOM 3085 C CA . PHE A 1 403 ? 12.896 -12.130 -20.471 1.00 95.62 403 PHE A CA 1
ATOM 3086 C C . PHE A 1 403 ? 12.025 -10.952 -20.023 1.00 95.62 403 PHE A C 1
ATOM 3088 O O . PHE A 1 403 ? 11.071 -11.165 -19.284 1.00 95.62 403 PHE A O 1
ATOM 3095 N N . GLN A 1 404 ? 12.267 -9.745 -20.543 1.00 94.38 404 GLN A N 1
ATOM 3096 C CA . GLN A 1 404 ? 11.523 -8.530 -20.182 1.00 94.38 404 GLN A CA 1
ATOM 3097 C C . GLN A 1 404 ? 10.020 -8.657 -20.451 1.00 94.38 404 GLN A C 1
ATOM 3099 O O . GLN A 1 404 ? 9.192 -8.237 -19.639 1.00 94.38 404 GLN A O 1
ATOM 3104 N N . PHE A 1 405 ? 9.650 -9.286 -21.570 1.00 97.50 405 PHE A N 1
ATOM 3105 C CA . PHE A 1 405 ? 8.256 -9.555 -21.897 1.00 97.50 405 PHE A CA 1
ATOM 3106 C C . PHE A 1 405 ? 7.587 -10.445 -20.843 1.00 97.50 405 PHE A C 1
ATOM 3108 O O . PHE A 1 405 ? 6.504 -10.107 -20.368 1.00 97.50 405 PHE A O 1
ATOM 3115 N N . LEU A 1 406 ? 8.229 -11.554 -20.465 1.00 95.62 406 LEU A N 1
ATOM 3116 C CA . LEU A 1 406 ? 7.665 -12.553 -19.556 1.00 95.62 406 LEU A CA 1
ATOM 3117 C C . LEU A 1 406 ? 7.717 -12.143 -18.082 1.00 95.62 406 LEU A C 1
ATOM 3119 O O . LEU A 1 406 ? 6.874 -12.593 -17.308 1.00 95.62 406 LEU A O 1
ATOM 3123 N N . THR A 1 407 ? 8.686 -11.326 -17.672 1.00 92.25 407 THR A N 1
ATOM 3124 C CA . THR A 1 407 ? 8.893 -10.988 -16.257 1.00 92.25 407 THR A CA 1
ATOM 3125 C C . THR A 1 407 ? 8.252 -9.668 -15.849 1.00 92.25 407 THR A C 1
ATOM 3127 O O . THR A 1 407 ? 7.813 -9.560 -14.705 1.00 92.25 407 THR A O 1
ATOM 3130 N N . THR A 1 408 ? 8.106 -8.710 -16.775 1.00 91.94 408 THR A N 1
ATOM 3131 C CA . THR A 1 408 ? 7.700 -7.338 -16.423 1.00 91.94 408 THR A CA 1
ATOM 3132 C C . THR A 1 408 ? 6.679 -6.747 -17.397 1.00 91.94 408 THR A C 1
ATOM 3134 O O . THR A 1 408 ? 5.533 -6.489 -17.024 1.00 91.94 408 THR A O 1
ATOM 3137 N N . ASN A 1 409 ? 7.052 -6.545 -18.664 1.00 95.94 409 ASN A N 1
ATOM 3138 C CA . ASN A 1 409 ? 6.310 -5.657 -19.565 1.00 95.94 409 ASN A CA 1
ATOM 3139 C C . ASN A 1 409 ? 4.929 -6.188 -19.976 1.00 95.94 409 ASN A C 1
ATOM 3141 O O . ASN A 1 409 ? 4.011 -5.389 -20.165 1.00 95.94 409 ASN A O 1
ATOM 3145 N N . LEU A 1 410 ? 4.731 -7.508 -20.092 1.00 97.94 410 LEU A N 1
ATOM 3146 C CA . LEU A 1 410 ? 3.391 -8.061 -20.324 1.00 97.94 410 LEU A CA 1
ATOM 3147 C C . LEU A 1 410 ? 2.441 -7.703 -19.175 1.00 97.94 410 LEU A C 1
ATOM 3149 O O . LEU A 1 410 ? 1.281 -7.351 -19.403 1.00 97.94 410 LEU A O 1
ATOM 3153 N N . TRP A 1 411 ? 2.927 -7.787 -17.940 1.00 97.12 411 TRP A N 1
ATOM 3154 C CA . TRP A 1 411 ? 2.132 -7.551 -16.739 1.00 97.12 411 TRP A CA 1
ATOM 3155 C C . TRP A 1 411 ? 1.835 -6.067 -16.555 1.00 97.12 411 TRP A C 1
ATOM 3157 O O . TRP A 1 411 ? 0.682 -5.710 -16.311 1.00 97.12 411 TRP A O 1
ATOM 3167 N N . GLU A 1 412 ? 2.824 -5.199 -16.777 1.00 96.12 412 GLU A N 1
ATOM 3168 C CA . GLU A 1 412 ? 2.605 -3.753 -16.807 1.00 96.12 412 GLU A CA 1
ATOM 3169 C C . GLU A 1 412 ? 1.551 -3.364 -17.847 1.00 96.12 412 GLU A C 1
ATOM 3171 O O . GLU A 1 412 ? 0.609 -2.635 -17.538 1.00 96.12 412 GLU A O 1
ATOM 3176 N N . GLU A 1 413 ? 1.645 -3.886 -19.073 1.00 98.19 413 GLU A N 1
ATOM 3177 C CA . GLU A 1 413 ? 0.692 -3.534 -20.128 1.00 98.19 413 GLU A CA 1
ATOM 3178 C C . GLU A 1 413 ? -0.682 -4.180 -19.945 1.00 98.19 413 GLU A C 1
ATOM 3180 O O . GLU A 1 413 ? -1.695 -3.610 -20.359 1.00 98.19 413 GLU A O 1
ATOM 3185 N N . THR A 1 414 ? -0.766 -5.313 -19.249 1.00 98.50 414 THR A N 1
ATOM 3186 C CA . THR A 1 414 ? -2.052 -5.861 -18.791 1.00 98.50 414 THR A CA 1
ATOM 3187 C C . THR A 1 414 ? -2.785 -4.855 -17.919 1.00 98.50 414 THR A C 1
ATOM 3189 O O . THR A 1 414 ? -3.997 -4.673 -18.054 1.00 98.50 414 THR A O 1
ATOM 3192 N N . VAL A 1 415 ? -2.047 -4.152 -17.069 1.00 98.06 415 VAL A N 1
ATOM 3193 C CA . VAL A 1 415 ? -2.597 -3.166 -16.149 1.00 98.06 415 VAL A CA 1
ATOM 3194 C C . VAL A 1 415 ? -2.868 -1.849 -16.868 1.00 98.06 415 VAL A C 1
ATOM 3196 O O . VAL A 1 415 ? -4.012 -1.399 -16.918 1.00 98.06 415 VAL A O 1
ATOM 3199 N N . TRP A 1 416 ? -1.851 -1.241 -17.471 1.00 98.06 416 TRP A N 1
ATOM 3200 C CA . TRP A 1 416 ? -1.964 0.106 -18.022 1.00 98.06 416 TRP A CA 1
ATOM 3201 C C . TRP A 1 416 ? -2.709 0.154 -19.345 1.00 98.06 416 TRP A C 1
ATOM 3203 O O . TRP A 1 416 ? -3.560 1.021 -19.517 1.00 98.06 416 TRP A O 1
ATOM 3213 N N . THR A 1 417 ? -2.452 -0.779 -20.259 1.00 98.19 417 THR A N 1
ATOM 3214 C CA . THR A 1 417 ? -3.129 -0.813 -21.561 1.00 98.19 417 THR A CA 1
ATOM 3215 C C . THR A 1 417 ? -4.454 -1.572 -21.477 1.00 98.19 417 THR A C 1
ATOM 3217 O O . THR A 1 417 ? -5.484 -1.054 -21.912 1.00 98.19 417 THR A O 1
ATOM 3220 N N . GLY A 1 418 ? -4.459 -2.768 -20.883 1.00 97.50 418 GLY A N 1
ATOM 3221 C CA . GLY A 1 418 ? -5.638 -3.639 -20.820 1.00 97.50 418 GLY A CA 1
ATOM 3222 C C . GLY A 1 418 ? -6.704 -3.182 -19.820 1.00 97.50 418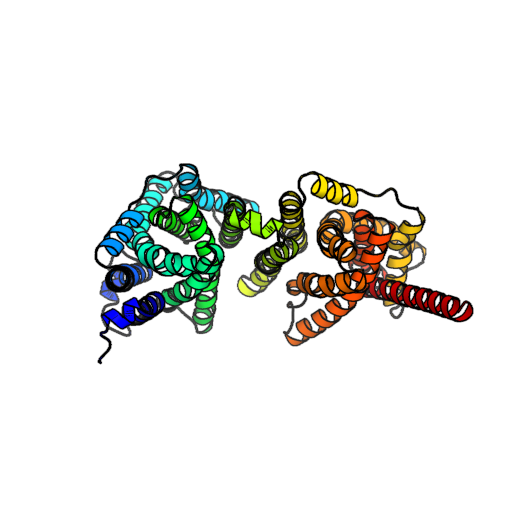 GLY A C 1
ATOM 3223 O O . GLY A 1 418 ? -7.855 -2.947 -20.191 1.00 97.50 418 GLY A O 1
ATOM 3224 N N . PHE A 1 419 ? -6.339 -3.065 -18.543 1.00 98.06 419 PHE A N 1
ATOM 3225 C CA . PHE A 1 419 ? -7.270 -2.737 -17.458 1.00 98.06 419 PHE A CA 1
ATOM 3226 C C . PHE A 1 419 ? -7.583 -1.234 -17.361 1.00 98.06 419 PHE A C 1
ATOM 3228 O O . PHE A 1 419 ? -8.740 -0.852 -17.161 1.00 98.06 419 PHE A O 1
ATOM 3235 N N . PHE A 1 420 ? -6.573 -0.375 -17.504 1.00 97.19 420 PHE A N 1
ATOM 3236 C CA . PHE A 1 420 ? -6.704 1.053 -17.231 1.00 97.19 420 PHE A CA 1
ATOM 3237 C C . PHE A 1 420 ? -7.102 1.850 -18.481 1.00 97.19 420 PHE A C 1
ATOM 3239 O O . PHE A 1 420 ? -8.248 2.292 -18.589 1.00 97.19 420 PHE A O 1
ATOM 3246 N N . GLN A 1 421 ? -6.191 1.992 -19.447 1.00 98.00 421 GLN A N 1
ATOM 3247 C CA . GLN A 1 421 ? -6.359 2.852 -20.618 1.00 98.00 421 GLN A CA 1
ATOM 3248 C C . GLN A 1 421 ? -7.433 2.339 -21.575 1.00 98.00 421 GLN A C 1
ATOM 3250 O O . GLN A 1 421 ? -8.293 3.119 -21.969 1.00 98.00 421 GLN A O 1
ATOM 3255 N N . GLY A 1 422 ? -7.431 1.054 -21.941 1.00 96.69 422 GLY A N 1
ATOM 3256 C CA . GLY A 1 422 ? -8.370 0.475 -22.910 1.00 96.69 422 GLY A CA 1
ATOM 3257 C C . GLY A 1 422 ? -9.837 0.835 -22.632 1.00 96.69 422 GLY A C 1
ATOM 3258 O O . GLY A 1 422 ? -10.486 1.444 -23.482 1.00 96.69 422 GLY A O 1
ATOM 3259 N N . PRO A 1 423 ? -10.346 0.580 -21.417 1.00 95.38 423 PRO A N 1
ATOM 3260 C CA . PRO A 1 423 ? -11.684 0.999 -21.014 1.00 95.38 423 PRO A CA 1
ATOM 3261 C C . PRO A 1 423 ? -11.944 2.503 -21.050 1.00 95.38 423 PRO A C 1
ATOM 3263 O O . PRO A 1 423 ? -13.055 2.930 -21.363 1.00 95.38 423 PRO A O 1
ATOM 3266 N N . LEU A 1 424 ? -10.942 3.314 -20.703 1.00 96.25 424 LEU A N 1
ATOM 3267 C CA . LEU A 1 424 ? -11.048 4.766 -20.803 1.00 96.25 424 LEU A CA 1
ATOM 3268 C C . LEU A 1 424 ? -11.114 5.203 -22.271 1.00 96.25 424 LEU A C 1
ATOM 3270 O O . LEU A 1 424 ? -11.839 6.148 -22.569 1.00 96.25 424 LEU A O 1
ATOM 3274 N N . GLN A 1 425 ? -10.433 4.505 -23.189 1.00 95.69 425 GLN A N 1
ATOM 3275 C CA . GLN A 1 425 ? -10.530 4.768 -24.629 1.00 95.69 425 GLN A CA 1
ATOM 3276 C C . GLN A 1 425 ? -11.935 4.467 -25.143 1.00 95.69 425 GLN A C 1
ATOM 3278 O O . GLN A 1 425 ? -12.498 5.293 -25.856 1.00 95.69 425 GLN A O 1
ATOM 3283 N N . ASP A 1 426 ? -12.513 3.330 -24.748 1.00 94.38 426 ASP A N 1
ATOM 3284 C CA . ASP A 1 426 ? -13.862 2.938 -25.169 1.00 94.38 426 ASP A CA 1
ATOM 3285 C C . ASP A 1 426 ? -14.932 3.916 -24.641 1.00 94.38 426 ASP A C 1
ATOM 3287 O O . ASP A 1 426 ? -15.917 4.185 -25.323 1.00 94.38 426 ASP A O 1
ATOM 3291 N N . ARG A 1 427 ? -14.731 4.495 -23.446 1.00 94.69 427 ARG A N 1
ATOM 3292 C CA . ARG A 1 427 ? -15.695 5.416 -22.818 1.00 94.69 427 ARG A CA 1
ATOM 3293 C C . ARG A 1 427 ? -15.507 6.889 -23.188 1.00 94.69 427 ARG A C 1
ATOM 3295 O O . ARG A 1 427 ? -16.487 7.619 -23.307 1.00 94.69 427 ARG A O 1
ATOM 3302 N N . PHE A 1 428 ? -14.266 7.356 -23.278 1.00 94.94 428 PHE A N 1
ATOM 3303 C CA . PHE A 1 428 ? -13.933 8.782 -23.366 1.00 94.94 428 PHE A CA 1
ATOM 3304 C C . PHE A 1 428 ? -13.133 9.150 -24.619 1.00 94.94 428 PHE A C 1
ATOM 3306 O O . PHE A 1 428 ? -12.858 10.332 -24.835 1.00 94.94 428 PHE A O 1
ATOM 3313 N N . GLY A 1 429 ? -12.768 8.169 -25.444 1.00 94.69 429 GLY A N 1
ATOM 3314 C CA . GLY A 1 429 ? -11.917 8.351 -26.612 1.00 94.69 429 GLY A CA 1
ATOM 3315 C C . GLY A 1 429 ? -10.414 8.288 -26.296 1.00 94.69 429 GLY A C 1
ATOM 3316 O O . GLY A 1 429 ? -10.001 8.361 -25.133 1.00 94.69 429 GLY A O 1
ATOM 3317 N N . PRO A 1 430 ? -9.573 8.163 -27.339 1.00 92.94 430 PRO A N 1
ATOM 3318 C CA . PRO A 1 430 ? -8.148 7.861 -27.202 1.00 92.94 430 PRO A CA 1
ATOM 3319 C C . PRO A 1 430 ? -7.367 8.940 -26.443 1.00 92.94 430 PRO A C 1
ATOM 3321 O O . PRO A 1 430 ? -6.632 8.625 -25.512 1.00 92.94 430 PRO A O 1
ATOM 3324 N N . TRP A 1 431 ? -7.570 10.219 -26.767 1.00 94.69 431 TRP A N 1
ATOM 3325 C CA . TRP A 1 431 ? -6.788 11.310 -26.175 1.00 94.69 431 TRP A CA 1
ATOM 3326 C C . TRP A 1 431 ? -7.038 11.495 -24.680 1.00 94.69 431 TRP A C 1
ATOM 3328 O O . TRP A 1 431 ? -6.093 11.654 -23.913 1.00 94.69 431 TRP A O 1
ATOM 3338 N N . ARG A 1 432 ? -8.301 11.418 -24.241 1.00 96.50 432 ARG A N 1
ATOM 3339 C CA . ARG A 1 432 ? -8.635 11.507 -22.811 1.00 96.50 432 ARG A CA 1
ATOM 3340 C C . ARG A 1 432 ? -8.059 10.324 -22.041 1.00 96.50 432 ARG A C 1
ATOM 3342 O O . ARG A 1 432 ? -7.533 10.513 -20.952 1.00 96.50 432 ARG A O 1
ATOM 3349 N N . ALA A 1 433 ? -8.119 9.123 -22.609 1.00 96.69 433 ALA A N 1
ATOM 3350 C CA . ALA A 1 433 ? -7.545 7.939 -21.985 1.00 96.69 433 ALA A CA 1
ATOM 3351 C C . ALA A 1 433 ? -6.021 8.032 -21.840 1.00 96.69 433 ALA A C 1
ATOM 3353 O O . ALA A 1 433 ? -5.502 7.705 -20.775 1.00 96.69 433 ALA A O 1
ATOM 3354 N N . VAL A 1 434 ? -5.319 8.517 -22.872 1.00 97.38 434 VAL A N 1
ATOM 3355 C CA . VAL A 1 434 ? -3.873 8.783 -22.815 1.00 97.38 434 VAL A CA 1
ATOM 3356 C C . VAL A 1 434 ? -3.572 9.785 -21.703 1.00 97.38 434 VAL A C 1
ATOM 3358 O O . VAL A 1 434 ? -2.835 9.448 -20.783 1.00 97.38 434 VAL A O 1
ATOM 3361 N N . LEU A 1 435 ? -4.216 10.960 -21.710 1.00 96.94 435 LEU A N 1
ATOM 3362 C CA . LEU A 1 435 ? -3.992 12.006 -20.701 1.00 96.94 435 LEU A CA 1
ATOM 3363 C C . LEU A 1 435 ? -4.259 11.527 -19.268 1.00 96.94 435 LEU A C 1
ATOM 3365 O O . LEU A 1 435 ? -3.546 11.919 -18.350 1.00 96.94 435 LEU A O 1
ATOM 3369 N N . LEU A 1 436 ? -5.262 10.668 -19.074 1.00 95.94 436 LEU A N 1
ATOM 3370 C CA . LEU A 1 436 ? -5.575 10.093 -17.766 1.00 95.94 436 LEU A CA 1
ATOM 3371 C C . LEU A 1 436 ? -4.589 9.001 -17.339 1.00 95.94 436 LEU A C 1
ATOM 3373 O O . LEU A 1 436 ? -4.382 8.830 -16.146 1.00 95.94 436 LEU A O 1
ATOM 3377 N N . THR A 1 437 ? -4.001 8.253 -18.273 1.00 97.12 437 THR A N 1
ATOM 3378 C CA . THR A 1 437 ? -3.121 7.113 -17.956 1.00 97.12 437 THR A CA 1
ATOM 3379 C C . THR A 1 437 ? -1.668 7.552 -17.774 1.00 97.12 437 THR A C 1
ATOM 3381 O O . THR A 1 437 ? -0.985 7.076 -16.870 1.00 97.12 437 THR A O 1
ATOM 3384 N N . THR A 1 438 ? -1.196 8.488 -18.601 1.00 97.44 438 THR A N 1
ATOM 3385 C CA . THR A 1 438 ? 0.191 8.971 -18.633 1.00 97.44 438 THR A CA 1
ATOM 3386 C C . THR A 1 438 ? 0.776 9.371 -17.273 1.00 97.44 438 THR A C 1
ATOM 3388 O O . THR A 1 438 ? 1.853 8.862 -16.960 1.00 97.44 438 THR A O 1
ATOM 3391 N N . PRO A 1 439 ? 0.141 10.230 -16.446 1.00 95.81 439 PRO A N 1
ATOM 3392 C CA . PRO A 1 439 ? 0.758 10.664 -15.192 1.00 95.81 439 PRO A CA 1
ATOM 3393 C C . PRO A 1 439 ? 0.960 9.502 -14.216 1.00 95.81 439 PRO A C 1
ATOM 3395 O O . PRO A 1 439 ? 2.004 9.415 -13.579 1.00 95.81 439 PRO A O 1
ATOM 3398 N N . PHE A 1 440 ? 0.008 8.569 -14.132 1.00 94.81 440 PHE A N 1
ATOM 3399 C CA . PHE A 1 440 ? 0.113 7.425 -13.222 1.00 94.81 440 PHE A CA 1
ATOM 3400 C C . PHE A 1 440 ? 1.102 6.372 -13.720 1.00 94.81 440 PHE A C 1
ATOM 3402 O O . PHE A 1 440 ? 1.848 5.817 -12.918 1.00 94.81 440 PHE A O 1
ATOM 3409 N N . PHE A 1 441 ? 1.177 6.165 -15.037 1.00 95.00 441 PHE A N 1
ATOM 3410 C CA . PHE A 1 441 ? 2.223 5.340 -15.635 1.00 95.00 441 PHE A CA 1
ATOM 3411 C C . PHE A 1 441 ? 3.620 5.920 -15.356 1.00 95.00 441 PHE A C 1
ATOM 3413 O O . PHE A 1 441 ? 4.527 5.197 -14.958 1.00 95.00 441 PHE A O 1
ATOM 3420 N N . ALA A 1 442 ? 3.799 7.238 -15.494 1.00 93.31 442 ALA A N 1
ATOM 3421 C CA . ALA A 1 442 ? 5.063 7.892 -15.158 1.00 93.31 442 ALA A CA 1
ATOM 3422 C C . ALA A 1 442 ? 5.403 7.746 -13.664 1.00 93.31 442 ALA A C 1
ATOM 3424 O O . ALA A 1 442 ? 6.530 7.388 -13.328 1.00 93.31 442 ALA A O 1
ATOM 3425 N N . LEU A 1 443 ? 4.421 7.929 -12.769 1.00 90.12 443 LEU A N 1
ATOM 3426 C CA . LEU A 1 443 ? 4.583 7.761 -11.315 1.00 90.12 443 LEU A CA 1
ATOM 3427 C C . LEU A 1 443 ? 5.060 6.363 -10.903 1.00 90.12 443 LEU A C 1
ATOM 3429 O O . LEU A 1 443 ? 5.674 6.226 -9.852 1.00 90.12 443 LEU A O 1
ATOM 3433 N N . GLN A 1 444 ? 4.833 5.324 -11.706 1.00 89.56 444 GLN A N 1
ATOM 3434 C CA . GLN A 1 444 ? 5.374 3.991 -11.414 1.00 89.56 444 GLN A CA 1
ATOM 3435 C C . GLN A 1 444 ? 6.908 3.981 -11.337 1.00 89.56 444 GLN A C 1
ATOM 3437 O O . GLN A 1 444 ? 7.483 3.202 -10.587 1.00 89.56 444 GLN A O 1
ATOM 3442 N N . HIS A 1 445 ? 7.566 4.874 -12.070 1.00 87.94 445 HIS A N 1
ATOM 3443 C CA . HIS A 1 445 ? 9.020 4.939 -12.182 1.00 87.94 445 HIS A CA 1
ATOM 3444 C C . HIS A 1 445 ? 9.651 5.841 -11.111 1.00 87.94 445 HIS A C 1
ATOM 3446 O O . HIS A 1 445 ? 10.853 6.097 -11.148 1.00 87.94 445 HIS A O 1
ATOM 3452 N N . LEU A 1 446 ? 8.853 6.352 -10.165 1.00 85.44 446 LEU A N 1
ATOM 3453 C CA . LEU A 1 446 ? 9.294 7.342 -9.188 1.00 85.44 446 LEU A CA 1
ATOM 3454 C C . LEU A 1 446 ? 10.447 6.823 -8.317 1.00 85.44 446 LEU A C 1
ATOM 3456 O O . LEU A 1 4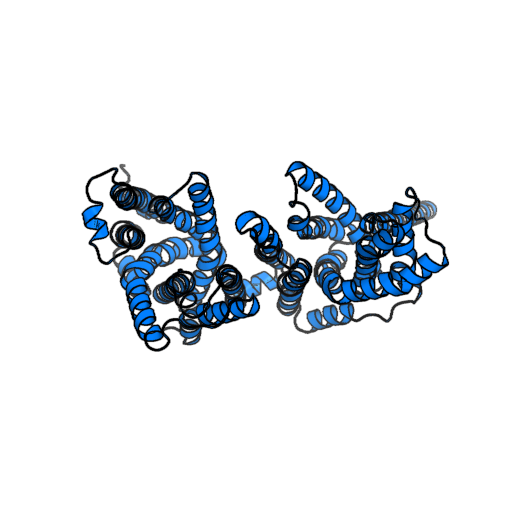46 ? 11.420 7.539 -8.105 1.00 85.44 446 LEU A O 1
ATOM 3460 N N . SER A 1 447 ? 10.391 5.567 -7.869 1.00 80.44 447 SER A N 1
ATOM 3461 C CA . SER A 1 447 ? 11.469 4.978 -7.062 1.00 80.44 447 SER A CA 1
ATOM 3462 C C . SER A 1 447 ? 12.790 4.842 -7.826 1.00 80.44 447 SER A C 1
ATOM 3464 O O . SER A 1 447 ? 13.853 4.896 -7.215 1.00 80.44 447 SER A O 1
ATOM 3466 N N . LEU A 1 448 ? 12.740 4.727 -9.157 1.00 79.12 448 LEU A N 1
ATOM 3467 C CA . LEU A 1 448 ? 13.922 4.560 -10.005 1.00 79.12 448 LEU A CA 1
ATOM 3468 C C . LEU A 1 448 ? 14.665 5.879 -10.251 1.00 79.12 448 LEU A C 1
ATOM 3470 O O . LEU A 1 448 ? 15.881 5.873 -10.421 1.00 79.12 448 LEU A O 1
ATOM 3474 N N . VAL A 1 449 ? 13.956 7.013 -10.260 1.00 81.94 449 VAL A N 1
ATOM 3475 C CA . VAL A 1 449 ? 14.552 8.328 -10.575 1.00 81.94 449 VAL A CA 1
ATOM 3476 C C . VAL A 1 449 ? 15.119 9.058 -9.357 1.00 81.94 449 VAL A C 1
ATOM 3478 O O . VAL A 1 449 ? 15.982 9.919 -9.498 1.00 81.94 449 VAL A O 1
ATOM 3481 N N . PHE A 1 450 ? 14.703 8.707 -8.139 1.00 72.81 450 PHE A N 1
ATOM 3482 C CA . PHE A 1 450 ? 15.193 9.349 -6.909 1.00 72.81 450 PHE A CA 1
ATOM 3483 C C . PHE A 1 450 ? 16.431 8.663 -6.296 1.00 72.81 450 PHE A C 1
ATOM 3485 O O . PHE A 1 450 ? 16.662 8.729 -5.091 1.00 72.81 450 PHE A O 1
ATOM 3492 N N . GLY A 1 451 ? 17.275 8.050 -7.134 1.00 64.31 451 GLY A N 1
ATOM 3493 C CA . GLY A 1 451 ? 18.562 7.475 -6.723 1.00 64.31 451 GLY A CA 1
ATOM 3494 C C . GLY A 1 451 ? 19.683 8.503 -6.496 1.00 64.31 451 GLY A C 1
ATOM 3495 O O . GLY A 1 451 ? 20.632 8.200 -5.777 1.00 64.31 451 GLY A O 1
ATOM 3496 N N . GLY A 1 452 ? 19.573 9.711 -7.068 1.00 68.88 452 GLY A N 1
ATOM 3497 C CA . GLY A 1 452 ? 20.579 10.788 -7.019 1.00 68.88 452 GLY A CA 1
ATOM 3498 C C . GLY A 1 452 ? 20.160 12.002 -6.179 1.00 68.88 452 GLY A C 1
ATOM 3499 O O . GLY A 1 452 ? 19.541 11.861 -5.126 1.00 68.88 452 GLY A O 1
ATOM 3500 N N . THR A 1 453 ? 20.504 13.216 -6.627 1.00 80.62 453 THR A N 1
ATOM 3501 C CA . THR A 1 453 ? 19.995 14.448 -5.989 1.00 80.62 453 THR A CA 1
ATOM 3502 C C . THR A 1 453 ? 18.522 14.678 -6.336 1.00 80.62 453 THR A C 1
ATOM 3504 O O . THR A 1 453 ? 18.043 14.244 -7.384 1.00 80.62 453 THR A O 1
ATOM 3507 N N . PHE A 1 454 ? 17.800 15.424 -5.493 1.00 77.44 454 PHE A N 1
ATOM 3508 C CA . PHE A 1 454 ? 16.389 15.745 -5.742 1.00 77.44 454 PHE A CA 1
ATOM 3509 C C . PHE A 1 454 ? 16.169 16.429 -7.105 1.00 77.44 454 PHE A C 1
ATOM 3511 O O . PHE A 1 454 ? 15.237 16.083 -7.828 1.00 77.44 454 PHE A O 1
ATOM 3518 N N . GLY A 1 455 ? 17.058 17.354 -7.490 1.00 83.94 455 GLY A N 1
ATOM 3519 C CA . GLY A 1 455 ? 16.979 18.054 -8.777 1.00 83.94 455 GLY A CA 1
ATOM 3520 C C . GLY A 1 455 ? 17.161 17.128 -9.985 1.00 83.94 455 GLY A C 1
ATOM 3521 O O . GLY A 1 455 ? 16.414 17.237 -10.956 1.00 83.94 455 GLY A O 1
ATOM 3522 N N . GLN A 1 456 ? 18.098 16.177 -9.910 1.00 85.19 456 GLN A N 1
ATOM 3523 C CA . GLN A 1 456 ? 18.283 15.161 -10.954 1.00 85.19 456 GLN A CA 1
ATOM 3524 C C . GLN A 1 456 ? 17.057 14.253 -11.074 1.00 85.19 456 GLN A C 1
ATOM 3526 O O . GLN A 1 456 ? 16.586 14.020 -12.187 1.00 85.19 456 GLN A O 1
ATOM 3531 N N . GLY A 1 457 ? 16.506 13.804 -9.942 1.00 86.06 457 GLY A N 1
ATOM 3532 C CA . GLY A 1 457 ? 15.302 12.974 -9.933 1.00 86.06 457 GLY A CA 1
ATOM 3533 C C . GLY A 1 457 ? 14.095 13.688 -10.539 1.00 86.06 457 GLY A C 1
ATOM 3534 O O . GLY A 1 457 ? 13.381 13.105 -11.352 1.00 86.06 457 GLY A O 1
ATOM 3535 N N . LEU A 1 458 ? 13.912 14.979 -10.241 1.00 87.38 458 LEU A N 1
ATOM 3536 C CA . LEU A 1 458 ? 12.841 15.782 -10.835 1.00 87.38 458 LEU A CA 1
ATOM 3537 C C . LEU A 1 458 ? 13.003 15.934 -12.357 1.00 87.38 458 LEU A C 1
ATOM 3539 O O . LEU A 1 458 ? 12.029 15.786 -13.097 1.00 87.38 458 LEU A O 1
ATOM 3543 N N . ALA A 1 459 ? 14.224 16.192 -12.833 1.00 88.81 459 ALA A N 1
ATOM 3544 C CA . ALA A 1 459 ? 14.507 16.299 -14.263 1.00 88.81 459 ALA A CA 1
ATOM 3545 C C . ALA A 1 459 ? 14.256 14.969 -14.998 1.00 88.81 459 ALA A C 1
ATOM 3547 O O . ALA A 1 459 ? 13.579 14.945 -16.027 1.00 88.81 459 ALA A O 1
ATOM 3548 N N . GLN A 1 460 ? 14.737 13.852 -14.442 1.00 89.00 460 GLN A N 1
ATOM 3549 C CA . GLN A 1 460 ? 14.505 12.512 -14.987 1.00 89.00 460 GLN A CA 1
ATOM 3550 C C . GLN A 1 460 ? 13.018 12.151 -14.994 1.00 89.00 460 GLN A C 1
ATOM 3552 O O . GLN A 1 460 ? 12.519 11.642 -15.995 1.00 89.00 460 GLN A O 1
ATOM 3557 N N . PHE A 1 461 ? 12.286 12.473 -13.925 1.00 90.62 461 PHE A N 1
ATOM 3558 C CA . PHE A 1 461 ? 10.842 12.269 -13.874 1.00 90.62 461 PHE A CA 1
ATOM 3559 C C . PHE A 1 461 ? 10.113 13.057 -14.970 1.00 90.62 461 PHE A C 1
ATOM 3561 O O . PHE A 1 461 ? 9.228 12.514 -15.630 1.00 90.62 461 PHE A O 1
ATOM 3568 N N . GLY A 1 462 ? 10.512 14.311 -15.214 1.00 92.81 462 GLY A N 1
ATOM 3569 C CA . GLY A 1 462 ? 9.977 15.122 -16.310 1.00 92.81 462 GLY A CA 1
ATOM 3570 C C . GLY A 1 462 ? 10.191 14.475 -17.682 1.00 92.81 462 GLY A C 1
ATOM 3571 O O . GLY A 1 462 ? 9.258 14.401 -18.482 1.00 92.81 462 GLY A O 1
ATOM 3572 N N . LEU A 1 463 ? 11.387 13.931 -17.934 1.00 91.00 463 LEU A N 1
ATOM 3573 C CA . LEU A 1 463 ? 11.688 13.195 -19.168 1.00 91.00 463 LEU A CA 1
ATOM 3574 C C . LEU A 1 463 ? 10.849 11.916 -19.298 1.00 91.00 463 LEU A C 1
ATOM 3576 O O . LEU A 1 463 ? 10.291 11.654 -20.367 1.00 91.00 463 LEU A O 1
ATOM 3580 N N . ILE A 1 464 ? 10.703 11.150 -18.212 1.00 91.56 464 ILE A N 1
ATOM 3581 C CA . ILE A 1 464 ? 9.851 9.954 -18.180 1.00 91.56 464 ILE A CA 1
ATOM 3582 C C . ILE A 1 464 ? 8.396 10.319 -18.452 1.00 91.56 464 ILE A C 1
ATOM 3584 O O . ILE A 1 464 ? 7.740 9.619 -19.214 1.00 91.56 464 ILE A O 1
ATOM 3588 N N . LEU A 1 465 ? 7.882 11.411 -17.886 1.00 94.81 465 LEU A N 1
ATOM 3589 C CA . LEU A 1 465 ? 6.505 11.845 -18.110 1.00 94.81 465 LEU A CA 1
ATOM 3590 C C . LEU A 1 465 ? 6.237 12.143 -19.593 1.00 94.81 465 LEU A C 1
ATOM 3592 O O . LEU A 1 465 ? 5.203 11.737 -20.131 1.00 94.81 465 LEU A O 1
ATOM 3596 N N . VAL A 1 466 ? 7.186 12.796 -20.268 1.00 95.00 466 VAL A N 1
ATOM 3597 C CA . VAL A 1 466 ? 7.108 13.047 -21.713 1.00 95.00 466 VAL A CA 1
ATOM 3598 C C . VAL A 1 466 ? 7.163 11.729 -22.488 1.00 95.00 466 VAL A C 1
ATOM 3600 O O . VAL A 1 466 ? 6.266 11.456 -23.282 1.00 95.00 466 VAL A O 1
ATOM 3603 N N . ALA A 1 467 ? 8.151 10.867 -22.236 1.00 92.56 467 ALA A N 1
ATOM 3604 C CA . ALA A 1 467 ? 8.265 9.574 -22.918 1.00 92.56 467 ALA A CA 1
ATOM 3605 C C . ALA A 1 467 ? 7.033 8.674 -22.687 1.00 92.56 467 ALA A C 1
ATOM 3607 O O . ALA A 1 467 ? 6.541 8.020 -23.614 1.00 92.56 467 ALA A O 1
ATOM 3608 N N . ALA A 1 468 ? 6.483 8.692 -21.473 1.00 95.50 468 ALA A N 1
ATOM 3609 C CA . ALA A 1 468 ? 5.267 7.993 -21.087 1.00 95.50 468 ALA A CA 1
ATOM 3610 C C . ALA A 1 468 ? 4.064 8.449 -21.914 1.00 95.50 468 ALA A C 1
ATOM 3612 O O . ALA A 1 468 ? 3.285 7.603 -22.347 1.00 95.50 468 ALA A O 1
ATOM 3613 N N . PHE A 1 469 ? 3.913 9.754 -22.172 1.00 97.75 469 PHE A N 1
ATOM 3614 C CA . PHE A 1 469 ? 2.829 10.277 -23.007 1.00 97.75 469 PHE A CA 1
ATOM 3615 C C . PHE A 1 469 ? 2.812 9.610 -24.384 1.00 97.75 469 PHE A C 1
ATOM 3617 O O . PHE A 1 469 ? 1.823 8.980 -24.763 1.00 97.75 469 PHE A O 1
ATOM 3624 N N . PHE A 1 470 ? 3.928 9.678 -25.105 1.00 97.25 470 PHE A N 1
ATOM 3625 C CA . PHE A 1 470 ? 4.024 9.119 -26.452 1.00 97.25 470 PHE A CA 1
ATOM 3626 C C . PHE A 1 470 ? 3.957 7.590 -26.460 1.00 97.25 470 PHE A C 1
ATOM 3628 O O . PHE A 1 470 ? 3.323 7.007 -27.341 1.00 97.25 470 PHE A O 1
ATOM 3635 N N . THR A 1 471 ? 4.519 6.939 -25.440 1.00 96.69 471 THR A N 1
ATOM 3636 C CA . THR A 1 471 ? 4.370 5.492 -25.252 1.00 96.69 471 THR A CA 1
ATOM 3637 C C . THR A 1 471 ? 2.898 5.112 -25.097 1.00 96.69 471 THR A C 1
ATOM 3639 O O . THR A 1 471 ? 2.419 4.211 -25.783 1.00 96.69 471 THR A O 1
ATOM 3642 N N . ARG A 1 472 ? 2.134 5.825 -24.256 1.00 97.81 472 ARG A N 1
ATOM 3643 C CA . ARG A 1 472 ? 0.696 5.571 -24.078 1.00 97.81 472 ARG A CA 1
ATOM 3644 C C . ARG A 1 472 ? -0.104 5.836 -25.355 1.00 97.81 472 ARG A C 1
ATOM 3646 O O . ARG A 1 472 ? -1.052 5.095 -25.618 1.00 97.81 472 ARG A O 1
ATOM 3653 N N . VAL A 1 473 ? 0.276 6.827 -26.170 1.00 98.31 473 VAL A N 1
ATOM 3654 C CA . VAL A 1 473 ? -0.315 7.038 -27.508 1.00 98.31 473 VAL A CA 1
ATOM 3655 C C . VAL A 1 473 ? -0.093 5.811 -28.395 1.00 98.31 473 VAL A C 1
ATOM 3657 O O . VAL A 1 473 ? -1.057 5.263 -28.930 1.00 98.31 473 VAL A O 1
ATOM 3660 N N . LEU A 1 474 ? 1.157 5.357 -28.527 1.00 98.38 474 LEU A N 1
ATOM 3661 C CA . LEU A 1 474 ? 1.516 4.224 -29.381 1.00 98.38 474 LEU A CA 1
ATOM 3662 C C . LEU A 1 474 ? 0.830 2.928 -28.932 1.00 98.38 474 LEU A C 1
ATOM 3664 O O . LEU A 1 474 ? 0.170 2.266 -29.734 1.00 98.38 474 LEU A O 1
ATOM 3668 N N . LEU A 1 475 ? 0.965 2.567 -27.654 1.00 98.31 475 LEU A N 1
ATOM 3669 C CA . LEU A 1 475 ? 0.413 1.317 -27.127 1.00 98.31 475 LEU A CA 1
ATOM 3670 C C . LEU A 1 475 ? -1.119 1.343 -27.098 1.00 98.31 475 LEU A C 1
ATOM 3672 O O . LEU A 1 475 ? -1.761 0.347 -27.434 1.00 98.31 475 LEU A O 1
ATOM 3676 N N . GLY A 1 476 ? -1.716 2.502 -26.805 1.00 97.31 476 GLY A N 1
ATOM 3677 C CA . GLY A 1 476 ? -3.157 2.720 -26.911 1.00 97.31 476 GLY A CA 1
ATOM 3678 C C . GLY A 1 476 ? -3.691 2.514 -28.325 1.00 97.31 476 GLY A C 1
ATOM 3679 O O . GLY A 1 476 ? -4.723 1.861 -28.506 1.00 97.31 476 GLY A O 1
ATOM 3680 N N . TRP A 1 477 ? -2.966 3.019 -29.328 1.00 97.31 477 TRP A N 1
ATOM 3681 C CA . TRP A 1 477 ? -3.286 2.845 -30.744 1.00 97.31 477 TRP A CA 1
ATOM 3682 C C . TRP A 1 477 ? -3.148 1.385 -31.196 1.00 97.31 477 TRP A C 1
ATOM 3684 O O . TRP A 1 477 ? -4.069 0.847 -31.819 1.00 97.31 477 TRP A O 1
ATOM 3694 N N . ILE A 1 478 ? -2.056 0.709 -30.815 1.00 97.69 478 ILE A N 1
ATOM 3695 C CA . ILE A 1 478 ? -1.867 -0.733 -31.049 1.00 97.69 478 ILE A CA 1
ATOM 3696 C C . ILE A 1 478 ? -3.041 -1.515 -30.455 1.00 97.69 478 ILE A C 1
ATOM 3698 O O . ILE A 1 478 ? -3.662 -2.335 -31.139 1.00 97.69 478 ILE A O 1
ATOM 3702 N N . TYR A 1 479 ? -3.386 -1.243 -29.196 1.00 97.31 479 TYR A N 1
ATOM 3703 C CA . TYR A 1 479 ? -4.463 -1.938 -28.503 1.00 97.31 479 TYR A CA 1
ATOM 3704 C C . TYR A 1 479 ? -5.831 -1.660 -29.128 1.00 97.31 479 TYR A C 1
ATOM 3706 O O . TYR A 1 479 ? -6.632 -2.579 -29.278 1.00 97.31 479 TYR A O 1
ATOM 3714 N N . GLN A 1 480 ? -6.101 -0.434 -29.573 1.00 95.06 480 GLN A N 1
ATOM 3715 C CA . GLN A 1 480 ? -7.353 -0.106 -30.257 1.00 95.06 480 GLN A CA 1
ATOM 3716 C C . GLN A 1 480 ? -7.525 -0.912 -31.557 1.00 95.06 480 GLN A C 1
ATOM 3718 O O . GLN A 1 480 ? -8.631 -1.363 -31.858 1.00 95.06 480 GLN A O 1
ATOM 3723 N N . ARG A 1 481 ? -6.439 -1.118 -32.315 1.00 95.31 481 ARG A N 1
ATOM 3724 C CA . ARG A 1 481 ? -6.454 -1.819 -33.612 1.00 95.31 481 ARG A CA 1
ATOM 3725 C C . ARG A 1 481 ? -6.433 -3.339 -33.494 1.00 95.31 481 ARG A C 1
ATOM 3727 O O . ARG A 1 481 ? -6.949 -4.022 -34.373 1.00 95.31 481 ARG A O 1
ATOM 3734 N N . THR A 1 482 ? -5.825 -3.871 -32.438 1.00 97.06 482 THR A N 1
ATOM 3735 C CA . THR A 1 482 ? -5.553 -5.314 -32.320 1.00 97.06 482 THR A CA 1
ATOM 3736 C C . THR A 1 482 ? -6.257 -5.981 -31.143 1.00 97.06 482 THR A C 1
ATOM 3738 O O . THR A 1 482 ? -6.425 -7.202 -31.141 1.00 97.06 482 THR A O 1
ATOM 3741 N N . ARG A 1 483 ? -6.662 -5.196 -30.135 1.00 96.19 483 ARG A N 1
ATOM 3742 C CA . ARG A 1 483 ? -7.128 -5.653 -28.814 1.00 96.19 483 ARG A CA 1
ATOM 3743 C C . ARG A 1 483 ? -6.160 -6.657 -28.167 1.00 96.19 483 ARG A C 1
ATOM 3745 O O . ARG A 1 483 ? -6.585 -7.553 -27.440 1.00 96.19 483 ARG A O 1
ATOM 3752 N N . SER A 1 484 ? -4.866 -6.537 -28.477 1.00 98.25 484 SER A N 1
ATOM 3753 C CA . SER A 1 484 ? -3.800 -7.402 -27.976 1.00 98.25 484 SER A CA 1
ATOM 3754 C C . SER A 1 484 ? -2.933 -6.644 -26.980 1.00 98.25 484 SER A C 1
ATOM 3756 O O . SER A 1 484 ? -2.152 -5.769 -27.355 1.00 98.25 484 SER A O 1
ATOM 3758 N N . VAL A 1 485 ? -3.067 -6.999 -25.702 1.00 98.31 485 VAL A N 1
ATOM 3759 C CA . VAL A 1 485 ? -2.118 -6.578 -24.665 1.00 98.31 485 VAL A CA 1
ATOM 3760 C C . VAL A 1 485 ? -0.772 -7.255 -24.896 1.00 98.31 485 VAL A C 1
ATOM 3762 O O . VAL A 1 485 ? 0.256 -6.619 -24.703 1.00 98.31 485 VAL A O 1
ATOM 3765 N N . ALA A 1 486 ? -0.771 -8.505 -25.371 1.00 98.31 486 ALA A N 1
ATOM 3766 C CA . ALA A 1 486 ? 0.451 -9.237 -25.693 1.00 98.31 486 ALA A CA 1
ATOM 3767 C C . ALA A 1 486 ? 1.355 -8.449 -26.653 1.00 98.31 486 ALA A C 1
ATOM 3769 O O . ALA A 1 486 ? 2.545 -8.289 -26.410 1.00 98.31 486 ALA A O 1
ATOM 3770 N N . LEU A 1 487 ? 0.784 -7.897 -27.726 1.00 98.56 487 LEU A N 1
ATOM 3771 C CA . LEU A 1 487 ? 1.536 -7.102 -28.692 1.00 98.56 487 LEU A CA 1
ATOM 3772 C C . LEU A 1 487 ? 2.020 -5.770 -28.096 1.00 98.56 487 LEU A C 1
ATOM 3774 O O . LEU A 1 487 ? 3.158 -5.380 -28.344 1.00 98.56 487 LEU A O 1
ATOM 3778 N N . ALA A 1 488 ? 1.185 -5.085 -27.308 1.00 98.38 488 ALA A N 1
ATOM 3779 C CA . ALA A 1 488 ? 1.586 -3.852 -26.627 1.00 98.38 488 ALA A CA 1
ATOM 3780 C C . ALA A 1 488 ? 2.751 -4.103 -25.650 1.00 98.38 488 ALA A C 1
ATOM 3782 O O . ALA A 1 488 ? 3.751 -3.388 -25.686 1.00 98.38 488 ALA A O 1
ATOM 3783 N N . GLY A 1 489 ? 2.654 -5.170 -24.852 1.00 98.25 489 GLY A N 1
ATOM 3784 C CA . GLY A 1 489 ? 3.711 -5.637 -23.958 1.00 98.25 489 GLY A CA 1
ATOM 3785 C C . GLY A 1 489 ? 4.984 -6.013 -24.707 1.00 98.25 489 GLY A C 1
ATOM 3786 O O . GLY A 1 489 ? 6.067 -5.678 -24.248 1.00 98.25 489 GLY A O 1
ATOM 3787 N N . LEU A 1 490 ? 4.878 -6.637 -25.885 1.00 98.56 490 LEU A N 1
ATOM 3788 C CA . LEU A 1 490 ? 6.036 -7.005 -26.702 1.00 98.56 490 LEU A CA 1
ATOM 3789 C C . LEU A 1 490 ? 6.754 -5.774 -27.280 1.00 98.56 490 LEU A C 1
ATOM 3791 O O . LEU A 1 490 ? 7.980 -5.737 -27.301 1.00 98.56 490 LEU A O 1
ATOM 3795 N N . VAL A 1 491 ? 6.011 -4.749 -27.712 1.00 98.69 491 VAL A N 1
ATOM 3796 C CA . VAL A 1 491 ? 6.581 -3.462 -28.161 1.00 98.69 491 VAL A CA 1
ATOM 3797 C C . VAL A 1 491 ? 7.272 -2.733 -27.013 1.00 98.69 491 VAL A C 1
ATOM 3799 O O . VAL A 1 491 ? 8.378 -2.226 -27.193 1.00 98.69 491 VAL A O 1
ATOM 3802 N N . HIS A 1 492 ? 6.658 -2.716 -25.829 1.00 98.00 492 HIS A N 1
ATOM 3803 C CA . HIS A 1 492 ? 7.272 -2.140 -24.635 1.00 98.00 492 HIS A CA 1
ATOM 3804 C C . HIS A 1 492 ? 8.544 -2.917 -24.234 1.00 98.00 492 HIS A C 1
ATOM 3806 O O . HIS A 1 492 ? 9.605 -2.319 -24.063 1.00 98.00 492 HIS A O 1
ATOM 3812 N N . ALA A 1 493 ? 8.480 -4.251 -24.197 1.00 98.06 493 ALA A N 1
ATOM 3813 C CA . ALA A 1 493 ? 9.623 -5.114 -23.905 1.00 98.06 493 ALA A CA 1
ATOM 3814 C C . ALA A 1 493 ? 10.770 -4.936 -24.905 1.00 98.06 493 ALA A C 1
ATOM 3816 O O . ALA A 1 493 ? 11.929 -4.933 -24.505 1.00 98.06 493 ALA A O 1
ATOM 3817 N N . ALA A 1 494 ? 10.469 -4.736 -26.192 1.00 98.56 494 ALA A N 1
ATOM 3818 C CA . ALA A 1 494 ? 11.482 -4.477 -27.212 1.00 98.56 494 ALA A CA 1
ATOM 3819 C C . ALA A 1 494 ? 12.249 -3.181 -26.956 1.00 98.56 494 ALA A C 1
ATOM 3821 O O . ALA A 1 494 ? 13.463 -3.148 -27.142 1.00 98.56 494 ALA A O 1
ATOM 3822 N N . ALA A 1 495 ? 11.571 -2.131 -26.494 1.00 97.25 495 ALA A N 1
ATOM 3823 C CA . ALA A 1 495 ? 12.231 -0.876 -26.159 1.00 97.25 495 ALA A CA 1
ATOM 3824 C C . ALA A 1 495 ? 13.152 -1.041 -24.948 1.00 97.25 495 ALA A C 1
ATOM 3826 O O . ALA A 1 495 ? 14.297 -0.586 -24.983 1.00 97.25 495 ALA A O 1
ATOM 3827 N N . ASN A 1 496 ? 12.684 -1.752 -23.918 1.00 94.88 496 ASN A N 1
ATOM 3828 C CA . ASN A 1 496 ? 13.487 -2.057 -22.739 1.00 94.88 496 ASN A CA 1
ATOM 3829 C C . ASN A 1 496 ? 14.698 -2.916 -23.113 1.00 94.88 496 ASN A C 1
ATOM 3831 O O . ASN A 1 496 ? 15.825 -2.500 -22.875 1.00 94.88 496 ASN A O 1
ATOM 3835 N N . ALA A 1 497 ? 14.494 -4.053 -23.780 1.00 96.88 497 ALA A N 1
ATOM 3836 C CA . ALA A 1 497 ? 15.561 -4.960 -24.200 1.00 96.88 497 ALA A CA 1
ATOM 3837 C C . ALA A 1 497 ? 16.595 -4.283 -25.114 1.00 96.88 497 ALA A C 1
ATOM 3839 O O . ALA A 1 497 ? 17.800 -4.477 -24.944 1.00 96.88 497 ALA A O 1
ATOM 3840 N N . ALA A 1 498 ? 16.154 -3.448 -26.059 1.00 96.56 498 ALA A N 1
ATOM 3841 C CA . ALA A 1 498 ? 17.073 -2.709 -26.915 1.00 96.56 498 ALA A CA 1
ATOM 3842 C C . ALA A 1 498 ? 17.885 -1.668 -26.123 1.00 96.56 498 ALA A C 1
ATOM 3844 O O . ALA A 1 498 ? 19.091 -1.542 -26.333 1.00 96.56 498 ALA A O 1
ATOM 3845 N N . GLY A 1 499 ? 17.239 -0.945 -25.202 1.00 93.75 499 GLY A N 1
ATOM 3846 C CA . GLY A 1 499 ? 17.862 0.126 -24.424 1.00 93.75 499 GLY A CA 1
ATOM 3847 C C . GLY A 1 499 ? 18.818 -0.358 -23.331 1.00 93.75 499 GLY A C 1
ATOM 3848 O O . GLY A 1 499 ? 19.877 0.242 -23.152 1.00 93.75 499 GLY A O 1
ATOM 3849 N N . ILE A 1 500 ? 18.464 -1.434 -22.622 1.00 91.50 500 ILE A N 1
ATOM 3850 C CA . ILE A 1 500 ? 19.215 -1.918 -21.449 1.00 91.50 500 ILE A CA 1
ATOM 3851 C C . ILE A 1 500 ? 20.184 -3.062 -21.765 1.00 91.50 500 ILE A C 1
ATOM 3853 O O . ILE A 1 500 ? 21.074 -3.316 -20.963 1.00 91.50 500 ILE A O 1
ATOM 3857 N N . ALA A 1 501 ? 20.027 -3.753 -22.902 1.00 94.44 501 ALA A N 1
ATOM 3858 C CA . ALA A 1 501 ? 20.876 -4.893 -23.258 1.00 94.44 501 ALA A CA 1
ATOM 3859 C C . ALA A 1 501 ? 21.584 -4.701 -24.607 1.00 94.44 501 ALA A C 1
ATOM 3861 O O . ALA A 1 501 ? 22.812 -4.691 -24.660 1.00 94.44 501 ALA A O 1
ATOM 3862 N N . LEU A 1 502 ? 20.838 -4.492 -25.699 1.00 95.12 502 LEU A N 1
ATOM 3863 C CA . LEU A 1 502 ? 21.431 -4.461 -27.045 1.00 95.12 502 LEU A CA 1
ATOM 3864 C C . LEU A 1 502 ? 22.390 -3.281 -27.258 1.00 95.12 502 LEU A C 1
ATOM 3866 O O . LEU A 1 502 ? 23.518 -3.475 -27.705 1.00 95.12 502 LEU A O 1
ATOM 3870 N N . VAL A 1 503 ? 21.951 -2.054 -26.962 1.00 94.06 503 VAL A N 1
ATOM 3871 C CA . VAL A 1 503 ? 22.795 -0.864 -27.150 1.00 94.06 503 VAL A CA 1
ATOM 3872 C C . VAL A 1 503 ? 24.017 -0.880 -26.224 1.00 94.06 503 VAL A C 1
ATOM 3874 O O . VAL A 1 503 ? 25.117 -0.672 -26.740 1.00 94.06 503 VAL A O 1
ATOM 3877 N N . PRO A 1 504 ? 23.898 -1.189 -24.917 1.00 93.69 504 PRO A N 1
ATOM 3878 C CA . PRO A 1 504 ? 25.066 -1.346 -24.053 1.00 93.69 504 PRO A CA 1
ATOM 3879 C C . PRO A 1 504 ? 26.070 -2.378 -24.569 1.00 93.69 504 PRO A C 1
ATOM 3881 O O . PRO A 1 504 ? 27.271 -2.116 -24.532 1.00 93.69 504 PRO A O 1
ATOM 3884 N N . GLN A 1 505 ? 25.602 -3.499 -25.124 1.00 93.12 505 GLN A N 1
ATOM 3885 C CA . GLN A 1 505 ? 26.480 -4.515 -25.706 1.00 93.12 505 GLN A CA 1
ATOM 3886 C C . GLN A 1 505 ? 27.279 -3.989 -26.910 1.00 93.12 505 GLN A C 1
ATOM 3888 O O . GLN A 1 505 ? 28.452 -4.324 -27.061 1.00 93.12 505 GLN A O 1
ATOM 3893 N N . LEU A 1 506 ? 26.652 -3.191 -27.779 1.00 91.62 506 LEU A N 1
ATOM 3894 C CA . LEU A 1 506 ? 27.246 -2.761 -29.051 1.00 91.62 506 LEU A CA 1
ATOM 3895 C C . LEU A 1 506 ? 27.997 -1.427 -28.976 1.00 91.62 506 LEU A C 1
ATOM 3897 O O . LEU A 1 506 ? 28.914 -1.204 -29.757 1.00 91.62 506 LEU A O 1
ATOM 3901 N N . PHE A 1 507 ? 27.606 -0.538 -28.065 1.00 90.25 507 PHE A N 1
ATOM 3902 C CA . PHE A 1 507 ? 28.120 0.834 -27.985 1.00 90.25 507 PHE A CA 1
ATOM 3903 C C . PHE A 1 507 ? 28.682 1.195 -26.602 1.00 90.25 507 PHE A C 1
ATOM 3905 O O . PHE A 1 507 ? 29.158 2.312 -26.422 1.00 90.25 507 PHE A O 1
ATOM 3912 N N . ARG A 1 508 ? 28.626 0.281 -25.617 1.00 88.94 508 ARG A N 1
ATOM 3913 C CA . ARG A 1 508 ? 29.092 0.492 -24.227 1.00 88.94 508 ARG A CA 1
ATOM 3914 C C . ARG A 1 508 ? 28.507 1.738 -23.554 1.00 88.94 508 ARG A C 1
ATOM 3916 O O . ARG A 1 508 ? 29.155 2.382 -22.735 1.00 88.94 508 ARG A O 1
ATOM 3923 N N . GLN A 1 509 ? 27.265 2.062 -23.895 1.00 86.69 509 GLN A N 1
ATOM 3924 C CA . GLN A 1 509 ? 26.517 3.193 -23.352 1.00 86.69 509 GLN A CA 1
ATOM 3925 C C . GLN A 1 509 ? 25.030 2.835 -23.211 1.00 86.69 509 GLN A C 1
ATOM 3927 O O . GLN A 1 509 ? 24.567 1.907 -23.879 1.00 86.69 509 GLN A O 1
ATOM 3932 N N . PRO A 1 510 ? 24.258 3.554 -22.378 1.00 82.75 510 PRO A N 1
ATOM 3933 C CA . PRO A 1 510 ? 22.814 3.353 -22.283 1.00 82.75 510 PRO A CA 1
ATOM 3934 C C . PRO A 1 510 ? 22.108 3.649 -23.613 1.00 82.75 510 PRO A C 1
ATOM 3936 O O . PRO A 1 510 ? 22.430 4.628 -24.285 1.00 82.75 510 PRO A O 1
ATOM 3939 N N . GLY A 1 511 ? 21.116 2.835 -23.984 1.00 83.31 511 GLY A N 1
ATOM 3940 C CA . GLY A 1 511 ? 20.295 3.072 -25.173 1.00 83.31 511 GLY A CA 1
ATOM 3941 C C . GLY A 1 511 ? 19.002 3.836 -24.890 1.00 83.31 511 GLY A C 1
ATOM 3942 O O . GLY A 1 511 ? 18.355 3.649 -23.861 1.00 83.31 511 GLY A O 1
ATOM 3943 N N . GLY A 1 512 ? 18.569 4.657 -25.849 1.00 86.44 512 GLY A N 1
ATOM 3944 C CA . GLY A 1 512 ? 17.338 5.447 -25.772 1.00 86.44 512 GLY A CA 1
ATOM 3945 C C . GLY A 1 512 ? 16.065 4.668 -26.117 1.00 86.44 512 GLY A C 1
ATOM 3946 O O . GLY A 1 512 ? 15.312 5.098 -26.989 1.00 86.44 512 GLY A O 1
ATOM 3947 N N . GLY A 1 513 ? 15.792 3.541 -25.449 1.00 84.50 513 GLY A N 1
ATOM 3948 C CA . GLY A 1 513 ? 14.596 2.721 -25.717 1.00 84.50 513 GLY A CA 1
ATOM 3949 C C . GLY A 1 513 ? 13.283 3.511 -25.600 1.00 84.50 513 GLY A C 1
ATOM 3950 O O . GLY A 1 513 ? 12.430 3.469 -26.489 1.00 84.50 513 GLY A O 1
ATOM 3951 N N . GLY A 1 514 ? 13.154 4.335 -24.554 1.00 86.75 514 GLY A N 1
ATOM 3952 C CA . GLY A 1 514 ? 12.017 5.250 -24.390 1.00 86.75 514 GLY A CA 1
ATOM 3953 C C . GLY A 1 514 ? 11.913 6.302 -25.502 1.00 86.75 514 GLY A C 1
ATOM 3954 O O . GLY A 1 514 ? 10.809 6.654 -25.918 1.00 86.75 514 GLY A O 1
ATOM 3955 N N . THR A 1 515 ? 13.043 6.755 -26.052 1.00 90.38 515 THR A N 1
ATOM 3956 C CA . THR A 1 515 ? 13.081 7.675 -27.199 1.00 90.38 515 THR A CA 1
ATOM 3957 C C . THR A 1 515 ? 12.538 7.011 -28.464 1.00 90.38 515 THR A C 1
ATOM 3959 O O . THR A 1 515 ? 11.794 7.643 -29.210 1.00 90.38 515 THR A O 1
ATOM 3962 N N . ALA A 1 516 ? 12.829 5.727 -28.696 1.00 90.38 516 ALA A N 1
ATOM 3963 C CA . ALA A 1 516 ? 12.260 4.991 -29.827 1.00 90.38 516 ALA A CA 1
ATOM 3964 C C . ALA A 1 516 ? 10.724 4.919 -29.749 1.00 90.38 516 ALA A C 1
ATOM 3966 O O . ALA A 1 516 ? 10.037 5.193 -30.737 1.00 90.38 516 ALA A O 1
ATOM 3967 N N . LEU A 1 517 ? 10.173 4.624 -28.564 1.00 93.19 517 LEU A N 1
ATOM 3968 C CA . LEU A 1 517 ? 8.722 4.644 -28.336 1.00 93.19 517 LEU A CA 1
ATOM 3969 C C . LEU A 1 517 ? 8.134 6.046 -28.507 1.00 93.19 517 LEU A C 1
ATOM 3971 O O . LEU A 1 517 ? 7.048 6.190 -29.071 1.00 93.19 517 LEU A O 1
ATOM 3975 N N . LEU A 1 518 ? 8.864 7.078 -28.075 1.00 94.56 518 LEU A N 1
ATOM 3976 C CA . LEU A 1 518 ? 8.476 8.469 -28.269 1.00 94.56 518 LEU A CA 1
ATOM 3977 C C . LEU A 1 518 ? 8.318 8.811 -29.751 1.00 94.56 518 LEU A C 1
ATOM 3979 O O . LEU A 1 518 ? 7.271 9.319 -30.152 1.00 94.56 518 LEU A O 1
ATOM 3983 N N . LEU A 1 519 ? 9.327 8.500 -30.568 1.00 94.12 519 LEU A N 1
ATOM 3984 C CA . LEU A 1 519 ? 9.321 8.782 -32.005 1.00 94.12 519 LEU A CA 1
ATOM 3985 C C . LEU A 1 519 ? 8.170 8.061 -32.717 1.00 94.12 519 LEU A C 1
ATOM 3987 O O . LEU A 1 519 ? 7.449 8.671 -33.504 1.00 94.12 519 LEU A O 1
ATOM 3991 N N . LEU A 1 520 ? 7.943 6.785 -32.399 1.00 94.06 520 LEU A N 1
ATOM 3992 C CA . LEU A 1 520 ? 6.822 6.018 -32.948 1.00 94.06 520 LEU A CA 1
ATOM 3993 C C . LEU A 1 520 ? 5.465 6.581 -32.505 1.00 94.06 520 LEU A C 1
ATOM 3995 O O . LEU A 1 520 ? 4.547 6.694 -33.318 1.00 94.06 520 LEU A O 1
ATOM 3999 N N . GLY A 1 521 ? 5.338 6.984 -31.239 1.00 92.62 521 GLY A N 1
ATOM 4000 C CA . GLY A 1 521 ? 4.155 7.679 -30.740 1.00 92.62 521 GLY A CA 1
ATOM 4001 C C . GLY A 1 521 ? 3.902 8.983 -31.494 1.00 92.62 521 GLY A C 1
ATOM 4002 O O . GLY A 1 521 ? 2.779 9.227 -31.926 1.00 92.62 521 GLY A O 1
ATOM 4003 N N . LEU A 1 522 ? 4.941 9.786 -31.740 1.00 94.88 522 LEU A N 1
ATOM 4004 C CA . LEU A 1 522 ? 4.838 11.016 -32.526 1.00 94.88 522 LEU A CA 1
ATOM 4005 C C . LEU A 1 522 ? 4.365 10.736 -33.960 1.00 94.88 522 LEU A C 1
ATOM 4007 O O . LEU A 1 522 ? 3.475 11.430 -34.449 1.00 94.88 522 LEU A O 1
ATOM 4011 N N . VAL A 1 523 ? 4.880 9.690 -34.613 1.00 94.75 523 VAL A N 1
ATOM 4012 C CA . VAL A 1 523 ? 4.401 9.260 -35.939 1.00 94.75 523 VAL A CA 1
ATOM 4013 C C . VAL A 1 523 ? 2.904 8.930 -35.907 1.00 94.75 523 VAL A C 1
ATOM 4015 O O . VAL A 1 523 ? 2.164 9.354 -36.798 1.00 94.75 523 VAL A O 1
ATOM 4018 N N . VAL A 1 524 ? 2.417 8.243 -34.868 1.00 93.19 524 VAL A N 1
ATOM 4019 C CA . VAL A 1 524 ? 0.977 7.974 -34.693 1.00 93.19 524 VAL A CA 1
ATOM 4020 C C . VAL A 1 524 ? 0.176 9.275 -34.566 1.00 93.19 524 VAL A C 1
ATOM 4022 O O . VAL A 1 524 ? -0.874 9.408 -35.198 1.00 93.19 524 VAL A O 1
ATOM 4025 N N . ILE A 1 525 ? 0.666 10.259 -33.804 1.00 93.38 525 ILE A N 1
ATOM 4026 C CA . ILE A 1 525 ? 0.012 11.572 -33.680 1.00 93.38 525 ILE A CA 1
ATOM 4027 C C . ILE A 1 525 ? -0.074 12.253 -35.051 1.00 93.38 525 ILE A C 1
ATOM 4029 O O . ILE A 1 525 ? -1.165 12.611 -35.496 1.00 93.38 525 ILE A O 1
ATOM 4033 N N . LEU A 1 526 ? 1.062 12.398 -35.739 1.00 93.81 526 LEU A N 1
ATOM 4034 C CA . LEU A 1 526 ? 1.154 13.119 -37.011 1.00 93.81 526 LEU A CA 1
ATOM 4035 C C . LEU A 1 526 ? 0.280 12.481 -38.096 1.00 93.81 526 LEU A C 1
ATOM 4037 O O . LEU A 1 526 ? -0.460 13.179 -38.788 1.00 93.81 526 LEU A O 1
ATOM 4041 N N . THR A 1 527 ? 0.302 11.152 -38.206 1.00 91.12 527 THR A N 1
ATOM 4042 C CA . THR A 1 527 ? -0.527 10.418 -39.176 1.00 91.12 527 THR A CA 1
ATOM 4043 C C . THR A 1 527 ? -2.021 10.539 -38.870 1.00 91.12 527 THR A C 1
ATOM 4045 O O . THR A 1 527 ? -2.823 10.719 -39.788 1.00 91.12 527 THR A O 1
ATOM 4048 N N . THR A 1 528 ? -2.411 10.525 -37.591 1.00 88.31 528 THR A N 1
ATOM 4049 C CA . THR A 1 528 ? -3.812 10.709 -37.172 1.00 88.31 528 THR A CA 1
ATOM 4050 C C . THR A 1 528 ? -4.316 12.124 -37.476 1.00 88.31 528 THR A C 1
ATOM 4052 O O . THR A 1 528 ? -5.438 12.293 -37.965 1.00 88.31 528 THR A O 1
ATOM 4055 N N . LEU A 1 529 ? -3.491 13.148 -37.234 1.00 87.38 529 LEU A N 1
ATOM 4056 C CA . LEU A 1 529 ? -3.815 14.541 -37.560 1.00 87.38 529 LEU A CA 1
ATOM 4057 C C . LEU A 1 529 ? -3.943 14.753 -39.074 1.00 87.38 529 LEU A C 1
ATOM 4059 O O . LEU A 1 529 ? -4.922 15.348 -39.528 1.00 87.38 529 LEU A O 1
ATOM 4063 N N . ALA A 1 530 ? -3.004 14.214 -39.858 1.00 86.25 530 ALA A N 1
ATOM 4064 C CA . ALA A 1 530 ? -3.036 14.296 -41.316 1.00 86.25 530 ALA A CA 1
ATOM 4065 C C . ALA A 1 530 ? -4.297 13.635 -41.899 1.00 86.25 530 ALA A C 1
ATOM 4067 O O . ALA A 1 530 ? -4.980 14.234 -42.731 1.00 86.25 530 ALA A O 1
ATOM 4068 N N . ALA A 1 531 ? -4.655 12.440 -41.416 1.00 83.38 531 ALA A N 1
ATOM 4069 C CA . ALA A 1 531 ? -5.875 11.752 -41.832 1.00 83.38 531 ALA A CA 1
ATOM 4070 C C . ALA A 1 531 ? -7.134 12.576 -41.513 1.00 83.38 531 ALA A C 1
ATOM 4072 O O . ALA A 1 531 ? -7.995 12.741 -42.377 1.00 83.38 531 ALA A O 1
ATOM 4073 N N . SER A 1 532 ? -7.197 13.157 -40.310 1.00 80.75 532 SER A N 1
ATOM 4074 C CA . SER A 1 532 ? -8.330 13.975 -39.860 1.00 80.75 532 SER A CA 1
ATOM 4075 C C . SER A 1 532 ? -8.515 15.228 -40.726 1.00 80.75 532 SER A C 1
ATOM 4077 O O . SER A 1 532 ? -9.634 15.530 -41.144 1.00 80.75 532 SER A O 1
ATOM 4079 N N . ALA A 1 533 ? -7.422 15.915 -41.077 1.00 77.25 533 ALA A N 1
ATOM 4080 C CA . ALA A 1 533 ? -7.450 17.105 -41.931 1.00 77.25 533 ALA A CA 1
ATOM 4081 C C . ALA A 1 533 ? -7.954 16.814 -43.359 1.00 77.25 533 ALA A C 1
ATOM 4083 O O . ALA A 1 533 ? -8.660 17.635 -43.952 1.00 77.25 533 ALA A O 1
ATOM 4084 N N . VAL A 1 534 ? -7.630 15.640 -43.911 1.00 76.81 534 VAL A N 1
ATOM 4085 C CA . VAL A 1 534 ? -8.104 15.210 -45.238 1.00 76.81 534 VAL A CA 1
ATOM 4086 C C . VAL A 1 534 ? -9.612 14.950 -45.231 1.00 76.81 534 VAL A C 1
ATOM 4088 O O . VAL A 1 534 ? -10.305 15.379 -46.156 1.00 76.81 534 VAL A O 1
ATOM 4091 N N . THR A 1 535 ? -10.144 14.303 -44.191 1.00 72.94 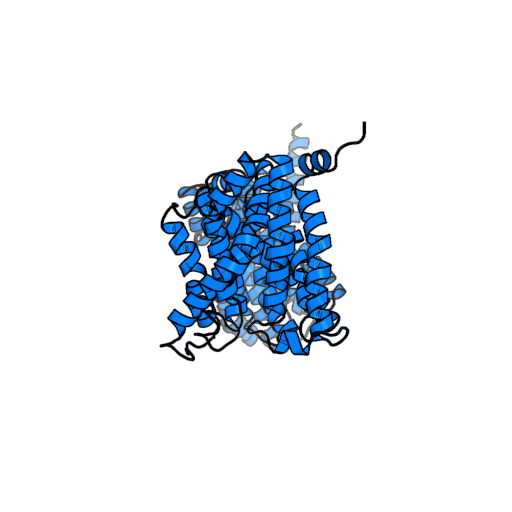535 THR A N 1
ATOM 4092 C CA . THR A 1 535 ? -11.595 14.088 -44.037 1.00 72.94 535 THR A CA 1
ATOM 4093 C C . THR A 1 535 ? -12.371 15.397 -43.921 1.00 72.94 535 THR A C 1
ATOM 4095 O O . THR A 1 535 ? -13.381 15.557 -44.605 1.00 72.94 535 THR A O 1
ATOM 4098 N N . THR A 1 536 ? -11.877 16.372 -43.152 1.00 69.88 536 THR A N 1
ATOM 4099 C CA . THR A 1 536 ? -12.532 17.684 -43.013 1.00 69.88 536 THR A CA 1
ATOM 4100 C C . THR A 1 536 ? -12.547 18.457 -44.335 1.00 69.88 536 THR A C 1
ATOM 4102 O O . THR A 1 536 ? -13.566 19.039 -44.700 1.00 69.88 536 THR A O 1
ATOM 4105 N N . ARG A 1 537 ? -11.454 18.409 -45.115 1.00 64.94 537 ARG A N 1
ATOM 4106 C CA . ARG A 1 537 ? -11.396 19.039 -46.449 1.00 64.94 537 ARG A CA 1
ATOM 4107 C C . ARG A 1 537 ? -12.329 18.388 -47.471 1.00 64.94 537 ARG A C 1
ATOM 4109 O O . ARG A 1 537 ? -12.839 19.092 -48.334 1.00 64.94 537 ARG A O 1
ATOM 4116 N N . LYS A 1 538 ? -12.549 17.071 -47.402 1.00 60.38 538 LYS A N 1
ATOM 4117 C CA . LYS A 1 538 ? -13.525 16.386 -48.267 1.00 60.38 538 LYS A CA 1
ATOM 4118 C C . LYS A 1 538 ? -14.966 16.733 -47.879 1.00 60.38 538 LYS A C 1
ATOM 4120 O O . LYS A 1 538 ? -15.763 16.983 -48.771 1.00 60.38 538 LYS A O 1
ATOM 4125 N N . GLY A 1 539 ? -15.278 16.830 -46.585 1.00 54.69 539 GLY A N 1
ATOM 4126 C CA . GLY A 1 539 ? -16.605 17.250 -46.111 1.00 54.69 539 GLY A CA 1
ATOM 4127 C C . GLY A 1 539 ? -16.987 18.671 -46.540 1.00 54.69 539 GLY A C 1
ATOM 4128 O O . GLY A 1 539 ? -18.115 18.896 -46.953 1.00 54.69 539 GLY A O 1
ATOM 4129 N N . LEU A 1 540 ? -16.028 19.604 -46.535 1.00 57.41 540 LEU A N 1
ATOM 4130 C CA . LEU A 1 540 ? -16.228 20.993 -46.977 1.00 57.41 540 LEU A CA 1
ATOM 4131 C C . LEU A 1 540 ? -16.281 21.181 -48.504 1.00 57.41 540 LEU A C 1
ATOM 4133 O O . LEU A 1 540 ? -16.639 22.256 -48.959 1.00 57.41 540 LEU A O 1
ATOM 4137 N N . ARG A 1 541 ? -15.882 20.181 -49.302 1.00 54.12 541 ARG A N 1
ATOM 4138 C CA . ARG A 1 541 ? -15.982 20.218 -50.778 1.00 54.12 541 ARG A CA 1
ATOM 4139 C C . ARG A 1 541 ? -17.284 19.607 -51.310 1.00 54.12 541 ARG A C 1
ATOM 4141 O O . ARG A 1 541 ? -17.526 19.671 -52.509 1.00 54.12 541 ARG A O 1
ATOM 4148 N N . HIS A 1 542 ? -18.070 18.978 -50.438 1.00 51.00 542 HIS A N 1
ATOM 4149 C CA . HIS A 1 542 ? -19.354 18.348 -50.759 1.00 51.00 542 HIS A CA 1
ATOM 4150 C C . HIS A 1 542 ? -20.546 19.020 -50.051 1.00 51.00 542 HIS A C 1
ATOM 4152 O O . HIS A 1 542 ? -21.666 18.529 -50.170 1.00 51.00 542 HIS A O 1
ATOM 4158 N N . ALA A 1 543 ? -20.293 20.113 -49.327 1.00 45.19 543 ALA A N 1
ATOM 4159 C CA . ALA A 1 543 ? -21.280 21.076 -48.845 1.00 45.19 543 ALA A CA 1
ATOM 4160 C C . ALA A 1 543 ? -21.150 22.343 -49.693 1.00 45.19 543 ALA A C 1
ATOM 4162 O O . ALA A 1 543 ? -22.195 22.982 -49.938 1.00 45.19 543 ALA A O 1
#

Organism: NCBI:txid1050105

pLDDT: mean 89.95, std 8.78, range [45.19, 98.69]

Sequence (543 aa):
MQTSMKQVVARHPITALVVIVFSIAYPAMFLVALATHRVIPGGDLIERLPFAPDELAGLLLTAFALLPAAVFVTWAADGRAGVRQLFRRAVRWRFPLRYWLLALTAIPVLTVAAGLLLGDTWRPDDPVRLIPVQLGQLLINLLLVNLWEETAWAGVVQTRLEQRHSAVVAGLITAVPFGLVHWPLAFIGDFTLTSVLVALPAYVLLGTLVRPLGGLVMRGAGGSVLAFALLHTVFNRTNNPNGIVAAVLHGSAYQIGILTVLLLLTVTVALAQRDVIAFIRRHPHAFFLIVFSTLGQAAAFVPVIAHRVYGADWNIELYLILPTLLFLLLPALVITRIARGADGLRELARSMVRFRVHPAWYLLPLVAVPALTLLTALPAPSGVTAAEAATAYVTVFLPALAFQFLTTNLWEETVWTGFFQGPLQDRFGPWRAVLLTTPFFALQHLSLVFGGTFGQGLAQFGLILVAAFFTRVLLGWIYQRTRSVALAGLVHAAANAAGIALVPQLFRQPGGGGTALLLLGLVVILTTLAASAVTTRKGLRHA

Mean predicted aligned error: 8.51 Å

Solvent-accessible surface area (backbone atoms only — not comparable to full-atom values): 26848 Å² total; per-residue (Å²): 132,86,79,49,71,54,57,54,30,39,75,38,40,58,62,43,35,53,52,52,24,55,69,43,26,50,60,58,27,42,52,47,22,34,12,63,70,61,76,40,89,55,28,75,57,53,72,69,44,101,49,58,69,63,56,49,29,46,37,47,32,18,66,68,13,32,36,51,33,36,48,51,33,33,33,47,53,51,32,73,64,38,39,53,50,49,54,51,22,48,69,39,76,87,49,59,65,70,56,54,49,47,32,73,43,47,64,51,56,47,16,47,53,35,8,47,75,65,68,24,40,88,53,54,82,49,75,83,54,44,60,64,51,51,51,50,51,44,50,50,42,26,75,62,30,30,41,39,40,24,42,22,48,52,51,49,41,27,52,56,40,38,77,82,36,53,49,51,55,14,14,44,63,45,9,48,65,53,12,56,72,51,42,58,58,50,54,47,60,93,68,50,76,64,56,44,64,50,46,39,60,49,38,24,52,50,24,48,42,51,32,24,34,32,37,49,47,11,54,72,33,74,56,10,32,32,54,26,11,47,30,51,27,44,48,50,38,36,70,36,83,91,15,64,41,47,48,34,33,50,72,66,41,32,71,58,24,37,58,55,41,45,44,54,48,29,52,55,57,43,65,71,33,70,68,52,46,51,46,34,49,76,36,43,67,59,48,47,48,51,45,32,67,52,54,28,46,54,55,52,34,43,59,58,48,34,37,75,75,68,71,41,88,65,68,62,67,62,57,52,32,51,43,43,48,64,36,43,30,46,50,47,51,53,44,33,37,67,49,51,32,70,63,45,36,51,50,52,54,48,17,54,69,37,76,91,60,70,71,73,64,54,44,44,32,71,43,52,31,36,51,45,11,48,60,66,47,59,94,50,84,48,91,65,52,73,68,56,51,54,46,39,44,61,73,38,24,50,53,37,23,55,47,37,24,75,57,43,29,33,47,52,23,41,30,51,46,47,63,50,25,44,56,34,27,77,73,62,34,61,68,56,15,32,66,67,39,21,62,60,60,30,56,70,49,48,57,72,35,60,78,66,53,73,69,57,15,53,52,49,46,52,53,42,38,54,32,30,42,24,35,40,46,38,39,47,51,50,28,74,77,64,58,15,25,32,55,35,4,39,39,52,9,18,18,49,15,25,12,73,44,34,28,32,73,48,54,75,40,86,27,38,12,56,54,26,38,26,54,53,11,47,52,52,51,54,53,52,52,53,53,51,54,53,52,53,56,53,55,66,73,75,107

Foldseek 3Di:
DDQDPLNVLQVPVQVQLLVQLCVQLLVLLVVLLCCCVVVDPCNVVQVPDPDHSLRVSLLSSLVPRQQVSLLSSQCSNPNPVSSVVLVCLLPQPPFDVVLVCCQQPQLQPQLLVQCVVLPWDFDFPDPVCLVVVQVVQLVCCLPRGLSSVLSRQVVRQLVVVVVVDPQLVSQLVSLQSQLVSSLSSQSRDDHDPVSSVVSSVVSSLVSNLLRLLLSLSCVNRVNRSNSSSSSVSQLCQNQDCVHSNVNTIDDDSSNVSSSLSSNVSSVVSLCVDPVSLVCLQVCVPVVLLVLCVSVLVVLLQVQVCCCPPVVDHDDVLVSQQVSLVPRFQVSLLVSQCSNVNPVSSVLLVCLLVQPPDDVVLVCLLLPLLLVLQLVQQVVFDLVDDPVVLVVCCVPQLVVQLVCQLVRHLSSVLSRLVVRQLQVCCVVPNLLRSLVVRLVSSLVSCLSVLPNDDPVRSVVVSVVSSLLSSLLSLQLNVVCVRRVHSSSSSSSLSSLVSSQPISCCVRRVDGTPSSVSSNVNSVVSVVVVVVVVVVVVVVVVVVD

Secondary structure (DSSP, 8-state):
-PPPHHHHHHHSHHHHHHHHHHHHHHHHHHHHHHHHTTSSTTHHHHHHSSS-HHHHHHHHIIIIIIHHHHHHHHHHHHHHHHHHHHHHHHT---S-HHHHHIIIIIHHHHHHHHHHHTT-EE--S-HHHHHHHHHHHHHHHIIIIIHHHHHHIIIIIIHHHTTTS-HHHHHHHHHHHHHHHTGGGGGTSS--HHHHHHHHHHHHHHHHHHHHHHHHHHHHTTS-HHHHHHHHHHHHHHHSTTSTTTTTEESSTHHHHHHHHHHHHHHHHHHT-HHHHHHHHH-HHHHHHHHIIIIIHHHHHHHHHHHHHH-----HHHHHHHHIIIIIIHHHHHHHHHHSHHHHHHHHHHHHT---S-GGGGHIIIIIHHHHHHHTTTTS-----HHHHHHHIIIIIHHHHHHHIIIIIHHHHIIIIIIIIHHHHHHH-HHHHHHHHHHHHHHTTHHHHTTS-HHHHHHHHHHHHHHHHHHHHHHHHHHHHH--HHHHHHHHHHHHHIIIIIHHHHHSS---HHHHHHHHHHHHHHHHHHHHHHHHHHHTT--

InterPro domains:
  IPR003675 CAAX prenyl protease 2/Lysostaphin resistance protein A-like domain [PF02517] (135-236)
  IPR003675 CAAX prenyl protease 2/Lysostaphin resistance protein A-like domain [PF02517] (397-497)
  IPR042150 CAAX prenyl protease 2, MmRce1-like [PTHR35797] (315-537)

Radius of gyration: 28.4 Å; Cα contacts (8 Å, |Δi|>4): 752; chains: 1; bounding box: 59×57×92 Å

Nearest PDB structures (foldseek):
  3vvs-assembly1_A  TM=1.492E-01  e=2.787E-01  Pyrococcus furiosus